Protein AF-A0A2T1CTK4-F1 (afdb_monomer)

Foldseek 3Di:
DDPDQKAFAAPVRAQPAPRHHPRQKIKGFDWDQAPPRDIDTDIKIWAQPDAQDDVQKHWDQADPVRRTTIIDGPVVVVVRVVRVVVVVVVPPPDPVVVVVCVVPPPCVVVPVPVQPLVLADALQLQLVLVVLVLVQFAADPVVVVVCVVLVDDPVNCVVQSKGKDDAFRFGPDFGDCSAFQADPRRGTGNDRAIFIWGFAAALVRGTQFTWGQGPDDPDCRIDTRHDPRHDSQHSVQSAHDKHKEAAPPAQDDLAEEEEQPRGPQQNLCRNVNRHTYIYDPRLQCLRRLPSNLVRLVSRCVRSVALEYEYFDFQQCLQDPVSVVSVVSNVVSSVVSPGHYWYWADPSNHCVCPGPSPHDDHTDTGHPVVSNVSSCVNDPDDPDPPDDDDDDD

Secondary structure (DSSP, 8-state):
-PPPS-EE-BTTB--TTT---SS-SEEEEEEEEPTTS-EEEEEEEEESS--S-BTTEEEEEE-TTSS-EEEEEHHHHHHHHHHHHHHHHHHTT-HHHHHHHHHH--TTSTT-----GGGSPPHHHHHHHHHHHHHH----HHHHHHHHTTT--HHHHHHTT-EEE-TT-B-SS---TTSTTB-TTSSBB--SS-EEEEEEE-TTS-EEEEEEEESS-SS--EEE---SS--S--TTTSSPPPEEE--SS----SSEEEESBTTHHHHHHHHHTT--EEE-BTT-GGG-HHHHHHHHHHHHHHHT--EEEEEPPTTGGG-HHHHHHHHHHHHHHHHTT-EEEEEES---SGGG--TTT--S--EEEEHHHHHHHHHTTSPPPS------SS--

Radius of gyration: 24.24 Å; Cα contacts (8 Å, |Δi|>4): 705; chains: 1; bounding box: 73×53×61 Å

Structure (mmCIF, N/CA/C/O backbone):
data_AF-A0A2T1CTK4-F1
#
_entry.id   AF-A0A2T1CTK4-F1
#
loop_
_atom_site.group_PDB
_atom_site.id
_atom_site.type_symbol
_atom_site.label_atom_id
_atom_site.label_alt_id
_atom_site.label_comp_id
_atom_site.label_asym_id
_atom_site.label_entity_id
_atom_site.label_seq_id
_atom_site.pdbx_PDB_ins_code
_atom_site.Cartn_x
_atom_site.Cartn_y
_atom_site.Cartn_z
_atom_site.occupancy
_atom_site.B_iso_or_equiv
_atom_site.auth_seq_id
_atom_site.auth_comp_id
_atom_site.auth_asym_id
_atom_site.auth_atom_id
_atom_site.pdbx_PDB_model_num
ATOM 1 N N . MET A 1 1 ? 52.477 -19.450 -8.817 1.00 35.94 1 MET A N 1
ATOM 2 C CA . MET A 1 1 ? 51.087 -19.815 -9.176 1.00 35.94 1 MET A CA 1
ATOM 3 C C . MET A 1 1 ? 50.240 -19.814 -7.910 1.00 35.94 1 MET A C 1
ATOM 5 O O . MET A 1 1 ? 50.391 -20.713 -7.093 1.00 35.94 1 MET A O 1
ATOM 9 N N . ALA A 1 2 ? 49.421 -18.785 -7.685 1.00 35.16 2 ALA A N 1
ATOM 10 C CA . ALA A 1 2 ? 48.558 -18.731 -6.505 1.00 35.16 2 ALA A CA 1
ATOM 11 C C . ALA A 1 2 ? 47.442 -19.783 -6.640 1.00 35.16 2 ALA A C 1
ATOM 13 O O . ALA A 1 2 ? 46.673 -19.748 -7.602 1.00 35.16 2 ALA A O 1
ATOM 14 N N . LYS A 1 3 ? 47.384 -20.747 -5.711 1.00 45.12 3 LYS A N 1
ATOM 15 C CA . LYS A 1 3 ? 46.318 -21.758 -5.653 1.00 45.12 3 LYS A CA 1
ATOM 16 C C . LYS A 1 3 ? 44.969 -21.043 -5.568 1.00 45.12 3 LYS A C 1
ATOM 18 O O . LYS A 1 3 ? 44.766 -20.201 -4.699 1.00 45.12 3 LYS A O 1
ATOM 23 N N . ASN A 1 4 ? 44.055 -21.372 -6.477 1.00 51.78 4 ASN A N 1
ATOM 24 C CA . ASN A 1 4 ? 42.687 -20.867 -6.442 1.00 51.78 4 ASN A CA 1
ATOM 25 C C . ASN A 1 4 ? 42.047 -21.291 -5.100 1.00 51.78 4 ASN A C 1
ATOM 27 O O . ASN A 1 4 ? 41.953 -22.493 -4.859 1.00 51.78 4 ASN A O 1
ATOM 31 N N . PRO A 1 5 ? 41.623 -20.363 -4.220 1.00 73.12 5 PRO A N 1
ATOM 32 C CA . PRO A 1 5 ? 41.153 -20.681 -2.863 1.00 73.12 5 PRO A CA 1
ATOM 33 C C . PRO A 1 5 ? 39.765 -21.345 -2.834 1.00 73.12 5 PRO A C 1
ATOM 35 O O . PRO A 1 5 ? 39.166 -21.493 -1.771 1.00 73.12 5 PRO A O 1
ATOM 38 N N . PHE A 1 6 ? 39.227 -21.702 -4.002 1.00 81.06 6 PHE A N 1
ATOM 39 C CA . PHE A 1 6 ? 37.918 -22.308 -4.169 1.00 81.06 6 PHE A CA 1
ATOM 40 C C . PHE A 1 6 ? 38.038 -23.769 -4.599 1.00 81.06 6 PHE A C 1
ATOM 42 O O . PHE A 1 6 ? 38.655 -24.083 -5.618 1.00 81.06 6 PHE A O 1
ATOM 49 N N . PHE A 1 7 ? 37.344 -24.645 -3.882 1.00 86.94 7 PHE A N 1
ATOM 50 C CA . PHE A 1 7 ? 37.155 -26.042 -4.243 1.00 86.94 7 PHE A CA 1
ATOM 51 C C . PHE A 1 7 ? 35.918 -26.154 -5.140 1.00 86.94 7 PHE A C 1
ATOM 53 O O . PHE A 1 7 ? 34.799 -25.869 -4.716 1.00 86.94 7 PHE A O 1
ATOM 60 N N . ALA A 1 8 ? 36.098 -26.516 -6.410 1.00 86.69 8 ALA A N 1
ATOM 61 C CA . ALA A 1 8 ? 34.980 -26.692 -7.335 1.00 86.69 8 ALA A CA 1
ATOM 62 C C . ALA A 1 8 ? 34.270 -28.034 -7.100 1.00 86.69 8 ALA A C 1
ATOM 64 O O . ALA A 1 8 ? 34.920 -29.052 -6.844 1.00 86.69 8 ALA A O 1
ATOM 65 N N . CYS A 1 9 ? 32.942 -28.047 -7.232 1.00 84.44 9 CYS A N 1
ATOM 66 C CA . CYS A 1 9 ? 32.176 -29.286 -7.137 1.00 84.44 9 CYS A CA 1
ATOM 67 C C . CYS A 1 9 ? 32.485 -30.219 -8.318 1.00 84.44 9 CYS A C 1
ATOM 69 O O . CYS A 1 9 ? 32.664 -29.773 -9.448 1.00 84.44 9 CYS A O 1
ATOM 71 N N . ASN A 1 10 ? 32.544 -31.524 -8.086 1.00 84.19 10 ASN A N 1
ATOM 72 C CA . ASN A 1 10 ? 32.835 -32.518 -9.119 1.00 84.19 10 ASN A CA 1
ATOM 73 C C . ASN A 1 10 ? 32.139 -33.848 -8.799 1.00 84.19 10 ASN A C 1
ATOM 75 O O . ASN A 1 10 ? 31.391 -33.929 -7.829 1.00 84.19 10 ASN A O 1
ATOM 79 N N . ARG A 1 11 ? 32.351 -34.894 -9.605 1.00 84.06 11 ARG A N 1
ATOM 80 C CA . ARG A 1 11 ? 31.716 -36.208 -9.381 1.00 84.06 11 ARG A CA 1
ATOM 81 C C . ARG A 1 11 ? 32.045 -36.833 -8.018 1.00 84.06 11 ARG A C 1
ATOM 83 O O . ARG A 1 11 ? 31.185 -37.495 -7.459 1.00 84.06 11 ARG A O 1
ATOM 90 N N . HIS A 1 12 ? 33.236 -36.579 -7.481 1.00 82.12 12 HIS A N 1
ATOM 91 C CA . HIS A 1 12 ? 33.684 -37.058 -6.168 1.00 82.12 12 HIS A CA 1
ATOM 92 C C . HIS A 1 12 ? 33.413 -36.048 -5.038 1.00 82.12 12 HIS A C 1
ATOM 94 O O . HIS A 1 12 ? 33.649 -36.351 -3.876 1.00 82.12 12 HIS A O 1
ATOM 100 N N . ASN A 1 13 ? 32.930 -34.844 -5.367 1.00 81.75 13 ASN A N 1
ATOM 101 C CA . ASN A 1 13 ? 32.582 -33.789 -4.415 1.00 81.75 13 ASN A CA 1
ATOM 102 C C . ASN A 1 13 ? 31.347 -33.013 -4.921 1.00 81.75 13 ASN A C 1
ATOM 104 O O . ASN A 1 13 ? 31.488 -31.894 -5.436 1.00 81.75 13 ASN A O 1
ATOM 108 N N . PRO A 1 14 ? 30.147 -33.624 -4.898 1.00 86.75 14 PRO A N 1
ATOM 109 C CA . PRO A 1 14 ? 28.928 -32.978 -5.370 1.00 86.75 14 PRO A CA 1
ATOM 110 C C . PRO A 1 14 ? 28.602 -31.743 -4.526 1.00 86.75 14 PRO A C 1
ATOM 112 O O . PRO A 1 14 ? 28.930 -31.664 -3.346 1.00 86.75 14 PRO A O 1
ATOM 115 N N . CYS A 1 15 ? 27.922 -30.761 -5.120 1.00 86.25 15 CYS A N 1
ATOM 116 C CA . CYS A 1 15 ? 27.440 -29.616 -4.354 1.00 86.25 15 CYS A CA 1
ATOM 117 C C . CYS A 1 15 ? 26.458 -30.090 -3.271 1.00 86.25 15 CYS A C 1
ATOM 119 O O . CYS A 1 15 ? 25.411 -30.629 -3.636 1.00 86.25 15 CYS A O 1
ATOM 121 N N . PRO A 1 16 ? 26.703 -29.818 -1.981 1.00 85.12 16 PRO A N 1
ATOM 122 C CA . PRO A 1 16 ? 25.810 -30.286 -0.925 1.00 85.12 16 PRO A CA 1
ATOM 123 C C . PRO A 1 16 ? 24.426 -29.629 -0.991 1.00 85.12 16 PRO A C 1
ATOM 125 O O . PRO A 1 16 ? 23.445 -30.186 -0.518 1.00 85.12 16 PRO A O 1
ATOM 128 N N . CYS A 1 17 ? 24.323 -28.458 -1.627 1.00 83.38 17 CYS A N 1
ATOM 129 C CA . CYS A 1 17 ? 23.073 -27.716 -1.711 1.00 83.38 17 CYS A CA 1
ATOM 130 C C . CYS A 1 17 ? 22.158 -28.150 -2.869 1.00 83.38 17 CYS A C 1
ATOM 132 O O . CYS A 1 17 ? 20.962 -27.896 -2.829 1.00 83.38 17 CYS A O 1
ATOM 134 N N . CYS A 1 18 ? 22.704 -28.709 -3.955 1.00 83.50 18 CYS A N 1
ATOM 135 C CA . CYS A 1 18 ? 21.908 -29.023 -5.155 1.00 83.50 18 CYS A CA 1
ATOM 136 C C . CYS A 1 18 ? 22.333 -30.297 -5.897 1.00 83.50 18 CYS A C 1
ATOM 138 O O . CYS A 1 18 ? 21.861 -30.543 -7.005 1.00 83.50 18 CYS A O 1
ATOM 140 N N . GLY A 1 19 ? 23.284 -31.062 -5.358 1.00 83.69 19 GLY A N 1
ATOM 141 C CA . GLY A 1 19 ? 23.797 -32.296 -5.959 1.00 83.69 19 GLY A CA 1
ATOM 142 C C . GLY A 1 19 ? 24.618 -32.112 -7.241 1.00 83.69 19 GLY A C 1
ATOM 143 O O . GLY A 1 19 ? 25.021 -33.091 -7.860 1.00 83.69 19 GLY A O 1
ATOM 144 N N . ASN A 1 20 ? 24.885 -30.878 -7.684 1.00 81.12 20 ASN A N 1
ATOM 145 C CA . ASN A 1 20 ? 25.566 -30.632 -8.957 1.00 81.12 20 ASN A CA 1
ATOM 146 C C . ASN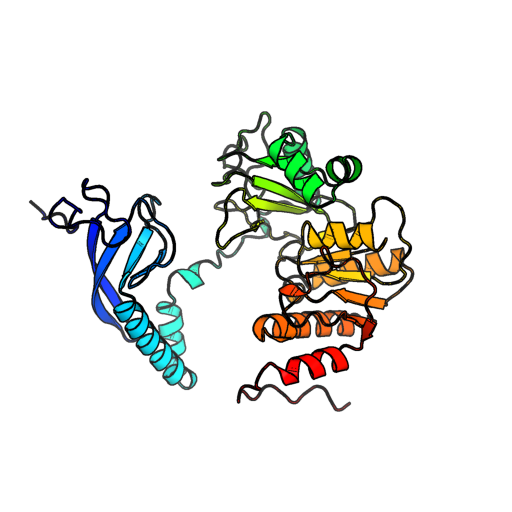 A 1 20 ? 27.037 -31.097 -8.929 1.00 81.12 20 ASN A C 1
ATOM 148 O O . ASN A 1 20 ? 27.808 -30.676 -8.067 1.00 81.12 20 ASN A O 1
ATOM 152 N N . THR A 1 21 ? 27.433 -31.896 -9.922 1.00 84.25 21 THR A N 1
ATOM 153 C CA . THR A 1 21 ? 28.775 -32.488 -10.093 1.00 84.25 21 THR A CA 1
ATOM 154 C C . THR A 1 21 ? 29.573 -31.891 -11.262 1.00 84.25 21 THR A C 1
ATOM 156 O O . THR A 1 21 ? 30.640 -32.394 -11.605 1.00 84.25 21 THR A O 1
ATOM 159 N N . LYS A 1 22 ? 29.069 -30.828 -11.905 1.00 77.88 22 LYS A N 1
ATOM 160 C CA . LYS A 1 22 ? 29.618 -30.247 -13.147 1.00 77.88 22 LYS A CA 1
ATOM 161 C C . LYS A 1 22 ? 30.413 -28.944 -12.929 1.00 77.88 22 LYS A C 1
ATOM 163 O O . LYS A 1 22 ? 30.331 -28.050 -13.766 1.00 77.88 22 LYS A O 1
ATOM 168 N N . TYR A 1 23 ? 31.144 -28.794 -11.818 1.00 70.88 23 TYR A N 1
ATOM 169 C CA . TYR A 1 23 ? 32.073 -27.669 -11.553 1.00 70.88 23 TYR A CA 1
ATOM 170 C C . TYR A 1 23 ? 31.464 -26.258 -11.492 1.00 70.88 23 TYR A C 1
ATOM 172 O O . TYR A 1 23 ? 32.181 -25.258 -11.506 1.00 70.88 23 TYR A O 1
ATOM 180 N N . ARG A 1 24 ? 30.135 -26.153 -11.391 1.00 77.00 24 ARG A N 1
ATOM 181 C CA . ARG A 1 24 ? 29.422 -24.865 -11.342 1.00 77.00 24 ARG A CA 1
ATOM 182 C C . ARG A 1 24 ? 29.325 -24.285 -9.933 1.00 77.00 24 ARG A C 1
ATOM 184 O O . ARG A 1 24 ? 29.389 -23.073 -9.755 1.00 77.00 24 ARG A O 1
ATOM 191 N N . CYS A 1 25 ? 29.185 -25.142 -8.930 1.00 87.94 25 CYS A N 1
ATOM 192 C CA . CYS A 1 25 ? 29.169 -24.745 -7.526 1.00 87.94 25 CYS A CA 1
ATOM 193 C C . CYS A 1 25 ? 30.575 -24.861 -6.935 1.00 87.94 25 CYS A C 1
ATOM 195 O O . CYS A 1 25 ? 31.428 -25.571 -7.474 1.00 87.94 25 CYS A O 1
ATOM 197 N N . LYS A 1 26 ? 30.831 -24.143 -5.846 1.00 91.75 26 LYS A N 1
ATOM 198 C CA . LYS A 1 26 ? 32.156 -24.093 -5.219 1.00 91.75 26 LYS A CA 1
ATOM 199 C C . LYS A 1 26 ? 32.029 -24.114 -3.702 1.00 91.75 26 LYS A C 1
ATOM 201 O O . LYS A 1 26 ? 30.964 -23.814 -3.174 1.00 91.75 26 LYS A O 1
ATOM 206 N N . SER A 1 27 ? 33.108 -24.413 -3.006 1.00 90.81 27 SER A N 1
ATOM 207 C CA . SER A 1 27 ? 33.265 -24.124 -1.585 1.00 90.81 27 SER A CA 1
ATOM 208 C C . SER A 1 27 ? 34.593 -23.415 -1.347 1.00 90.81 27 SER A C 1
ATOM 210 O O . SER A 1 27 ? 35.482 -23.434 -2.199 1.00 90.81 27 SER A O 1
ATOM 212 N N . LYS A 1 28 ? 34.707 -22.715 -0.226 1.00 90.44 28 LYS A N 1
ATOM 213 C CA . LYS A 1 28 ? 35.919 -22.008 0.182 1.00 90.44 28 LYS A CA 1
ATOM 214 C C . LYS A 1 28 ? 35.999 -22.019 1.702 1.00 90.44 28 LYS A C 1
ATOM 216 O O . LYS A 1 28 ? 34.984 -21.828 2.365 1.00 90.44 28 LYS A O 1
ATOM 221 N N . ILE A 1 29 ? 37.210 -22.186 2.224 1.00 88.00 29 ILE A N 1
ATOM 222 C CA . ILE A 1 29 ? 37.503 -21.923 3.633 1.00 88.00 29 ILE A CA 1
ATOM 223 C C . ILE A 1 29 ? 37.459 -20.406 3.843 1.00 88.00 29 ILE A C 1
ATOM 225 O O . ILE A 1 29 ? 38.186 -19.651 3.187 1.00 88.00 29 ILE A O 1
ATOM 229 N N . THR A 1 30 ? 36.563 -19.969 4.715 1.00 78.38 30 THR A N 1
ATOM 230 C CA . THR A 1 30 ? 36.239 -18.570 4.967 1.00 78.38 30 THR A CA 1
ATOM 231 C C . THR A 1 30 ? 36.471 -18.262 6.436 1.00 78.38 30 THR A C 1
ATOM 233 O O . THR A 1 30 ? 36.037 -19.004 7.313 1.00 78.38 30 THR A O 1
ATOM 236 N N . THR A 1 31 ? 37.136 -17.141 6.686 1.00 80.62 31 THR A N 1
ATOM 237 C CA . THR A 1 31 ? 37.225 -16.537 8.011 1.00 80.62 31 THR A CA 1
ATOM 238 C C . THR A 1 31 ? 35.964 -15.717 8.274 1.00 80.62 31 THR A C 1
ATOM 240 O O . THR A 1 31 ? 35.543 -14.922 7.429 1.00 80.62 31 THR A O 1
ATOM 243 N N . PHE A 1 32 ? 35.347 -15.942 9.425 1.00 72.94 32 PHE A N 1
ATOM 244 C CA . PHE A 1 32 ? 34.169 -15.263 9.934 1.00 72.94 32 PHE A CA 1
ATOM 245 C C . PHE A 1 32 ? 34.584 -14.424 11.138 1.00 72.94 32 PHE A C 1
ATOM 247 O O . PHE A 1 32 ? 35.073 -14.963 12.130 1.00 72.94 32 PHE A O 1
ATOM 254 N N . ASP A 1 33 ? 34.364 -13.118 11.048 1.00 73.50 33 ASP A N 1
ATOM 255 C CA . ASP A 1 33 ? 34.659 -12.196 12.140 1.00 73.50 33 ASP A CA 1
ATOM 256 C C . ASP A 1 33 ? 33.664 -12.414 13.290 1.00 73.50 33 ASP A C 1
ATOM 258 O O . ASP A 1 33 ? 32.441 -12.372 13.090 1.00 73.50 33 ASP A O 1
ATOM 262 N N . LEU A 1 34 ? 34.186 -12.633 14.495 1.00 68.31 34 LEU A N 1
ATOM 263 C CA . LEU A 1 34 ? 33.407 -12.763 15.719 1.00 68.31 34 LEU A CA 1
ATOM 264 C C . LEU A 1 34 ? 33.412 -11.449 16.519 1.00 68.31 34 LEU A C 1
ATOM 266 O O . LEU A 1 34 ? 34.285 -10.585 16.352 1.00 68.31 34 LEU A O 1
ATOM 270 N N . PRO A 1 35 ? 32.429 -11.256 17.415 1.00 57.47 35 PRO A N 1
ATOM 271 C CA . PRO A 1 35 ? 32.469 -10.158 18.368 1.00 57.47 35 PRO A CA 1
ATOM 272 C C . PRO A 1 35 ? 33.747 -10.201 19.220 1.00 57.47 35 PRO A C 1
ATOM 274 O O . PRO A 1 35 ? 34.169 -11.266 19.644 1.00 57.47 35 PRO A O 1
ATOM 277 N N . GLY A 1 36 ? 34.361 -9.043 19.485 1.00 63.91 36 GLY A N 1
ATOM 278 C CA . GLY A 1 36 ? 35.604 -8.963 20.271 1.00 63.91 36 GLY A CA 1
ATOM 279 C C . GLY A 1 36 ? 36.903 -9.020 19.458 1.00 63.91 36 GLY A C 1
ATOM 280 O O . GLY A 1 36 ? 37.966 -8.816 20.034 1.00 63.91 36 GLY A O 1
ATOM 281 N N . GLY A 1 37 ? 36.829 -9.190 18.132 1.00 64.81 37 GLY A N 1
ATOM 282 C CA . GLY A 1 37 ? 38.008 -9.233 17.253 1.00 64.81 37 GLY A CA 1
ATOM 283 C C . GLY A 1 37 ? 38.604 -10.630 17.083 1.00 64.81 37 GLY A C 1
ATOM 284 O O . GLY A 1 37 ? 39.669 -10.768 16.490 1.00 64.81 37 GLY A O 1
ATOM 285 N N . GLU A 1 38 ? 37.918 -11.651 17.592 1.00 72.88 38 GLU A N 1
ATOM 286 C CA . GLU A 1 38 ? 38.232 -13.048 17.318 1.00 72.88 38 GLU A CA 1
ATOM 287 C C . GLU A 1 38 ? 37.784 -13.441 15.903 1.00 72.88 38 GLU A C 1
ATOM 289 O O . GLU A 1 38 ? 36.889 -12.832 15.311 1.00 72.88 38 GLU A O 1
ATOM 294 N N . GLU A 1 39 ? 38.396 -14.489 15.362 1.00 75.44 39 GLU A N 1
ATOM 295 C CA . GLU A 1 39 ? 38.113 -15.009 14.029 1.00 75.44 39 GLU A CA 1
ATOM 296 C C . GLU A 1 39 ? 37.784 -16.500 14.110 1.00 75.44 39 GLU A C 1
ATOM 298 O O . GLU A 1 39 ? 38.475 -17.267 14.783 1.00 75.44 39 GLU A O 1
ATOM 303 N N . LYS A 1 40 ? 36.757 -16.936 13.377 1.00 76.44 40 LYS A N 1
ATOM 304 C CA . LYS A 1 40 ? 36.442 -18.357 13.200 1.00 76.44 40 LYS A CA 1
ATOM 305 C C . LYS A 1 40 ? 36.633 -18.760 11.750 1.00 76.44 40 LYS A C 1
ATOM 307 O O . LYS A 1 40 ? 36.103 -18.114 10.855 1.00 76.44 40 LYS A O 1
ATOM 312 N N . ILE A 1 41 ? 37.357 -19.842 11.499 1.00 82.69 41 ILE A N 1
ATOM 313 C CA . ILE A 1 41 ? 37.622 -20.332 10.144 1.00 82.69 41 ILE A CA 1
ATOM 314 C C . ILE A 1 41 ? 36.768 -21.572 9.891 1.00 82.69 41 ILE A C 1
ATOM 316 O O . ILE A 1 41 ? 36.891 -22.555 10.614 1.00 82.69 41 ILE A O 1
ATOM 320 N N . ASP A 1 42 ? 35.922 -21.538 8.860 1.00 86.06 42 ASP A N 1
ATOM 321 C CA . ASP A 1 42 ? 35.074 -22.678 8.485 1.00 86.06 42 ASP A CA 1
ATOM 322 C C . ASP A 1 42 ? 34.727 -22.669 6.981 1.00 86.06 42 ASP A C 1
ATOM 324 O O . ASP A 1 42 ? 35.033 -21.731 6.241 1.00 86.06 42 ASP A O 1
ATOM 328 N N . MET A 1 43 ? 34.093 -23.729 6.491 1.00 88.75 43 MET A N 1
ATOM 329 C CA . MET A 1 43 ? 33.707 -23.910 5.101 1.00 88.75 43 MET A CA 1
ATOM 330 C C . MET A 1 43 ? 32.440 -23.119 4.746 1.00 88.75 43 MET A C 1
ATOM 332 O O . MET A 1 43 ? 31.368 -23.299 5.322 1.00 88.75 43 MET A O 1
ATOM 336 N N . GLN A 1 44 ? 32.535 -22.305 3.695 1.00 90.00 44 GLN A N 1
ATOM 337 C CA . GLN A 1 44 ? 31.398 -21.662 3.041 1.00 90.00 44 GLN A CA 1
ATOM 338 C C . GLN A 1 44 ? 31.149 -22.286 1.667 1.00 90.00 44 GLN A C 1
ATOM 340 O O . GLN A 1 44 ? 32.070 -22.456 0.865 1.00 90.00 44 GLN A O 1
ATOM 345 N N . TYR A 1 45 ? 29.888 -22.580 1.361 1.00 89.75 45 TYR A N 1
ATOM 346 C CA . TYR A 1 45 ? 29.465 -23.185 0.100 1.00 89.75 45 TYR A CA 1
ATOM 347 C C . TYR A 1 45 ? 28.769 -22.164 -0.803 1.00 89.75 45 TYR A C 1
ATOM 349 O O . TYR A 1 45 ? 28.081 -21.259 -0.340 1.00 89.75 45 TYR A O 1
ATOM 357 N N . PHE A 1 46 ? 28.943 -22.326 -2.112 1.00 90.62 46 PHE A N 1
ATOM 358 C CA . PHE A 1 46 ? 28.481 -21.426 -3.163 1.00 90.62 46 PHE A CA 1
ATOM 359 C C . PHE A 1 46 ? 27.667 -22.221 -4.184 1.00 90.62 46 PHE A C 1
ATOM 361 O O . PHE A 1 46 ? 28.225 -22.886 -5.062 1.00 90.62 46 PHE A O 1
ATOM 368 N N . CYS A 1 47 ? 26.341 -22.165 -4.070 1.00 85.75 47 CYS A N 1
ATOM 369 C CA . CYS A 1 47 ? 25.414 -22.901 -4.922 1.00 85.75 47 CYS A CA 1
ATOM 370 C C . CYS A 1 47 ? 24.851 -22.001 -6.024 1.00 85.75 47 CYS A C 1
ATOM 372 O O . CYS A 1 47 ? 24.303 -20.941 -5.741 1.00 85.75 47 CYS A O 1
ATOM 374 N N . MET A 1 48 ? 24.941 -22.423 -7.286 1.00 84.44 48 MET A N 1
ATOM 375 C CA . MET A 1 48 ? 24.320 -21.677 -8.390 1.00 84.44 48 MET A CA 1
ATOM 376 C C . MET A 1 48 ? 22.819 -21.935 -8.506 1.00 84.44 48 MET A C 1
ATOM 378 O O . MET A 1 48 ? 22.076 -21.019 -8.841 1.00 84.44 48 MET A O 1
ATOM 382 N N . ASN A 1 49 ? 22.378 -23.157 -8.213 1.00 74.44 49 ASN A N 1
ATOM 383 C CA . ASN A 1 49 ? 21.062 -23.650 -8.626 1.00 74.44 49 ASN A CA 1
ATOM 384 C C . ASN A 1 49 ? 19.968 -23.502 -7.560 1.00 74.44 49 ASN A C 1
ATOM 386 O O . ASN A 1 49 ? 18.798 -23.670 -7.881 1.00 74.44 49 ASN A O 1
ATOM 390 N N . TYR A 1 50 ? 20.333 -23.222 -6.308 1.00 72.50 50 TYR A N 1
ATOM 391 C CA . TYR A 1 50 ? 19.386 -23.135 -5.197 1.00 72.50 50 TYR A CA 1
ATOM 392 C C . TYR A 1 50 ? 19.549 -21.811 -4.439 1.00 72.50 50 TYR A C 1
ATOM 394 O O . TYR A 1 50 ? 20.648 -21.243 -4.410 1.00 72.50 50 TYR A O 1
ATOM 402 N N . ARG A 1 51 ? 18.444 -21.302 -3.880 1.00 75.25 51 ARG A N 1
ATOM 403 C CA . ARG A 1 51 ? 18.365 -20.097 -3.037 1.00 75.25 51 ARG A CA 1
ATOM 404 C C . ARG A 1 51 ? 17.378 -20.357 -1.899 1.00 75.25 51 ARG A C 1
ATOM 406 O O . ARG A 1 51 ? 16.280 -20.840 -2.153 1.00 75.25 51 ARG A O 1
ATOM 413 N N . GLY A 1 52 ? 17.759 -20.006 -0.672 1.00 64.44 52 GLY A N 1
ATOM 414 C CA . GLY A 1 52 ? 16.981 -20.291 0.542 1.00 64.44 52 GLY A CA 1
ATOM 415 C C . GLY A 1 52 ? 17.595 -21.404 1.387 1.00 64.44 52 GLY A C 1
ATOM 416 O O . GLY A 1 52 ? 18.572 -22.016 0.962 1.00 64.44 52 GLY A O 1
ATOM 417 N N . ASP A 1 53 ? 17.054 -21.620 2.585 1.00 69.44 53 ASP A N 1
ATOM 418 C CA . ASP A 1 53 ? 17.558 -22.613 3.541 1.00 69.44 53 ASP A CA 1
ATOM 419 C C . ASP A 1 53 ? 17.343 -24.055 3.050 1.00 69.44 53 ASP A C 1
ATOM 421 O O . ASP A 1 53 ? 16.434 -24.336 2.261 1.00 69.44 53 ASP A O 1
ATOM 425 N N . LEU A 1 54 ? 18.200 -24.964 3.520 1.00 80.50 54 LEU A N 1
ATOM 426 C CA . LEU A 1 54 ? 18.182 -26.392 3.207 1.00 80.50 54 LEU A CA 1
ATOM 427 C C . LEU A 1 54 ? 18.372 -27.220 4.483 1.00 80.50 54 LEU A C 1
ATOM 429 O O . LEU A 1 54 ? 18.999 -26.742 5.430 1.00 80.50 54 LEU A O 1
ATOM 433 N N . PRO A 1 55 ? 17.913 -28.483 4.513 1.00 82.31 55 PRO A N 1
ATOM 434 C CA . PRO A 1 55 ? 18.274 -29.403 5.587 1.00 82.31 55 PRO A CA 1
ATOM 435 C C . PRO A 1 55 ? 19.801 -29.466 5.762 1.00 82.31 55 PRO A C 1
ATOM 437 O O . PRO A 1 55 ? 20.527 -29.749 4.810 1.00 82.31 55 PRO A O 1
ATOM 440 N N . GLY A 1 56 ? 20.288 -29.140 6.963 1.00 82.25 56 GLY A N 1
ATOM 441 C CA . GLY A 1 56 ? 21.717 -29.129 7.297 1.00 82.25 56 GLY A CA 1
ATOM 442 C C . GLY A 1 56 ? 22.500 -27.886 6.852 1.00 82.25 56 GLY A C 1
ATOM 443 O O . GLY A 1 56 ? 23.646 -27.725 7.274 1.00 82.25 56 GLY A O 1
ATOM 444 N N . TYR A 1 57 ? 21.908 -26.972 6.070 1.00 83.62 57 TYR A N 1
ATOM 445 C CA . TYR A 1 57 ? 22.598 -25.780 5.561 1.00 83.62 57 TYR A CA 1
ATOM 446 C C . TYR A 1 57 ? 21.757 -24.506 5.669 1.00 83.62 57 TYR A C 1
ATOM 448 O O . TYR A 1 57 ? 20.626 -24.424 5.188 1.00 83.62 57 TYR A O 1
ATOM 456 N N . LYS A 1 58 ? 22.363 -23.453 6.221 1.00 79.62 58 LYS A N 1
ATOM 457 C CA . LYS A 1 58 ? 21.768 -22.121 6.322 1.00 79.62 58 LYS A CA 1
ATOM 458 C C . LYS A 1 58 ? 22.186 -21.250 5.145 1.00 79.62 58 LYS A C 1
ATOM 460 O O . LYS A 1 58 ? 23.362 -21.201 4.788 1.00 79.62 58 LYS A O 1
ATOM 465 N N . TYR A 1 59 ? 21.231 -20.526 4.573 1.00 74.25 59 TYR A N 1
ATOM 466 C CA . TYR A 1 59 ? 21.483 -19.562 3.514 1.00 74.25 59 TYR A CA 1
ATOM 467 C C . TYR A 1 59 ? 21.920 -18.198 4.067 1.00 74.25 59 TYR A C 1
ATOM 469 O O . TYR A 1 59 ? 21.226 -17.583 4.874 1.00 74.25 59 TYR A O 1
ATOM 477 N N . CYS A 1 60 ? 23.052 -17.690 3.574 1.00 69.12 60 CYS A N 1
ATOM 478 C CA . CYS A 1 60 ? 23.715 -16.469 4.056 1.00 69.12 60 CYS A CA 1
ATOM 479 C C . CYS A 1 60 ? 23.665 -15.307 3.045 1.00 69.12 60 CYS A C 1
ATOM 481 O O . CYS A 1 60 ? 24.438 -14.348 3.141 1.00 69.12 60 CYS A O 1
ATOM 483 N N . GLY A 1 61 ? 22.802 -15.400 2.030 1.00 61.28 61 GLY A N 1
ATOM 484 C CA . GLY A 1 61 ? 22.689 -14.414 0.951 1.00 61.28 61 GLY A CA 1
ATOM 485 C C . GLY A 1 61 ? 23.555 -14.746 -0.264 1.00 61.28 61 GLY A C 1
ATOM 486 O O . GLY A 1 61 ? 24.022 -15.865 -0.418 1.00 61.28 61 GLY A O 1
ATOM 487 N N . GLU A 1 62 ? 23.794 -13.778 -1.146 1.00 76.94 62 GLU A N 1
ATOM 488 C CA . GLU A 1 62 ? 24.393 -14.026 -2.471 1.00 76.94 62 GLU A CA 1
ATOM 489 C C . GLU A 1 62 ? 25.804 -13.439 -2.601 1.00 76.94 62 GLU A C 1
ATOM 491 O O . GLU A 1 62 ? 26.241 -12.597 -1.802 1.00 76.94 62 GLU A O 1
ATOM 496 N N . THR A 1 63 ? 26.554 -13.903 -3.601 1.00 68.38 63 THR A N 1
ATOM 497 C CA . THR A 1 63 ? 27.765 -13.219 -4.072 1.00 68.38 63 THR A CA 1
ATOM 498 C C . THR A 1 63 ? 27.402 -11.896 -4.749 1.00 68.38 63 THR A C 1
ATOM 500 O O . THR A 1 63 ? 26.292 -11.729 -5.236 1.00 68.38 63 THR A O 1
ATOM 503 N N . HIS A 1 64 ? 28.337 -10.943 -4.823 1.00 57.72 64 HIS A N 1
ATOM 504 C CA . HIS A 1 64 ? 28.083 -9.615 -5.411 1.00 57.72 64 HIS A CA 1
ATOM 505 C C . HIS A 1 64 ? 27.566 -9.676 -6.862 1.00 57.72 64 HIS A C 1
ATOM 507 O O . HIS A 1 64 ? 26.697 -8.909 -7.258 1.00 57.72 64 HIS A O 1
ATOM 513 N N . ASN A 1 65 ? 28.071 -10.630 -7.647 1.00 60.69 65 ASN A N 1
ATOM 514 C CA . ASN A 1 65 ? 27.630 -10.886 -9.020 1.00 60.69 65 ASN A CA 1
ATOM 515 C C . ASN A 1 65 ? 26.371 -11.770 -9.119 1.00 60.69 65 ASN A C 1
ATOM 517 O O . ASN A 1 65 ? 25.964 -12.114 -10.223 1.00 60.69 65 ASN A O 1
ATOM 521 N N . LEU A 1 66 ? 25.787 -12.165 -7.982 1.00 58.50 66 LEU A N 1
ATOM 522 C CA . LEU A 1 66 ? 24.551 -12.946 -7.836 1.00 58.50 66 LEU A CA 1
ATOM 523 C C . LEU A 1 66 ? 24.576 -14.349 -8.465 1.00 58.50 66 LEU A C 1
ATOM 525 O O . LEU A 1 66 ? 23.573 -15.062 -8.436 1.00 58.50 66 LEU A O 1
ATOM 529 N N . LEU A 1 67 ? 25.729 -14.777 -8.988 1.00 76.69 67 LEU A N 1
ATOM 530 C CA . LEU A 1 67 ? 25.897 -16.092 -9.603 1.00 76.69 67 LEU A CA 1
ATOM 531 C C . LEU A 1 67 ? 25.711 -17.221 -8.583 1.00 76.69 67 LEU A C 1
ATOM 533 O O . LEU A 1 67 ? 25.143 -18.260 -8.923 1.00 76.69 67 LEU A O 1
ATOM 537 N N . TRP A 1 68 ? 26.123 -17.013 -7.329 1.00 82.56 68 TRP A N 1
ATOM 538 C CA . TRP A 1 68 ? 26.062 -18.033 -6.286 1.00 82.56 68 TRP A CA 1
ATOM 539 C C . TRP A 1 68 ? 25.304 -17.559 -5.045 1.00 82.56 68 TRP A C 1
ATOM 541 O O . TRP A 1 68 ? 25.560 -16.477 -4.514 1.00 82.56 68 TRP A O 1
ATOM 551 N N . GLY A 1 69 ? 24.427 -18.419 -4.536 1.00 77.31 69 GLY A N 1
ATOM 552 C CA . GLY A 1 69 ? 23.949 -18.370 -3.162 1.00 77.31 69 GLY A CA 1
ATOM 553 C C . GLY A 1 69 ? 25.026 -18.894 -2.214 1.00 77.31 69 GLY A C 1
ATOM 554 O O . GLY A 1 69 ? 25.675 -19.893 -2.520 1.00 77.31 69 GLY A O 1
ATOM 555 N N . LYS A 1 70 ? 25.232 -18.217 -1.088 1.00 85.94 70 LYS A N 1
ATOM 556 C CA . LYS A 1 70 ? 26.215 -18.550 -0.051 1.00 85.94 70 LYS A CA 1
ATOM 557 C C . LYS A 1 70 ? 25.540 -19.339 1.059 1.00 85.94 70 LYS A C 1
ATOM 559 O O . LYS A 1 70 ? 24.453 -18.971 1.498 1.00 85.94 70 LYS A O 1
ATOM 564 N N . TYR A 1 71 ? 26.217 -20.367 1.539 1.00 87.56 71 TYR A N 1
ATOM 565 C CA . TYR A 1 71 ? 25.702 -21.290 2.537 1.00 87.56 71 TYR A CA 1
ATOM 566 C C . TYR A 1 71 ? 26.769 -21.620 3.572 1.00 87.56 71 TYR A C 1
ATOM 568 O O . TYR A 1 71 ? 27.951 -21.707 3.237 1.00 87.56 71 TYR A O 1
ATOM 576 N N . ILE A 1 72 ? 26.334 -21.855 4.802 1.00 84.38 72 ILE A N 1
ATOM 577 C CA . ILE A 1 72 ? 27.125 -22.473 5.872 1.00 84.38 72 ILE A CA 1
ATOM 578 C C . ILE A 1 72 ? 26.345 -23.652 6.451 1.00 84.38 72 ILE A C 1
ATOM 580 O O . ILE A 1 72 ? 25.154 -23.796 6.166 1.00 84.38 72 ILE A O 1
ATOM 584 N N . THR A 1 73 ? 26.988 -24.504 7.243 1.00 86.56 73 THR A N 1
ATOM 585 C CA . THR A 1 73 ? 26.271 -25.574 7.946 1.00 86.56 73 THR A CA 1
ATOM 586 C C . THR A 1 73 ? 25.308 -24.982 8.975 1.00 86.56 73 THR A C 1
ATOM 588 O O . THR A 1 73 ? 25.505 -23.884 9.502 1.00 86.56 73 THR A O 1
ATOM 591 N N . GLN A 1 74 ? 24.222 -25.698 9.250 1.00 80.75 74 GLN A N 1
ATOM 592 C CA . GLN A 1 74 ? 23.255 -25.278 10.263 1.00 80.75 74 GLN A CA 1
ATOM 593 C C . GLN A 1 74 ? 23.875 -25.259 11.669 1.00 80.75 74 GLN A C 1
ATOM 595 O O . GLN A 1 74 ? 23.541 -24.380 12.458 1.00 80.75 74 GLN A O 1
ATOM 600 N N . GLU A 1 75 ? 24.818 -26.164 11.938 1.00 83.06 75 GLU A N 1
ATOM 601 C CA . GLU A 1 75 ? 25.627 -26.194 13.159 1.00 83.06 75 GLU A CA 1
ATOM 602 C C . GLU A 1 75 ? 26.454 -24.914 13.322 1.00 83.06 75 GLU A C 1
ATOM 604 O O . GLU A 1 75 ? 26.287 -24.211 14.317 1.00 83.06 75 GLU A O 1
ATOM 609 N N . LEU A 1 76 ? 27.230 -24.524 12.299 1.00 77.25 76 LEU A N 1
ATOM 610 C CA . LEU A 1 76 ? 27.993 -23.274 12.330 1.00 77.25 76 LEU A CA 1
ATOM 611 C C . LEU A 1 76 ? 27.070 -22.062 12.499 1.00 77.25 76 LEU A C 1
ATOM 613 O O . LEU A 1 76 ? 27.368 -21.137 13.246 1.00 77.25 76 LEU A O 1
ATOM 617 N N . SER A 1 77 ? 25.916 -22.055 11.828 1.00 76.69 77 SER A N 1
ATOM 618 C CA . SER A 1 77 ? 24.941 -20.975 11.992 1.00 76.69 77 SER A CA 1
ATOM 619 C C . SER A 1 77 ? 24.405 -20.880 13.422 1.00 76.69 77 SER A C 1
ATOM 621 O O . SER A 1 77 ? 24.157 -19.767 13.891 1.00 76.69 77 SER A O 1
ATOM 623 N N . ALA A 1 78 ? 24.172 -22.012 14.088 1.00 71.88 78 ALA A N 1
ATOM 624 C CA . ALA A 1 78 ? 23.693 -22.054 15.464 1.00 71.88 78 ALA A CA 1
ATOM 625 C C . ALA A 1 78 ? 24.781 -21.568 16.428 1.00 71.88 78 ALA A C 1
ATOM 627 O O . ALA A 1 78 ? 24.512 -20.692 17.246 1.00 71.88 78 ALA A O 1
ATOM 628 N N . GLU A 1 79 ? 26.013 -22.049 16.256 1.00 77.25 79 GLU A N 1
ATOM 629 C CA . GLU A 1 79 ? 27.175 -21.630 17.041 1.00 77.25 79 GLU A CA 1
ATOM 630 C C . GLU A 1 79 ? 27.413 -20.118 16.932 1.00 77.25 79 GLU A C 1
ATOM 632 O O . GLU A 1 79 ? 27.464 -19.418 17.943 1.00 77.25 79 GLU A O 1
ATOM 637 N N . LEU A 1 80 ? 27.449 -19.582 15.705 1.00 72.44 80 LEU A N 1
ATOM 638 C CA . LEU A 1 80 ? 27.588 -18.142 15.481 1.00 72.44 80 LEU A CA 1
ATOM 639 C C . LEU A 1 80 ? 26.446 -17.368 16.151 1.00 72.44 80 LEU A C 1
ATOM 641 O O . LEU A 1 80 ? 26.677 -16.330 16.764 1.00 72.44 80 LEU A O 1
ATOM 645 N N . SER A 1 81 ? 25.214 -17.872 16.072 1.00 68.81 81 SER A N 1
ATOM 646 C CA . SER A 1 81 ? 24.060 -17.208 16.688 1.00 68.81 81 SER A CA 1
ATOM 647 C C . SER A 1 81 ? 24.182 -17.132 18.213 1.00 68.81 81 SER A C 1
ATOM 649 O O . SER A 1 81 ? 23.896 -16.076 18.771 1.00 68.81 81 SER A O 1
ATOM 651 N N . VAL A 1 82 ? 24.647 -18.198 18.875 1.00 71.75 82 VAL A N 1
ATOM 652 C CA . VAL A 1 82 ? 24.893 -18.215 20.328 1.00 71.75 82 VAL A CA 1
ATOM 653 C C . VAL A 1 82 ? 25.960 -17.190 20.703 1.00 71.75 82 VAL A C 1
ATOM 655 O O . VAL A 1 82 ? 25.690 -16.332 21.541 1.00 71.75 82 VAL A O 1
ATOM 658 N N . ILE A 1 83 ? 27.106 -17.192 20.012 1.00 70.94 83 ILE A N 1
ATOM 659 C CA . ILE A 1 83 ? 28.211 -16.249 20.257 1.00 70.94 83 ILE A CA 1
ATOM 660 C C . ILE A 1 83 ? 27.723 -14.795 20.148 1.00 70.94 83 ILE A C 1
ATOM 662 O O . ILE A 1 83 ? 27.976 -13.962 21.022 1.00 70.94 83 ILE A O 1
ATOM 666 N N . TRP A 1 84 ? 26.972 -14.476 19.090 1.00 64.19 84 TRP A N 1
ATOM 667 C CA . TRP A 1 84 ? 26.419 -13.135 18.895 1.00 64.19 84 TRP A CA 1
ATOM 668 C C . TRP A 1 84 ? 25.361 -12.776 19.948 1.00 64.19 84 TRP A C 1
ATOM 670 O O . TRP A 1 84 ? 25.324 -11.632 20.406 1.00 64.19 84 TRP A O 1
ATOM 680 N N . SER A 1 85 ? 24.513 -13.721 20.359 1.00 64.81 85 SER A N 1
ATOM 681 C CA . SER A 1 85 ? 23.515 -13.505 21.411 1.00 64.81 85 SER A CA 1
ATOM 682 C C . SER A 1 85 ? 24.151 -13.266 22.780 1.00 64.81 85 SER A C 1
ATOM 684 O O . SER A 1 85 ? 23.767 -12.315 23.462 1.00 64.81 85 SER A O 1
ATOM 686 N N . GLU A 1 86 ? 25.141 -14.066 23.171 1.00 71.44 86 GLU A N 1
ATOM 687 C CA . GLU A 1 86 ? 25.878 -13.907 24.430 1.00 71.44 86 GLU A CA 1
ATOM 688 C C . GLU A 1 86 ? 26.611 -12.567 24.480 1.00 71.44 86 GLU A C 1
ATOM 690 O O . GLU A 1 86 ? 26.493 -11.825 25.460 1.00 71.44 86 GLU A O 1
ATOM 695 N N . PHE A 1 87 ? 27.270 -12.192 23.381 1.00 65.81 87 PHE A N 1
ATOM 696 C CA . PHE A 1 87 ? 27.914 -10.890 23.265 1.00 65.81 87 PHE A CA 1
ATOM 697 C C . PHE A 1 87 ? 26.917 -9.732 23.423 1.00 65.81 87 PHE A C 1
ATOM 699 O O . PHE A 1 87 ? 27.180 -8.777 24.157 1.00 65.81 87 PHE A O 1
ATOM 706 N N . LEU A 1 88 ? 25.746 -9.801 22.780 1.00 55.59 88 LEU A N 1
ATOM 707 C CA . LEU A 1 88 ? 24.703 -8.773 22.901 1.00 55.59 88 LEU A CA 1
ATOM 708 C C . LEU A 1 88 ? 24.126 -8.688 24.324 1.00 55.59 88 LEU A C 1
ATOM 710 O O . LEU A 1 88 ? 23.857 -7.585 24.815 1.00 55.59 88 LEU A O 1
ATOM 714 N N . HIS A 1 89 ? 23.982 -9.827 25.004 1.00 64.25 89 HIS A N 1
ATOM 715 C CA . HIS A 1 89 ? 23.547 -9.878 26.399 1.00 64.25 89 HIS A CA 1
ATOM 716 C C . HIS A 1 89 ? 24.560 -9.214 27.340 1.00 64.25 89 HIS A C 1
ATOM 718 O O . HIS A 1 89 ? 24.170 -8.378 28.156 1.00 64.25 89 HIS A O 1
ATOM 724 N N . GLN A 1 90 ? 25.854 -9.499 27.184 1.00 59.22 90 GLN A N 1
ATOM 725 C CA . GLN A 1 90 ? 26.918 -8.878 27.985 1.00 59.22 90 GLN A CA 1
ATOM 726 C C . GLN A 1 90 ? 27.095 -7.377 27.674 1.00 59.22 90 GLN A C 1
ATOM 728 O O . GLN A 1 90 ? 27.410 -6.575 28.555 1.00 59.22 90 GLN A O 1
ATOM 733 N N . SER A 1 91 ? 26.819 -6.961 26.435 1.00 52.94 91 SER A N 1
ATOM 734 C CA . SER A 1 91 ? 27.000 -5.581 25.956 1.00 52.94 91 SER A CA 1
ATOM 735 C C . SER A 1 91 ? 25.961 -4.573 26.463 1.00 52.94 91 SER A C 1
ATOM 737 O O . SER A 1 91 ? 26.164 -3.364 26.326 1.00 52.94 91 SER A O 1
ATOM 739 N N . SER A 1 92 ? 24.851 -5.028 27.051 1.00 50.38 92 SER A N 1
ATOM 740 C CA . SER A 1 92 ? 23.756 -4.144 27.485 1.00 50.38 92 SER A CA 1
ATOM 741 C C . SER A 1 92 ? 24.120 -3.242 28.680 1.00 50.38 92 SER A C 1
ATOM 743 O O . SER A 1 92 ? 23.430 -2.252 28.914 1.00 50.38 92 SER A O 1
ATOM 745 N N . ASN A 1 93 ? 25.241 -3.507 29.368 1.00 48.84 93 ASN A N 1
ATOM 746 C CA . ASN A 1 93 ? 25.674 -2.767 30.563 1.00 48.84 93 ASN A CA 1
ATOM 747 C C . ASN A 1 93 ? 26.948 -1.915 30.394 1.00 48.84 93 ASN A C 1
ATOM 749 O O . ASN A 1 93 ? 27.349 -1.264 31.354 1.00 48.84 93 ASN A O 1
ATOM 753 N N . ASN A 1 94 ? 27.602 -1.877 29.221 1.00 51.78 94 ASN A N 1
ATOM 754 C CA . ASN A 1 94 ? 28.940 -1.271 29.115 1.00 51.78 94 ASN A CA 1
ATOM 755 C C . ASN A 1 94 ? 29.075 -0.234 27.978 1.00 51.78 94 ASN A C 1
ATOM 757 O O . ASN A 1 94 ? 28.938 -0.538 26.791 1.00 51.78 94 ASN A O 1
ATOM 761 N N . HIS A 1 95 ? 29.351 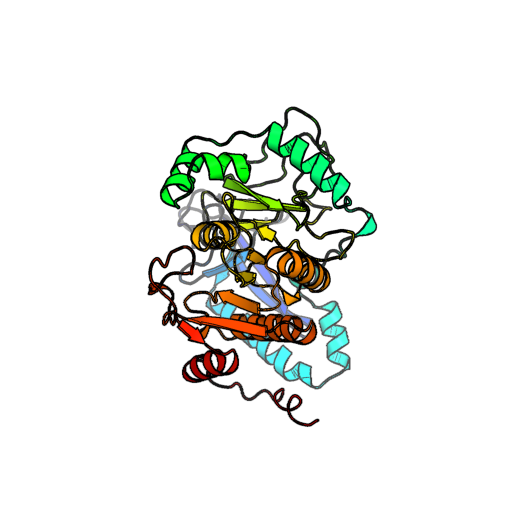1.027 28.338 1.00 48.19 95 HIS A N 1
ATOM 762 C CA . HIS A 1 95 ? 29.328 2.180 27.424 1.00 48.19 95 HIS A CA 1
ATOM 763 C C . HIS A 1 95 ? 30.482 2.171 26.397 1.00 48.19 95 HIS A C 1
ATOM 765 O O . HIS A 1 95 ? 30.323 2.684 25.288 1.00 48.19 95 HIS A O 1
ATOM 771 N N . GLN A 1 96 ? 31.618 1.533 26.710 1.00 46.41 96 GLN A N 1
ATOM 772 C CA . GLN A 1 96 ? 32.742 1.375 25.774 1.00 46.41 96 GLN A CA 1
ATOM 773 C C . GLN A 1 96 ? 32.447 0.365 24.648 1.00 46.41 96 GLN A C 1
ATOM 775 O O . GLN A 1 96 ? 32.852 0.599 23.506 1.00 46.41 96 GLN A O 1
ATOM 780 N N . LEU A 1 97 ? 31.652 -0.685 24.903 1.00 47.12 97 LEU A N 1
ATOM 781 C CA . LEU A 1 97 ? 31.257 -1.652 23.867 1.00 47.12 97 LEU A CA 1
ATOM 782 C C . LEU A 1 97 ? 30.284 -1.066 22.831 1.00 47.12 97 LEU A C 1
ATOM 784 O O . LEU A 1 97 ? 30.295 -1.503 21.682 1.00 47.12 97 LEU A O 1
ATOM 788 N N . LYS A 1 98 ? 29.516 -0.014 23.162 1.00 47.88 98 LYS A N 1
ATOM 789 C CA . LYS A 1 98 ? 28.675 0.703 22.178 1.00 47.88 98 LYS A CA 1
ATOM 790 C C . LYS A 1 98 ? 29.497 1.289 21.022 1.00 47.88 98 LYS A C 1
ATOM 792 O O . LYS A 1 98 ? 29.025 1.292 19.885 1.00 47.88 98 LYS A O 1
ATOM 797 N N . LYS A 1 99 ? 30.733 1.740 21.284 1.00 47.78 99 LYS A N 1
ATOM 798 C CA . LYS A 1 99 ? 31.652 2.254 20.248 1.00 47.78 99 LYS A CA 1
ATOM 799 C C . LYS A 1 99 ? 32.226 1.141 19.367 1.00 47.78 99 LYS A C 1
ATOM 801 O O . LYS A 1 99 ? 32.400 1.357 18.170 1.00 47.78 99 LYS A O 1
ATOM 806 N N . VAL A 1 100 ? 32.472 -0.044 19.928 1.00 48.59 100 VAL A N 1
ATOM 807 C CA . VAL A 1 100 ? 32.911 -1.223 19.161 1.00 48.59 100 VAL A CA 1
ATOM 808 C C . VAL A 1 100 ? 31.758 -1.753 18.307 1.00 48.59 100 VAL A C 1
ATOM 810 O O . VAL A 1 100 ? 31.928 -1.907 17.108 1.00 48.59 100 VAL A O 1
ATOM 813 N N . ILE A 1 101 ? 30.542 -1.871 18.850 1.00 46.16 101 ILE A N 1
ATOM 814 C CA . ILE A 1 101 ? 29.328 -2.245 18.096 1.00 46.16 101 ILE A CA 1
ATOM 815 C C . ILE A 1 101 ? 29.030 -1.250 16.962 1.00 46.16 101 ILE A C 1
ATOM 817 O O . ILE A 1 101 ? 28.635 -1.660 15.873 1.00 46.16 101 ILE A O 1
ATOM 821 N N . ALA A 1 102 ? 29.262 0.052 17.162 1.00 45.59 102 ALA A N 1
ATOM 822 C CA . ALA A 1 102 ? 29.137 1.044 16.092 1.00 45.59 102 ALA A CA 1
ATOM 823 C C . ALA A 1 102 ? 30.118 0.797 14.928 1.00 45.59 102 ALA A C 1
ATOM 825 O O . ALA A 1 102 ? 29.787 1.092 13.779 1.00 45.59 102 ALA A O 1
ATOM 826 N N . ARG A 1 103 ? 31.293 0.218 15.208 1.00 44.47 103 ARG A N 1
ATOM 827 C CA . ARG A 1 103 ? 32.307 -0.151 14.209 1.00 44.47 103 ARG A CA 1
ATOM 828 C C . ARG A 1 103 ? 32.083 -1.547 13.608 1.00 44.47 103 ARG A C 1
ATOM 830 O O . ARG A 1 103 ? 32.319 -1.712 12.414 1.00 44.47 103 ARG A O 1
ATOM 837 N N . SER A 1 104 ? 31.557 -2.493 14.389 1.00 42.56 104 SER A N 1
ATOM 838 C CA . SER A 1 104 ? 31.382 -3.916 14.042 1.00 42.56 104 SER A CA 1
ATOM 839 C C . SER A 1 104 ? 29.975 -4.293 13.567 1.00 42.56 104 SER A C 1
ATOM 841 O O . SER A 1 104 ? 29.680 -5.475 13.405 1.00 42.56 104 SER A O 1
ATOM 843 N N . LYS A 1 105 ? 29.080 -3.320 13.339 1.00 34.22 105 LYS A N 1
ATOM 844 C CA . LYS A 1 105 ? 27.772 -3.572 12.716 1.00 34.22 105 LYS A CA 1
ATOM 845 C C . LYS A 1 105 ? 27.976 -4.366 11.413 1.00 34.22 105 LYS A C 1
ATOM 847 O O . LYS A 1 105 ? 28.636 -3.845 10.505 1.00 34.22 105 LYS A O 1
ATOM 852 N N . PRO A 1 106 ? 27.397 -5.575 11.264 1.00 38.31 106 PRO A N 1
ATOM 853 C CA . PRO A 1 106 ? 27.411 -6.262 9.982 1.00 38.31 106 PRO A CA 1
ATOM 854 C C . PRO A 1 106 ? 26.799 -5.340 8.923 1.00 38.31 106 PRO A C 1
ATOM 856 O O . PRO A 1 106 ? 25.924 -4.520 9.221 1.00 38.31 106 PRO A O 1
ATOM 859 N N . ARG A 1 107 ? 27.252 -5.482 7.671 1.00 37.31 107 ARG A N 1
ATOM 860 C CA . ARG A 1 107 ? 26.807 -4.721 6.483 1.00 37.31 107 ARG A CA 1
ATOM 861 C C . ARG A 1 107 ? 25.281 -4.516 6.362 1.00 37.31 107 ARG A C 1
ATOM 863 O O . ARG A 1 107 ? 24.876 -3.614 5.643 1.00 37.31 107 ARG A O 1
ATOM 870 N N . LEU A 1 108 ? 24.453 -5.282 7.078 1.00 33.62 108 LEU A N 1
ATOM 871 C CA . LEU A 1 108 ? 23.000 -5.111 7.168 1.00 33.62 108 LEU A CA 1
ATOM 872 C C . LEU A 1 108 ? 22.538 -3.792 7.817 1.00 33.62 108 LEU A C 1
ATOM 874 O O . LEU A 1 108 ? 21.480 -3.298 7.451 1.00 33.62 108 LEU A O 1
ATOM 878 N N . VAL A 1 109 ? 23.310 -3.185 8.728 1.00 32.84 109 VAL A N 1
ATOM 879 C CA . VAL A 1 109 ? 22.956 -1.869 9.321 1.00 32.84 109 VAL A CA 1
ATOM 880 C C . VAL A 1 109 ? 23.676 -0.709 8.612 1.00 32.84 109 VAL A C 1
ATOM 882 O O . VAL A 1 109 ? 23.369 0.453 8.853 1.00 32.84 109 VAL A O 1
ATOM 885 N N . ARG A 1 110 ? 24.588 -1.005 7.673 1.00 31.84 110 ARG A N 1
ATOM 886 C CA . ARG A 1 110 ? 25.155 -0.012 6.737 1.00 31.84 110 ARG A CA 1
ATOM 887 C C . ARG A 1 110 ? 24.235 0.293 5.541 1.00 31.84 110 ARG A C 1
ATOM 889 O O . ARG A 1 110 ? 24.609 1.098 4.703 1.00 31.84 110 ARG A O 1
ATOM 896 N N . GLN A 1 111 ? 23.056 -0.332 5.462 1.00 34.19 111 GLN A N 1
ATOM 897 C CA . GLN A 1 111 ? 22.051 -0.103 4.413 1.00 34.19 111 GLN A CA 1
ATOM 898 C C . GLN A 1 111 ? 20.863 0.760 4.863 1.00 34.19 111 GLN A C 1
ATOM 900 O O . GLN A 1 111 ? 19.826 0.766 4.207 1.00 34.19 111 GLN A O 1
ATOM 905 N N . ILE A 1 112 ? 21.016 1.562 5.919 1.00 40.50 112 ILE A N 1
ATOM 906 C CA . ILE A 1 112 ? 20.418 2.896 5.840 1.00 40.50 112 ILE A CA 1
ATOM 907 C C . ILE A 1 112 ? 21.396 3.677 4.961 1.00 40.50 112 ILE A C 1
ATOM 909 O O . ILE A 1 112 ? 22.269 4.384 5.457 1.00 40.50 112 ILE A O 1
ATOM 913 N N . GLU A 1 113 ? 21.321 3.457 3.643 1.00 45.62 113 GLU A N 1
ATOM 914 C CA . GLU A 1 113 ? 21.664 4.530 2.711 1.00 45.62 113 GLU A CA 1
ATOM 915 C C . GLU A 1 113 ? 20.909 5.733 3.274 1.00 45.62 113 GLU A C 1
ATOM 917 O O . GLU A 1 113 ? 19.691 5.643 3.436 1.00 45.62 113 GLU A O 1
ATOM 922 N N . GLN A 1 114 ? 21.612 6.777 3.726 1.00 56.38 114 GLN A N 1
ATOM 923 C CA . GLN A 1 114 ? 20.950 8.035 4.045 1.00 56.38 114 GLN A CA 1
ATOM 924 C C . GLN A 1 114 ? 20.264 8.434 2.748 1.00 56.38 114 GLN A C 1
ATOM 926 O O . GLN A 1 114 ? 20.925 8.876 1.809 1.00 56.38 114 GLN A O 1
ATOM 931 N N . VAL A 1 115 ? 18.972 8.123 2.646 1.00 64.81 115 VAL A N 1
ATOM 932 C CA . VAL A 1 115 ? 18.184 8.449 1.473 1.00 64.81 115 VAL A CA 1
ATOM 933 C C . VAL A 1 115 ? 18.298 9.953 1.377 1.00 64.81 115 VAL A C 1
ATOM 935 O O . VAL A 1 115 ? 17.894 10.668 2.291 1.00 64.81 115 VAL A O 1
ATOM 938 N N . ASN A 1 116 ? 18.930 10.435 0.314 1.00 82.12 116 ASN A N 1
ATOM 939 C CA . ASN A 1 116 ? 19.017 11.862 0.106 1.00 82.12 116 ASN A CA 1
ATOM 940 C C . ASN A 1 116 ? 17.647 12.327 -0.390 1.00 82.12 116 ASN A C 1
ATOM 942 O O . ASN A 1 116 ? 17.401 12.375 -1.596 1.00 82.12 116 ASN A O 1
ATOM 946 N N . TYR A 1 117 ? 16.744 12.609 0.553 1.00 85.12 117 TYR A N 1
ATOM 947 C CA . TYR A 1 117 ? 15.357 12.975 0.272 1.00 85.12 117 TYR A CA 1
ATOM 948 C C . TYR A 1 117 ? 15.256 14.195 -0.649 1.00 85.12 117 TYR A C 1
ATOM 950 O O . TYR A 1 117 ? 14.332 14.278 -1.452 1.00 85.12 117 TYR A O 1
ATOM 958 N N . GLN A 1 118 ? 16.253 15.088 -0.624 1.00 85.81 118 GLN A N 1
ATOM 959 C CA . GLN A 1 118 ? 16.288 16.280 -1.474 1.00 85.81 118 GLN A CA 1
ATOM 960 C C . GLN A 1 118 ? 16.364 15.956 -2.968 1.00 85.81 118 GLN A C 1
ATOM 962 O O . GLN A 1 118 ? 15.787 16.687 -3.777 1.00 85.81 118 GLN A O 1
ATOM 967 N N . ASN A 1 119 ? 17.008 14.839 -3.319 1.00 88.44 119 ASN A N 1
ATOM 968 C CA . ASN A 1 119 ? 17.163 14.378 -4.699 1.00 88.44 119 ASN A CA 1
ATOM 969 C C . ASN A 1 119 ? 15.976 13.537 -5.188 1.00 88.44 119 ASN A C 1
ATOM 971 O O . ASN A 1 119 ? 15.946 13.143 -6.354 1.00 88.44 119 ASN A O 1
ATOM 975 N N . LEU A 1 120 ? 15.019 13.216 -4.314 1.00 93.62 120 LEU A N 1
ATOM 976 C CA . LEU A 1 120 ? 13.810 12.514 -4.721 1.00 93.62 120 LEU A CA 1
ATOM 977 C C . LEU A 1 120 ? 12.874 13.473 -5.464 1.00 93.62 120 LEU A C 1
ATOM 979 O O . LEU A 1 120 ? 12.840 14.672 -5.194 1.00 93.62 120 LEU A O 1
ATOM 983 N N . LEU A 1 121 ? 12.092 12.918 -6.384 1.00 96.31 121 LEU A N 1
ATOM 984 C CA . LEU A 1 121 ? 11.002 13.643 -7.032 1.00 96.31 121 LEU A CA 1
ATOM 985 C C . LEU A 1 121 ? 9.917 14.013 -6.013 1.00 96.31 121 LEU A C 1
ATOM 987 O O . LEU A 1 121 ? 9.618 13.194 -5.128 1.00 96.31 121 LEU A O 1
ATOM 991 N N . SER A 1 122 ? 9.319 15.195 -6.185 1.00 97.12 122 SER A N 1
ATOM 992 C CA . SER A 1 122 ? 8.112 15.600 -5.456 1.00 97.12 122 SER A CA 1
ATOM 993 C C . SER A 1 122 ? 6.923 14.696 -5.797 1.00 97.12 122 SER A C 1
ATOM 995 O O . SER A 1 122 ? 6.961 13.931 -6.766 1.00 97.12 122 SER A O 1
ATOM 997 N N . ILE A 1 123 ? 5.843 14.771 -5.023 1.00 98.00 123 ILE A N 1
ATOM 998 C CA . ILE A 1 123 ? 4.599 14.037 -5.284 1.00 98.00 123 ILE A CA 1
ATOM 999 C C . ILE A 1 123 ? 4.034 14.371 -6.672 1.00 98.00 123 ILE A C 1
ATOM 1001 O O . ILE A 1 123 ? 3.649 13.462 -7.406 1.00 98.00 123 ILE A O 1
ATOM 1005 N N . GLU A 1 124 ? 4.020 15.643 -7.071 1.00 98.12 124 GLU A N 1
ATOM 1006 C CA . GLU A 1 124 ? 3.541 16.073 -8.392 1.00 98.12 124 GLU A CA 1
ATOM 1007 C C . GLU A 1 124 ? 4.417 15.526 -9.525 1.00 98.12 124 GLU A C 1
ATOM 1009 O O . GLU A 1 124 ? 3.910 15.035 -10.536 1.00 98.12 124 GLU A O 1
ATOM 1014 N N . GLU A 1 125 ? 5.740 15.572 -9.355 1.00 98.31 125 GLU A N 1
ATOM 1015 C CA . GLU A 1 125 ? 6.682 15.026 -10.333 1.00 98.31 125 GLU A CA 1
ATOM 1016 C C . GLU A 1 125 ? 6.548 13.501 -10.443 1.00 98.31 125 GLU A C 1
ATOM 1018 O O . GLU A 1 125 ? 6.573 12.945 -11.543 1.00 98.31 125 GLU A O 1
ATOM 1023 N N . ARG A 1 126 ? 6.356 12.808 -9.313 1.00 98.12 126 ARG A N 1
ATOM 1024 C CA . ARG A 1 126 ? 6.083 11.365 -9.282 1.00 98.12 126 ARG A CA 1
ATOM 1025 C C . ARG A 1 126 ? 4.803 11.022 -10.012 1.00 98.12 126 ARG A C 1
ATOM 1027 O O . ARG A 1 126 ? 4.820 10.088 -10.808 1.00 98.12 126 ARG A O 1
ATOM 1034 N N . ASP A 1 127 ? 3.728 11.764 -9.776 1.00 98.69 127 ASP A N 1
ATOM 1035 C CA . ASP A 1 127 ? 2.446 11.533 -10.433 1.00 98.69 127 ASP A CA 1
ATOM 1036 C C . ASP A 1 127 ? 2.578 11.599 -11.957 1.00 98.69 127 ASP A C 1
ATOM 1038 O O . ASP A 1 127 ? 2.142 10.689 -12.672 1.00 98.69 127 ASP A O 1
ATOM 1042 N N . LEU A 1 128 ? 3.283 12.621 -12.450 1.00 98.56 128 LEU A N 1
ATOM 1043 C CA . LEU A 1 128 ? 3.572 12.792 -13.868 1.00 98.56 128 LEU A CA 1
ATOM 1044 C C . LEU A 1 128 ? 4.405 11.628 -14.428 1.00 98.56 128 LEU A C 1
ATOM 1046 O O . LEU A 1 128 ? 4.044 11.031 -15.445 1.00 98.56 128 LEU A O 1
ATOM 1050 N N . GLU A 1 129 ? 5.522 11.293 -13.783 1.00 98.56 129 GLU A N 1
ATOM 1051 C CA . GLU A 1 129 ? 6.459 10.278 -14.276 1.00 98.56 129 GLU A CA 1
ATOM 1052 C C . GLU A 1 129 ? 5.903 8.850 -14.162 1.00 98.56 129 GLU A C 1
ATOM 1054 O O . GLU A 1 129 ? 6.092 8.030 -15.065 1.00 98.56 129 GLU A O 1
ATOM 1059 N N . ILE A 1 130 ? 5.143 8.549 -13.108 1.00 98.69 130 ILE A N 1
ATOM 1060 C CA . ILE A 1 130 ? 4.441 7.270 -12.965 1.00 98.69 130 ILE A CA 1
ATOM 1061 C C . ILE A 1 130 ? 3.308 7.183 -13.988 1.00 98.69 130 ILE A C 1
ATOM 1063 O O . ILE A 1 130 ? 3.154 6.143 -14.625 1.00 98.69 130 ILE A O 1
ATOM 1067 N N . SER A 1 131 ? 2.562 8.261 -14.236 1.00 98.50 131 SER A N 1
ATOM 1068 C CA . SER A 1 131 ? 1.549 8.278 -15.299 1.00 98.50 131 SER A CA 1
ATOM 1069 C C . SER A 1 131 ? 2.166 7.983 -16.670 1.00 98.50 131 SER A C 1
ATOM 1071 O O . SER A 1 131 ? 1.674 7.109 -17.391 1.00 98.50 131 SER A O 1
ATOM 1073 N N . LYS A 1 132 ? 3.298 8.625 -17.000 1.00 98.31 132 LYS A N 1
ATOM 1074 C CA . LYS A 1 132 ? 4.077 8.336 -18.219 1.00 98.31 132 LYS A CA 1
ATOM 1075 C C . LYS A 1 132 ? 4.525 6.877 -18.284 1.00 98.31 132 LYS A C 1
ATOM 1077 O O . LYS A 1 132 ? 4.471 6.273 -19.355 1.00 98.31 132 LYS A O 1
ATOM 1082 N N . LEU A 1 133 ? 4.964 6.293 -17.168 1.00 98.44 133 LEU A N 1
ATOM 1083 C CA . LEU A 1 133 ? 5.326 4.877 -17.090 1.00 98.44 133 LEU A CA 1
ATOM 1084 C C . LEU A 1 133 ? 4.114 3.977 -17.380 1.00 98.44 133 LEU A C 1
ATOM 1086 O O . LEU A 1 133 ? 4.178 3.109 -18.249 1.00 98.44 133 LEU A O 1
ATOM 1090 N N . LEU A 1 134 ? 2.995 4.181 -16.681 1.00 98.44 134 LEU A N 1
ATOM 1091 C CA . LEU A 1 134 ? 1.810 3.319 -16.761 1.00 98.44 134 LEU A CA 1
ATOM 1092 C C . LEU A 1 134 ? 1.168 3.306 -18.155 1.00 98.44 134 LEU A C 1
ATOM 1094 O O . LEU A 1 134 ? 0.648 2.267 -18.573 1.00 98.44 134 LEU A O 1
ATOM 1098 N N . GLN A 1 135 ? 1.223 4.422 -18.886 1.00 97.94 135 GLN A N 1
ATOM 1099 C CA . GLN A 1 135 ? 0.710 4.530 -20.258 1.00 97.94 135 GLN A CA 1
ATOM 1100 C C . GLN A 1 135 ? 1.463 3.639 -21.256 1.00 97.94 135 GLN A C 1
ATOM 1102 O O . GLN A 1 135 ? 0.884 3.182 -22.239 1.00 97.94 135 GLN A O 1
ATOM 1107 N N . GLN A 1 136 ? 2.737 3.351 -20.992 1.00 97.56 136 GLN A N 1
ATOM 1108 C CA . GLN A 1 136 ? 3.580 2.531 -21.867 1.00 97.56 136 GLN A CA 1
ATOM 1109 C C . GLN A 1 136 ? 3.448 1.031 -21.588 1.00 97.56 136 GLN A C 1
ATOM 1111 O O . GLN A 1 136 ? 3.874 0.195 -22.385 1.00 97.56 136 GLN A O 1
ATOM 1116 N N . LEU A 1 137 ? 2.866 0.674 -20.444 1.00 97.69 137 LEU A N 1
ATOM 1117 C CA . LEU A 1 137 ? 2.737 -0.704 -20.004 1.00 97.69 137 LEU A CA 1
ATOM 1118 C C . LEU A 1 137 ? 1.345 -1.257 -20.316 1.00 97.69 137 LEU A C 1
ATOM 1120 O O . LEU A 1 137 ? 0.335 -0.550 -20.321 1.00 97.69 137 LEU A O 1
ATOM 1124 N N . LYS A 1 138 ? 1.283 -2.575 -20.516 1.00 96.31 138 LYS A N 1
ATOM 1125 C CA . LYS A 1 138 ? 0.033 -3.305 -20.754 1.00 96.31 138 LYS A CA 1
ATOM 1126 C C . LYS A 1 138 ? -0.237 -4.296 -19.629 1.00 96.31 138 LYS A C 1
ATOM 1128 O O . LYS A 1 138 ? 0.684 -4.819 -18.997 1.00 96.31 138 LYS A O 1
ATOM 1133 N N . LEU A 1 139 ? -1.512 -4.587 -19.397 1.00 96.56 139 LEU A N 1
ATOM 1134 C CA . LEU A 1 139 ? -1.927 -5.707 -18.562 1.00 96.56 139 LEU A CA 1
ATOM 1135 C C . LEU A 1 139 ? -2.018 -6.967 -19.435 1.00 96.56 139 LEU A C 1
ATOM 1137 O O . LEU A 1 139 ? -2.828 -7.041 -20.353 1.00 96.56 139 LEU A O 1
ATOM 1141 N N . LYS A 1 140 ? -1.150 -7.945 -19.180 1.00 91.56 140 LYS A N 1
ATOM 1142 C CA . LYS A 1 140 ? -1.085 -9.211 -19.917 1.00 91.56 140 LYS A CA 1
ATOM 1143 C C . LYS A 1 140 ? -2.169 -10.174 -19.442 1.00 91.56 140 LYS A C 1
ATOM 1145 O O . LYS A 1 140 ? -2.525 -10.177 -18.264 1.00 91.56 140 LYS A O 1
ATOM 1150 N N . ALA A 1 141 ? -2.595 -11.068 -20.337 1.00 84.38 141 ALA A N 1
ATOM 1151 C CA . ALA A 1 141 ? -3.657 -12.047 -20.094 1.00 84.38 141 ALA A CA 1
ATOM 1152 C C . ALA A 1 141 ? -3.467 -12.858 -18.798 1.00 84.38 141 ALA A C 1
ATOM 1154 O O . ALA A 1 141 ? -4.406 -12.986 -18.019 1.00 84.38 141 ALA A O 1
ATOM 1155 N N . LYS A 1 142 ? -2.241 -13.323 -18.503 1.00 84.88 142 LYS A N 1
ATOM 1156 C CA . LYS A 1 142 ? -1.953 -14.075 -17.266 1.00 84.88 142 LYS A CA 1
ATOM 1157 C C . LYS A 1 142 ? -2.300 -13.298 -15.989 1.00 84.88 142 LYS A C 1
ATOM 1159 O O . LYS A 1 142 ? -2.882 -13.855 -15.065 1.00 84.88 142 LYS A O 1
ATOM 1164 N N . HIS A 1 143 ? -1.973 -12.006 -15.939 1.00 89.62 143 HIS A N 1
ATOM 1165 C CA . HIS A 1 143 ? -2.230 -11.170 -14.768 1.00 89.62 143 HIS A CA 1
ATOM 1166 C C . HIS A 1 143 ? -3.680 -10.712 -14.731 1.00 89.62 143 HIS A C 1
ATOM 1168 O O . HIS A 1 143 ? -4.253 -10.631 -13.653 1.00 89.62 143 HIS A O 1
ATOM 1174 N N . LYS A 1 144 ? -4.289 -10.483 -15.900 1.00 90.38 144 LYS A N 1
ATOM 1175 C CA . LYS A 1 144 ? -5.727 -10.249 -16.023 1.00 90.38 144 LYS A CA 1
ATOM 1176 C C . LYS A 1 144 ? -6.531 -11.414 -15.429 1.00 90.38 144 LYS A C 1
ATOM 1178 O O . LYS A 1 144 ? -7.382 -11.192 -14.576 1.00 90.38 144 LYS A O 1
ATOM 1183 N N . GLN A 1 145 ? -6.184 -12.656 -15.775 1.00 81.38 145 GLN A N 1
ATOM 1184 C CA . GLN A 1 145 ? -6.810 -13.844 -15.189 1.00 81.38 145 GLN A CA 1
ATOM 1185 C C . GLN A 1 145 ? -6.560 -13.951 -13.680 1.00 81.38 145 GLN A C 1
ATOM 1187 O O . GLN A 1 145 ? -7.482 -14.230 -12.918 1.00 81.38 145 GLN A O 1
ATOM 1192 N N . ALA A 1 146 ? -5.331 -13.682 -13.232 1.00 84.19 146 ALA A N 1
ATOM 1193 C CA . ALA A 1 146 ? -4.985 -13.697 -11.813 1.00 84.19 146 ALA A CA 1
ATOM 1194 C C . ALA A 1 146 ? -5.725 -12.618 -10.995 1.00 84.19 146 ALA A C 1
ATOM 1196 O O . ALA A 1 146 ? -5.937 -12.803 -9.797 1.00 84.19 146 ALA A O 1
ATOM 1197 N N . LEU A 1 147 ? -6.094 -11.496 -11.620 1.00 90.75 147 LEU A N 1
ATOM 1198 C CA . LEU A 1 147 ? -6.923 -10.443 -11.033 1.00 90.75 147 LEU A CA 1
ATOM 1199 C C . LEU A 1 147 ? -8.391 -10.879 -10.952 1.00 90.75 147 LEU A C 1
ATOM 1201 O O . LEU A 1 147 ? -8.995 -10.729 -9.894 1.00 90.75 147 LEU A O 1
ATOM 1205 N N . TYR A 1 148 ? -8.939 -11.504 -11.999 1.00 89.31 148 TYR A N 1
ATOM 1206 C CA . TYR A 1 148 ? -10.292 -12.074 -11.946 1.00 89.31 148 TYR A CA 1
ATOM 1207 C C . TYR A 1 148 ? -10.435 -13.149 -10.868 1.00 89.31 148 TYR A C 1
ATOM 1209 O O . TYR A 1 148 ? -11.398 -13.125 -10.112 1.00 89.31 148 TYR A O 1
ATOM 1217 N N . GLN A 1 149 ? -9.453 -14.046 -10.741 1.00 85.50 149 GLN A N 1
ATOM 1218 C CA . GLN A 1 149 ? -9.428 -15.072 -9.687 1.00 85.50 149 GLN A CA 1
ATOM 1219 C C . GLN A 1 149 ? -9.392 -14.485 -8.270 1.00 85.50 149 GLN A C 1
ATOM 1221 O O . GLN A 1 149 ? -9.726 -15.177 -7.318 1.00 85.50 149 GLN A O 1
ATOM 1226 N N . ARG A 1 150 ? -8.976 -13.222 -8.131 1.00 84.19 150 ARG A N 1
ATOM 1227 C CA . ARG A 1 150 ? -9.002 -12.471 -6.871 1.00 84.19 150 ARG A CA 1
ATOM 1228 C C . ARG A 1 150 ? -10.283 -11.658 -6.687 1.00 84.19 150 ARG A C 1
ATOM 1230 O O . ARG A 1 150 ? -10.435 -11.026 -5.660 1.00 84.19 150 ARG A O 1
ATOM 1237 N N . GLY A 1 151 ? -11.190 -11.638 -7.663 1.00 90.00 151 GLY A N 1
ATOM 1238 C CA . GLY A 1 151 ? -12.432 -10.863 -7.604 1.00 90.00 151 GLY A CA 1
ATOM 1239 C C . GLY A 1 151 ? -12.349 -9.457 -8.212 1.00 90.00 151 GLY A C 1
ATOM 1240 O O . GLY A 1 151 ? -13.278 -8.669 -8.056 1.00 90.00 151 GLY A O 1
ATOM 1241 N N . PHE A 1 152 ? -11.279 -9.106 -8.934 1.00 92.88 152 PHE A N 1
ATOM 1242 C CA . PHE A 1 152 ? -11.200 -7.818 -9.635 1.00 92.88 152 PHE A CA 1
ATOM 1243 C C . PHE A 1 152 ? -11.865 -7.867 -11.015 1.00 92.88 152 PHE A C 1
ATOM 1245 O O . PHE A 1 152 ? -11.329 -8.459 -11.954 1.00 92.88 152 PHE A O 1
ATOM 1252 N N . SER A 1 153 ? -12.986 -7.158 -11.165 1.00 94.38 153 SER A N 1
ATOM 1253 C CA . SER A 1 153 ? -13.627 -6.911 -12.469 1.00 94.38 153 SER A CA 1
ATOM 1254 C C . SER A 1 153 ? -12.789 -6.011 -13.391 1.00 94.38 153 SER A C 1
ATOM 1256 O O . SER A 1 153 ? -11.896 -5.298 -12.932 1.00 94.38 153 SER A O 1
ATOM 1258 N N . ASP A 1 154 ? -13.113 -5.969 -14.688 1.00 95.81 154 ASP A N 1
ATOM 1259 C CA . ASP A 1 154 ? -12.448 -5.083 -15.658 1.00 95.81 154 ASP A CA 1
ATOM 1260 C C . ASP A 1 154 ? -12.454 -3.610 -15.233 1.00 95.81 154 ASP A C 1
ATOM 1262 O O . ASP A 1 154 ? -11.445 -2.919 -15.386 1.00 95.81 154 ASP A O 1
ATOM 1266 N N . ARG A 1 155 ? -13.555 -3.138 -14.629 1.00 95.56 155 ARG A N 1
ATOM 1267 C CA . ARG A 1 155 ? -13.664 -1.761 -14.128 1.00 95.56 155 ARG A CA 1
ATOM 1268 C C . ARG A 1 155 ? -12.605 -1.475 -13.064 1.00 95.56 155 ARG A C 1
ATOM 1270 O O . ARG A 1 155 ? -11.944 -0.443 -13.135 1.00 95.56 155 ARG A O 1
ATOM 1277 N N . HIS A 1 156 ? -12.379 -2.411 -12.137 1.00 95.19 156 HIS A N 1
ATOM 1278 C CA . HIS A 1 156 ? -11.292 -2.295 -11.162 1.00 95.19 156 HIS A CA 1
ATOM 1279 C C . HIS A 1 156 ? -9.927 -2.268 -11.851 1.00 95.19 156 HIS A C 1
ATOM 1281 O O . HIS A 1 156 ? -9.075 -1.449 -11.511 1.00 95.19 156 HIS A O 1
ATOM 1287 N N . GLN A 1 157 ? -9.716 -3.138 -12.839 1.00 94.94 157 GLN A N 1
ATOM 1288 C CA . GLN A 1 157 ? -8.425 -3.249 -13.518 1.00 94.94 157 GLN A CA 1
ATOM 1289 C C . GLN A 1 157 ? -8.036 -1.964 -14.256 1.00 94.94 157 GLN A C 1
ATOM 1291 O O . GLN A 1 157 ? -6.870 -1.564 -14.221 1.00 94.94 157 GLN A O 1
ATOM 1296 N N . VAL A 1 158 ? -9.016 -1.296 -14.870 1.00 95.12 158 VAL A N 1
ATOM 1297 C CA . VAL A 1 158 ? -8.840 0.013 -15.508 1.00 95.12 158 VAL A CA 1
ATOM 1298 C C . VAL A 1 158 ? -8.655 1.114 -14.462 1.00 95.12 158 VAL A C 1
ATOM 1300 O O . VAL A 1 158 ? -7.709 1.892 -14.562 1.00 95.12 158 VAL A O 1
ATOM 1303 N N . TYR A 1 159 ? -9.508 1.172 -13.438 1.00 95.94 159 TYR A N 1
ATOM 1304 C CA . TYR A 1 159 ? -9.483 2.247 -12.441 1.00 95.94 159 TYR A CA 1
ATOM 1305 C C . TYR A 1 159 ? -8.186 2.289 -11.617 1.00 95.94 159 TYR A C 1
ATOM 1307 O O . TYR A 1 159 ? -7.635 3.364 -11.367 1.00 95.94 159 TYR A O 1
ATOM 1315 N N . TYR A 1 160 ? -7.676 1.123 -11.210 1.00 95.94 160 TYR A N 1
ATOM 1316 C CA . TYR A 1 160 ? -6.431 1.005 -10.441 1.00 95.94 160 TYR A CA 1
ATOM 1317 C C . TYR A 1 160 ? -5.179 0.879 -11.320 1.00 95.94 160 TYR A C 1
ATOM 1319 O O . TYR A 1 160 ? -4.077 0.784 -10.789 1.00 95.94 160 TYR A O 1
ATOM 1327 N N . GLN A 1 161 ? -5.327 0.897 -12.651 1.00 97.44 161 GLN A N 1
ATOM 1328 C CA . GLN A 1 161 ? -4.219 0.896 -13.612 1.00 97.44 161 GLN A CA 1
ATOM 1329 C C . GLN A 1 161 ? -3.186 -0.221 -13.373 1.00 97.44 161 GLN A C 1
ATOM 1331 O O . GLN A 1 161 ? -1.981 0.011 -13.470 1.00 97.44 161 GLN A O 1
ATOM 1336 N N . PHE A 1 162 ? -3.628 -1.453 -13.095 1.00 98.06 162 PHE A N 1
ATOM 1337 C CA . PHE A 1 162 ? -2.699 -2.580 -12.950 1.00 98.06 162 PHE A CA 1
ATOM 1338 C C . PHE A 1 162 ? -1.917 -2.825 -14.245 1.00 98.06 162 PHE A C 1
ATOM 1340 O O . PHE A 1 162 ? -2.489 -2.840 -15.338 1.00 98.06 162 PHE A O 1
ATOM 1347 N N . LYS A 1 163 ? -0.607 -3.081 -14.134 1.00 98.12 163 LYS A N 1
ATOM 1348 C CA . LYS A 1 163 ? 0.269 -3.333 -15.293 1.00 98.12 163 LYS A CA 1
ATOM 1349 C C . LYS A 1 163 ? 1.124 -4.571 -15.099 1.00 98.12 163 LYS A C 1
ATOM 1351 O O . LYS A 1 163 ? 1.435 -4.972 -13.988 1.00 98.12 163 LYS A O 1
ATOM 1356 N N . SER A 1 164 ? 1.520 -5.198 -16.198 1.00 94.25 164 SER A N 1
ATOM 1357 C CA . SER A 1 164 ? 2.438 -6.339 -16.164 1.00 94.25 164 SER A CA 1
ATOM 1358 C C . SER A 1 164 ? 3.863 -5.878 -16.399 1.00 94.25 164 SER A C 1
ATOM 1360 O O . SER A 1 164 ? 4.104 -5.131 -17.342 1.00 94.25 164 SER A O 1
ATOM 1362 N N . LEU A 1 165 ? 4.788 -6.368 -15.583 1.00 90.12 165 LEU A N 1
ATOM 1363 C CA . LEU A 1 165 ? 6.217 -6.140 -15.742 1.00 90.12 165 LEU A CA 1
ATOM 1364 C C . LEU A 1 165 ? 6.908 -7.433 -16.153 1.00 90.12 165 LEU A C 1
ATOM 1366 O O . LEU A 1 165 ? 6.683 -8.478 -15.538 1.00 90.12 165 LEU A O 1
ATOM 1370 N N . ASP A 1 166 ? 7.785 -7.338 -17.145 1.00 83.69 166 ASP A N 1
ATOM 1371 C CA . ASP A 1 166 ? 8.813 -8.344 -17.401 1.00 83.69 166 ASP A CA 1
ATOM 1372 C C . ASP A 1 166 ? 10.135 -7.959 -16.738 1.00 83.69 166 ASP A C 1
ATOM 1374 O O . ASP A 1 166 ? 10.319 -6.822 -16.302 1.00 83.69 166 ASP A O 1
ATOM 1378 N N . TYR A 1 167 ? 11.079 -8.900 -16.689 1.00 82.19 167 TYR A N 1
ATOM 1379 C CA . TYR A 1 167 ? 12.465 -8.636 -16.304 1.00 82.19 167 TYR A CA 1
ATOM 1380 C C . TYR A 1 167 ? 13.032 -7.414 -17.041 1.00 82.19 167 TYR A C 1
ATOM 1382 O O . TYR A 1 167 ? 13.050 -7.391 -18.272 1.00 82.19 167 TYR A O 1
ATOM 1390 N N . LYS A 1 168 ? 13.529 -6.429 -16.279 1.00 85.12 168 LYS A N 1
ATOM 1391 C CA . LYS A 1 168 ? 14.084 -5.167 -16.790 1.00 85.12 168 LYS A CA 1
ATOM 1392 C C . LYS A 1 168 ? 13.226 -4.549 -17.896 1.00 85.12 168 LYS A C 1
ATOM 1394 O O . LYS A 1 168 ? 13.708 -4.299 -19.005 1.00 85.12 168 LYS A O 1
ATOM 1399 N N . GLN A 1 169 ? 11.943 -4.361 -17.589 1.00 91.69 169 GLN A N 1
ATOM 1400 C CA . GLN A 1 169 ? 10.924 -3.901 -18.529 1.00 91.69 169 GLN A CA 1
ATOM 1401 C C . GLN A 1 169 ? 11.421 -2.693 -19.329 1.00 91.69 169 GLN A C 1
ATOM 1403 O O . GLN A 1 169 ? 11.722 -1.647 -18.756 1.00 91.69 169 GLN A O 1
ATOM 1408 N N . LYS A 1 170 ? 11.502 -2.837 -20.654 1.00 95.00 170 LYS A N 1
ATOM 1409 C CA . LYS A 1 170 ? 11.861 -1.736 -21.551 1.00 95.00 170 LYS A CA 1
ATOM 1410 C C . LYS A 1 170 ? 10.708 -0.749 -21.682 1.00 95.00 170 LYS A C 1
ATOM 1412 O O . LYS A 1 170 ? 9.542 -1.155 -21.672 1.00 95.00 170 LYS A O 1
ATOM 1417 N N . LEU A 1 171 ? 11.066 0.523 -21.801 1.00 96.88 171 LEU A N 1
ATOM 1418 C CA . LEU A 1 171 ? 10.159 1.645 -21.996 1.00 96.88 171 LEU A CA 1
ATOM 1419 C C . LEU A 1 171 ? 10.355 2.200 -23.408 1.00 96.88 171 LEU A C 1
ATOM 1421 O O . LEU A 1 171 ? 11.453 2.146 -23.960 1.00 96.88 171 LEU A O 1
ATOM 1425 N N . THR A 1 172 ? 9.278 2.700 -23.999 1.00 96.19 172 THR A N 1
ATOM 1426 C CA . THR A 1 172 ? 9.294 3.315 -25.333 1.00 96.19 172 THR A CA 1
ATOM 1427 C C . THR A 1 172 ? 9.725 4.777 -25.254 1.00 96.19 172 THR A C 1
ATOM 1429 O O . THR A 1 172 ? 10.452 5.256 -26.115 1.00 96.19 172 THR A O 1
ATOM 1432 N N . ASN A 1 173 ? 9.312 5.462 -24.191 1.00 95.94 173 ASN A N 1
ATOM 1433 C CA . ASN A 1 173 ? 9.609 6.851 -23.898 1.00 95.94 173 ASN A CA 1
ATOM 1434 C C . ASN A 1 173 ? 10.371 6.945 -22.580 1.00 95.94 173 ASN A C 1
ATOM 1436 O O . ASN A 1 173 ? 10.134 6.174 -21.645 1.00 95.94 173 ASN A O 1
ATOM 1440 N N . LYS A 1 174 ? 11.257 7.937 -22.505 1.00 97.44 174 LYS A N 1
ATOM 1441 C CA . LYS A 1 174 ? 12.067 8.187 -21.319 1.00 97.44 174 LYS A CA 1
ATOM 1442 C C . LYS A 1 174 ? 11.184 8.580 -20.130 1.00 97.44 174 LYS A C 1
ATOM 1444 O O . LYS A 1 174 ? 10.338 9.463 -20.250 1.00 97.44 174 LYS A O 1
ATOM 1449 N N . VAL A 1 175 ? 11.426 7.935 -18.997 1.00 97.81 175 VAL A N 1
ATOM 1450 C CA . VAL A 1 175 ? 10.911 8.302 -17.673 1.00 97.81 175 VAL A CA 1
ATOM 1451 C C . VAL A 1 175 ? 12.087 8.811 -16.844 1.00 97.81 175 VAL A C 1
ATOM 1453 O O . VAL A 1 175 ? 13.227 8.390 -17.059 1.00 97.81 175 VAL A O 1
ATOM 1456 N N . SER A 1 176 ? 11.839 9.742 -15.928 1.00 97.19 176 SER A N 1
ATOM 1457 C CA . SER A 1 176 ? 12.888 10.323 -15.091 1.00 97.19 176 SER A CA 1
ATOM 1458 C C . SER A 1 176 ? 13.709 9.237 -14.374 1.00 97.19 176 SER A C 1
ATOM 1460 O O . SER A 1 176 ? 13.135 8.409 -13.661 1.00 97.19 176 SER A O 1
ATOM 1462 N N . PRO A 1 177 ? 15.051 9.235 -14.501 1.00 95.06 177 PRO A N 1
ATOM 1463 C CA . PRO A 1 177 ? 15.906 8.285 -13.789 1.00 95.06 177 PRO A CA 1
ATOM 1464 C C . PRO A 1 177 ? 15.908 8.511 -12.267 1.00 95.06 177 PRO A C 1
ATOM 1466 O O . PRO A 1 177 ? 16.312 7.616 -11.527 1.00 95.06 177 PRO A O 1
ATOM 1469 N N . CYS A 1 178 ? 15.419 9.669 -11.800 1.00 95.19 178 CYS A N 1
ATOM 1470 C CA . CYS A 1 178 ? 15.241 9.974 -10.378 1.00 95.19 178 CYS A CA 1
ATOM 1471 C C . CYS A 1 178 ? 13.995 9.310 -9.767 1.00 95.19 178 CYS A C 1
ATOM 1473 O O . CYS A 1 178 ? 13.809 9.330 -8.549 1.00 95.19 178 CYS A O 1
ATOM 1475 N N . LEU A 1 179 ? 13.122 8.714 -10.587 1.00 96.88 179 LEU A N 1
ATOM 1476 C CA . LEU A 1 179 ? 12.000 7.927 -10.093 1.00 96.88 179 LEU A CA 1
ATOM 1477 C C . LEU A 1 179 ? 12.493 6.546 -9.630 1.00 96.88 179 LEU A C 1
ATOM 1479 O O . LEU A 1 179 ? 13.224 5.841 -10.333 1.00 96.88 179 LEU A O 1
ATOM 1483 N N . ALA A 1 180 ? 12.066 6.131 -8.437 1.00 95.50 180 ALA A N 1
ATOM 1484 C CA . ALA A 1 180 ? 12.439 4.841 -7.869 1.00 95.50 180 ALA A CA 1
ATOM 1485 C C . ALA A 1 180 ? 12.085 3.688 -8.823 1.00 95.50 180 ALA A C 1
ATOM 1487 O O . ALA A 1 180 ? 10.959 3.576 -9.293 1.00 95.50 180 ALA A O 1
ATOM 1488 N N . GLY A 1 181 ? 13.046 2.801 -9.089 1.00 94.56 181 GLY A N 1
ATOM 1489 C CA . GLY A 1 181 ? 12.840 1.645 -9.968 1.00 94.56 181 GLY A CA 1
ATOM 1490 C C . GLY A 1 181 ? 13.129 1.883 -11.455 1.00 94.56 181 GLY A C 1
ATOM 1491 O O . GLY A 1 181 ? 13.073 0.914 -12.215 1.00 94.56 181 GLY A O 1
ATOM 1492 N N . ILE A 1 182 ? 13.487 3.104 -11.865 1.00 97.12 182 ILE A N 1
ATOM 1493 C CA . ILE A 1 182 ? 13.914 3.432 -13.235 1.00 97.12 182 ILE A CA 1
ATOM 1494 C C . ILE A 1 182 ? 15.439 3.267 -13.383 1.00 97.12 182 ILE A C 1
ATOM 1496 O O . ILE A 1 182 ? 16.195 3.448 -12.425 1.00 97.12 182 ILE A O 1
ATOM 1500 N N . SER A 1 183 ? 15.908 2.850 -14.565 1.00 93.44 183 SER A N 1
ATOM 1501 C CA . SER A 1 183 ? 17.339 2.775 -14.893 1.00 93.44 183 SER A CA 1
ATOM 1502 C C . SER A 1 183 ? 17.955 4.164 -15.121 1.00 93.44 183 SER A C 1
ATOM 1504 O O . SER A 1 183 ? 17.235 5.090 -15.483 1.00 93.44 183 SER A O 1
ATOM 1506 N N . PRO A 1 184 ? 19.288 4.332 -14.989 1.00 93.19 184 PRO A N 1
ATOM 1507 C CA . PRO A 1 184 ? 19.941 5.638 -15.164 1.00 93.19 184 PRO A CA 1
ATOM 1508 C C . PRO A 1 184 ? 19.705 6.316 -16.527 1.00 93.19 184 PRO A C 1
ATOM 1510 O O . PRO A 1 184 ? 19.747 7.537 -16.629 1.00 93.19 184 PRO A O 1
ATOM 1513 N N . ASP A 1 185 ? 19.433 5.538 -17.579 1.00 92.56 185 ASP A N 1
ATOM 1514 C CA . ASP A 1 185 ? 19.101 6.052 -18.915 1.00 92.56 185 ASP A CA 1
ATOM 1515 C C . ASP A 1 185 ? 17.628 6.486 -19.066 1.00 92.56 185 ASP A C 1
ATOM 1517 O O . ASP A 1 185 ? 17.281 7.151 -20.043 1.00 92.56 185 ASP A O 1
ATOM 1521 N N . GLY A 1 186 ? 16.760 6.139 -18.110 1.00 95.06 186 GLY A N 1
ATOM 1522 C CA . GLY A 1 186 ? 15.324 6.403 -18.154 1.00 95.06 186 GLY A CA 1
ATOM 1523 C C . GLY A 1 186 ? 14.525 5.528 -19.128 1.00 95.06 186 GLY A C 1
ATOM 1524 O O . GLY A 1 186 ? 13.340 5.780 -19.325 1.00 95.06 186 GLY A O 1
ATOM 1525 N N . LEU A 1 187 ? 15.139 4.522 -19.761 1.00 96.50 187 LEU A N 1
ATOM 1526 C CA . LEU A 1 187 ? 14.534 3.723 -20.845 1.00 96.50 187 LEU A CA 1
ATOM 1527 C C . LEU A 1 187 ? 14.176 2.290 -20.426 1.00 96.50 187 LEU A C 1
ATOM 1529 O O . LEU A 1 187 ? 13.747 1.469 -21.245 1.00 96.50 187 LEU A O 1
ATOM 1533 N N . SER A 1 188 ? 14.355 1.950 -19.151 1.00 95.06 188 SER A N 1
ATOM 1534 C CA . SER A 1 188 ? 13.911 0.675 -18.598 1.00 95.06 188 SER A CA 1
ATOM 1535 C C . SER A 1 188 ? 13.634 0.739 -17.100 1.00 95.06 188 SER A C 1
ATOM 1537 O O . SER A 1 188 ? 14.051 1.659 -16.401 1.00 95.06 188 SER A O 1
ATOM 1539 N N . LEU A 1 189 ? 12.938 -0.270 -16.591 1.00 94.25 189 LEU A N 1
ATOM 1540 C CA . LEU A 1 189 ? 12.879 -0.552 -15.164 1.00 94.25 189 LEU A CA 1
ATOM 1541 C C . LEU A 1 189 ? 14.094 -1.387 -14.735 1.00 94.25 189 LEU A C 1
ATOM 1543 O O . LEU A 1 189 ? 14.602 -2.213 -15.495 1.00 94.25 189 LEU A O 1
ATOM 1547 N N . VAL A 1 190 ? 14.535 -1.237 -13.485 1.00 90.00 190 VAL A N 1
ATOM 1548 C CA . VAL A 1 190 ? 15.624 -2.055 -12.903 1.00 90.00 190 VAL A CA 1
ATOM 1549 C C . VAL A 1 190 ? 15.127 -3.352 -12.253 1.00 90.00 190 VAL A C 1
ATOM 1551 O O . VAL A 1 190 ? 15.905 -4.080 -11.629 1.00 90.00 190 VAL A O 1
ATOM 1554 N N . ASN A 1 191 ? 13.830 -3.652 -12.370 1.00 83.06 191 ASN A N 1
ATOM 1555 C CA . ASN A 1 191 ? 13.207 -4.806 -11.735 1.00 83.06 191 ASN A CA 1
ATOM 1556 C C . ASN A 1 191 ? 13.854 -6.118 -12.214 1.00 83.06 191 ASN A C 1
ATOM 1558 O O . ASN A 1 191 ? 13.954 -6.408 -13.405 1.00 83.06 191 ASN A O 1
ATOM 1562 N N . LYS A 1 192 ? 14.283 -6.945 -11.259 1.00 77.25 192 LYS A N 1
ATOM 1563 C CA . LYS A 1 192 ? 14.925 -8.242 -11.536 1.00 77.25 192 LYS A CA 1
ATOM 1564 C C . LYS A 1 192 ? 13.933 -9.390 -11.705 1.00 77.25 192 LYS A C 1
ATOM 1566 O O . LYS A 1 192 ? 14.344 -10.505 -12.004 1.00 77.25 192 LYS A O 1
ATOM 1571 N N . TYR A 1 193 ? 12.652 -9.123 -11.493 1.00 77.81 193 TYR A N 1
ATOM 1572 C CA . TYR A 1 193 ? 11.600 -10.125 -11.488 1.00 77.81 193 TYR A CA 1
ATOM 1573 C C . TYR A 1 193 ? 10.395 -9.609 -12.257 1.00 77.81 193 TYR A C 1
ATOM 1575 O O . TYR A 1 193 ? 10.051 -8.427 -12.159 1.00 77.81 193 TYR A O 1
ATOM 1583 N N . SER A 1 194 ? 9.757 -10.513 -12.991 1.00 82.38 194 SER A N 1
ATOM 1584 C CA . SER A 1 194 ? 8.453 -10.273 -13.593 1.00 82.38 194 SER A CA 1
ATOM 1585 C C . SER A 1 194 ? 7.353 -10.307 -12.532 1.00 82.38 194 SER A C 1
ATOM 1587 O O . SER A 1 194 ? 7.479 -10.962 -11.489 1.00 82.38 194 SER A O 1
ATOM 1589 N N . GLY A 1 195 ? 6.265 -9.597 -12.801 1.00 88.31 195 GLY A N 1
ATOM 1590 C CA . GLY A 1 195 ? 5.124 -9.581 -11.903 1.00 88.31 195 GLY A CA 1
ATOM 1591 C C . GLY A 1 195 ? 4.076 -8.545 -12.265 1.00 88.31 195 GLY A C 1
ATOM 1592 O O . GLY A 1 195 ? 4.098 -7.936 -13.337 1.00 88.31 195 GLY A O 1
ATOM 1593 N N . LEU A 1 196 ? 3.148 -8.353 -11.340 1.00 94.62 196 LEU A N 1
ATOM 1594 C CA . LEU A 1 196 ? 2.028 -7.436 -11.460 1.00 94.62 196 LEU A CA 1
ATOM 1595 C C . LEU A 1 196 ? 2.317 -6.154 -10.674 1.00 94.62 196 LEU A C 1
ATOM 1597 O O . LEU A 1 196 ? 2.462 -6.183 -9.453 1.00 94.62 196 LEU A O 1
ATOM 1601 N N . LEU A 1 197 ? 2.417 -5.039 -11.392 1.00 97.75 197 LEU A N 1
ATOM 1602 C CA . LEU A 1 197 ? 2.563 -3.696 -10.848 1.00 97.75 197 LEU A CA 1
ATOM 1603 C C . LEU A 1 197 ? 1.219 -3.218 -10.290 1.00 97.75 197 LEU A C 1
ATOM 1605 O O . LEU A 1 197 ? 0.198 -3.265 -10.980 1.00 97.75 197 LEU A O 1
ATOM 1609 N N . ILE A 1 198 ? 1.264 -2.725 -9.055 1.00 98.00 198 ILE A N 1
ATOM 1610 C CA . ILE A 1 198 ? 0.154 -2.159 -8.291 1.00 98.00 198 ILE A CA 1
ATOM 1611 C C . ILE A 1 198 ? 0.516 -0.704 -7.961 1.00 98.00 198 ILE A C 1
ATOM 1613 O O . ILE A 1 198 ? 1.346 -0.486 -7.069 1.00 98.00 198 ILE A O 1
ATOM 1617 N N . PRO A 1 199 ? -0.038 0.284 -8.687 1.00 98.12 199 PRO A N 1
ATOM 1618 C CA . PRO A 1 199 ? 0.192 1.694 -8.395 1.00 98.12 199 PRO A CA 1
ATOM 1619 C C . PRO A 1 199 ? -0.445 2.082 -7.060 1.00 98.12 199 PRO A C 1
ATOM 1621 O O . PRO A 1 199 ? -1.549 1.636 -6.749 1.00 98.12 199 PRO A O 1
ATOM 1624 N N . ILE A 1 200 ? 0.234 2.932 -6.293 1.00 98.19 200 ILE A N 1
ATOM 1625 C CA . ILE A 1 200 ? -0.240 3.441 -5.002 1.00 98.19 200 ILE A CA 1
ATOM 1626 C C . ILE A 1 200 ? -0.502 4.938 -5.141 1.00 98.19 200 ILE A C 1
ATOM 1628 O O . ILE A 1 200 ? 0.343 5.662 -5.674 1.00 98.19 200 ILE A O 1
ATOM 1632 N N . ARG A 1 201 ? -1.677 5.383 -4.685 1.00 98.25 201 ARG A N 1
ATOM 1633 C CA . ARG A 1 201 ? -2.139 6.769 -4.799 1.00 98.25 201 ARG A CA 1
ATOM 1634 C C . ARG A 1 201 ? -2.384 7.403 -3.434 1.00 98.25 201 ARG A C 1
ATOM 1636 O O . ARG A 1 201 ? -2.739 6.698 -2.488 1.00 98.25 201 ARG A O 1
ATOM 1643 N N . ASN A 1 202 ? -2.220 8.720 -3.376 1.00 98.31 202 ASN A N 1
ATOM 1644 C CA . ASN A 1 202 ? -2.562 9.532 -2.214 1.00 98.31 202 ASN A CA 1
ATOM 1645 C C . ASN A 1 202 ? -4.057 9.896 -2.175 1.00 98.31 202 ASN A C 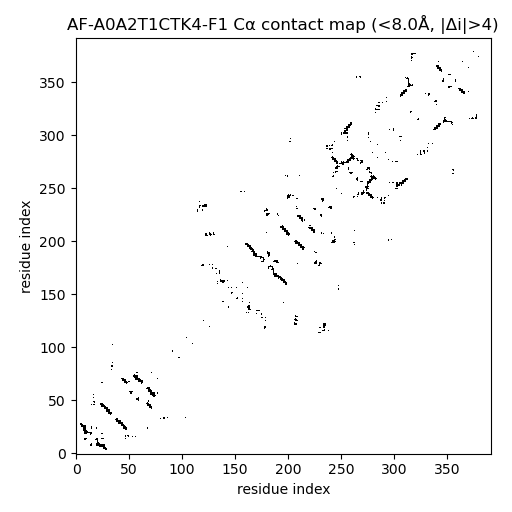1
ATOM 1647 O O . ASN A 1 202 ? -4.855 9.498 -3.028 1.00 98.31 202 ASN A O 1
ATOM 1651 N N . GLU A 1 203 ? -4.438 10.689 -1.182 1.00 97.88 203 GLU A N 1
ATOM 1652 C CA . GLU A 1 203 ? -5.791 11.186 -0.946 1.00 97.88 203 GLU A CA 1
ATOM 1653 C C . GLU A 1 203 ? -6.322 12.109 -2.053 1.00 97.88 203 GLU A C 1
ATOM 1655 O O . GLU A 1 203 ? -7.535 12.221 -2.247 1.00 97.88 203 GLU A O 1
ATOM 1660 N N . ARG A 1 204 ? -5.416 12.710 -2.832 1.00 97.94 204 ARG A N 1
ATOM 1661 C CA . ARG A 1 204 ? -5.701 13.493 -4.046 1.00 97.94 204 ARG A CA 1
ATOM 1662 C C . ARG A 1 204 ? -5.698 12.647 -5.324 1.00 97.94 204 ARG A C 1
ATOM 1664 O O . ARG A 1 204 ? -5.829 13.198 -6.411 1.00 97.94 204 ARG A O 1
ATOM 1671 N N . GLN A 1 205 ? -5.578 11.324 -5.201 1.00 97.12 205 GLN A N 1
ATOM 1672 C CA . GLN A 1 205 ? -5.482 10.362 -6.304 1.00 97.12 205 GLN A CA 1
ATOM 1673 C C . GLN A 1 205 ? -4.236 10.522 -7.200 1.00 97.12 205 GLN A C 1
ATOM 1675 O O . GLN A 1 205 ? -4.213 9.992 -8.310 1.00 97.12 205 GLN A O 1
ATOM 1680 N N . GLN A 1 206 ? -3.184 11.173 -6.700 1.00 98.50 206 GLN A N 1
ATOM 1681 C CA . GLN A 1 206 ? -1.874 11.281 -7.351 1.00 98.50 206 GLN A CA 1
ATOM 1682 C C . GLN A 1 206 ? -1.037 10.024 -7.087 1.00 98.50 206 GLN A C 1
ATOM 1684 O O . GLN A 1 206 ? -1.056 9.492 -5.974 1.00 98.50 206 GLN A O 1
ATOM 1689 N N . TYR A 1 207 ? -0.279 9.548 -8.075 1.00 98.62 207 TYR A N 1
ATOM 1690 C CA . TYR A 1 207 ? 0.601 8.391 -7.912 1.00 98.62 207 TYR A CA 1
ATOM 1691 C C . TYR A 1 207 ? 1.849 8.717 -7.085 1.00 98.62 207 TYR A C 1
ATOM 1693 O O . TYR A 1 207 ? 2.620 9.618 -7.397 1.00 98.62 207 TYR A O 1
ATOM 1701 N N . LEU A 1 208 ? 2.098 7.900 -6.062 1.00 97.88 208 LEU A N 1
ATOM 1702 C CA . LEU A 1 208 ? 3.230 8.036 -5.140 1.00 97.88 208 LEU A CA 1
ATOM 1703 C C . LEU A 1 208 ? 4.388 7.088 -5.471 1.00 97.88 208 LEU A C 1
ATOM 1705 O O . LEU A 1 208 ? 5.560 7.373 -5.218 1.00 97.88 208 LEU A O 1
ATOM 1709 N N . GLY A 1 209 ? 4.044 5.915 -5.993 1.00 97.44 209 GLY A N 1
ATOM 1710 C CA . GLY A 1 209 ? 4.951 4.807 -6.256 1.00 97.44 209 GLY A CA 1
ATOM 1711 C C . GLY A 1 209 ? 4.166 3.553 -6.623 1.00 97.44 209 GLY A C 1
ATOM 1712 O O . GLY A 1 209 ? 2.960 3.605 -6.869 1.00 97.44 209 GLY A O 1
ATOM 1713 N N . TRP A 1 210 ? 4.834 2.403 -6.650 1.00 98.00 210 TRP A N 1
ATOM 1714 C CA . TRP A 1 210 ? 4.165 1.125 -6.879 1.00 98.00 210 TRP A CA 1
ATOM 1715 C C . TRP A 1 210 ? 4.831 -0.021 -6.128 1.00 98.00 210 TRP A C 1
ATOM 1717 O O . TRP A 1 210 ? 6.042 -0.023 -5.877 1.00 98.00 210 TRP A O 1
ATOM 1727 N N . GLN A 1 211 ? 4.026 -1.040 -5.838 1.00 96.25 211 GLN A N 1
ATOM 1728 C CA . GLN A 1 211 ? 4.521 -2.364 -5.487 1.00 96.25 211 GLN A CA 1
ATOM 1729 C C . GLN A 1 211 ? 4.435 -3.300 -6.690 1.00 96.25 211 GLN A C 1
ATOM 1731 O O . GLN A 1 211 ? 3.557 -3.178 -7.537 1.00 96.25 211 GLN A O 1
ATOM 1736 N N . THR A 1 212 ? 5.340 -4.269 -6.757 1.00 94.44 212 THR A N 1
ATOM 1737 C CA . THR A 1 212 ? 5.271 -5.375 -7.714 1.00 94.44 212 THR A CA 1
ATOM 1738 C C . THR A 1 212 ? 4.958 -6.659 -6.963 1.00 94.44 212 THR A C 1
ATOM 1740 O O . THR A 1 212 ? 5.772 -7.111 -6.154 1.00 94.44 212 THR A O 1
ATOM 1743 N N . ARG A 1 213 ? 3.803 -7.272 -7.239 1.00 90.94 213 ARG A N 1
ATOM 1744 C CA . ARG A 1 213 ? 3.518 -8.655 -6.844 1.00 90.94 213 ARG A CA 1
ATOM 1745 C C . ARG A 1 213 ? 4.287 -9.584 -7.773 1.00 90.94 213 ARG A C 1
ATOM 1747 O O . ARG A 1 213 ? 3.988 -9.643 -8.961 1.00 90.94 213 ARG A O 1
ATOM 1754 N N . LEU A 1 214 ? 5.254 -10.316 -7.236 1.00 84.56 214 LEU A N 1
ATOM 1755 C CA . LEU A 1 214 ? 6.087 -11.214 -8.039 1.00 84.56 214 LEU A CA 1
ATOM 1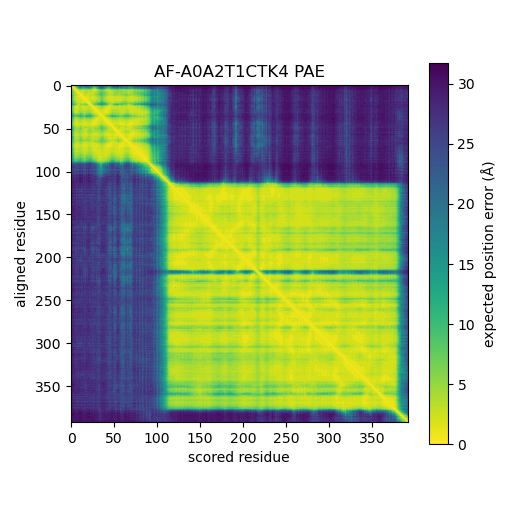756 C C . LEU A 1 214 ? 5.298 -12.433 -8.531 1.00 84.56 214 LEU A C 1
ATOM 1758 O O . LEU A 1 214 ? 4.556 -13.031 -7.746 1.00 84.56 214 LEU A O 1
ATOM 1762 N N . ASP A 1 215 ? 5.529 -12.824 -9.789 1.00 71.12 215 ASP A N 1
ATOM 1763 C CA . ASP A 1 215 ? 4.977 -14.054 -10.385 1.00 71.12 215 ASP A CA 1
ATOM 1764 C C . ASP A 1 215 ? 5.367 -15.295 -9.577 1.00 71.12 215 ASP A C 1
ATOM 1766 O O . ASP A 1 215 ? 4.543 -16.156 -9.278 1.00 71.12 215 ASP A O 1
ATOM 1770 N N . PHE A 1 216 ? 6.642 -15.348 -9.186 1.00 65.44 216 PHE A N 1
ATOM 1771 C CA . PHE A 1 216 ? 7.231 -16.432 -8.418 1.00 65.44 216 PHE A CA 1
ATOM 1772 C C . PHE A 1 216 ? 7.861 -15.851 -7.155 1.00 65.44 216 PHE A C 1
ATOM 1774 O O . PHE A 1 216 ? 8.829 -15.095 -7.223 1.00 65.44 216 PHE A O 1
ATOM 1781 N N . ALA A 1 217 ? 7.307 -16.193 -5.994 1.00 53.78 217 ALA A N 1
ATOM 1782 C CA . ALA A 1 217 ? 7.871 -15.814 -4.706 1.00 53.78 217 ALA A CA 1
ATOM 1783 C C . ALA A 1 217 ? 7.560 -16.873 -3.652 1.00 53.78 217 ALA A C 1
ATOM 1785 O O . ALA A 1 217 ? 6.393 -17.158 -3.389 1.00 53.78 217 ALA A O 1
ATOM 1786 N N . THR A 1 218 ? 8.604 -17.401 -3.016 1.00 41.66 218 THR A N 1
ATOM 1787 C CA . THR A 1 218 ? 8.483 -18.259 -1.831 1.00 41.66 218 THR A CA 1
ATOM 1788 C C . THR A 1 218 ? 8.291 -17.422 -0.564 1.00 41.66 218 THR A C 1
ATOM 1790 O O . THR A 1 218 ? 7.387 -17.712 0.209 1.00 41.66 218 THR A O 1
ATOM 1793 N N . ASN A 1 219 ? 9.049 -16.323 -0.402 1.00 46.22 219 ASN A N 1
ATOM 1794 C CA . ASN A 1 219 ? 9.045 -15.519 0.836 1.00 46.22 219 ASN A CA 1
ATOM 1795 C C . ASN A 1 219 ? 8.756 -14.014 0.639 1.00 46.22 219 ASN A C 1
ATOM 1797 O O . ASN A 1 219 ? 8.100 -13.405 1.477 1.00 46.22 219 ASN A O 1
ATOM 1801 N N . LEU A 1 220 ? 9.201 -13.396 -0.463 1.00 63.91 220 LEU A N 1
ATOM 1802 C CA . LEU A 1 220 ? 9.011 -11.959 -0.735 1.00 63.91 220 LEU A CA 1
ATOM 1803 C C . LEU A 1 220 ? 7.945 -11.750 -1.811 1.00 63.91 220 LEU A C 1
ATOM 1805 O O . LEU A 1 220 ? 8.244 -11.690 -3.000 1.00 63.91 220 LEU A O 1
ATOM 1809 N N . ARG A 1 221 ? 6.677 -11.683 -1.393 1.00 76.19 221 ARG A N 1
ATOM 1810 C CA . ARG A 1 221 ? 5.532 -11.627 -2.319 1.00 76.19 221 ARG A CA 1
ATOM 1811 C C . ARG A 1 221 ? 5.398 -10.287 -3.047 1.00 76.19 221 ARG A C 1
ATOM 1813 O O . ARG A 1 221 ? 4.998 -10.286 -4.214 1.00 76.19 221 ARG A O 1
ATOM 1820 N N . TYR A 1 222 ? 5.726 -9.189 -2.371 1.00 85.56 222 TYR A N 1
ATOM 1821 C CA . TYR A 1 222 ? 5.618 -7.821 -2.879 1.00 85.56 222 TYR A CA 1
ATOM 1822 C C . TYR A 1 222 ? 6.942 -7.087 -2.702 1.00 85.56 222 TYR A C 1
ATOM 1824 O O . TYR A 1 222 ? 7.580 -7.215 -1.658 1.00 85.56 222 TYR A O 1
ATOM 1832 N N . LEU A 1 223 ? 7.332 -6.304 -3.706 1.00 89.94 223 LEU A N 1
ATOM 1833 C CA . LEU A 1 223 ? 8.501 -5.430 -3.648 1.00 89.94 223 LEU A CA 1
ATOM 1834 C C . LEU A 1 223 ? 8.106 -4.005 -4.018 1.00 89.94 223 LEU A C 1
ATOM 1836 O O . LEU A 1 223 ? 7.495 -3.791 -5.064 1.00 89.94 223 LEU A O 1
ATOM 1840 N N . TRP A 1 224 ? 8.495 -3.039 -3.192 1.00 92.81 224 TRP A N 1
ATOM 1841 C CA . TRP A 1 224 ? 8.466 -1.635 -3.586 1.00 92.81 224 TRP A CA 1
ATOM 1842 C C . TRP A 1 224 ? 9.450 -1.373 -4.726 1.00 92.81 224 TRP A C 1
ATOM 1844 O O . TRP A 1 224 ? 10.526 -1.977 -4.787 1.00 92.81 224 TRP A O 1
ATOM 1854 N N . ALA A 1 225 ? 9.087 -0.451 -5.613 1.00 93.75 225 ALA A N 1
ATOM 1855 C CA . ALA A 1 225 ? 10.016 0.089 -6.592 1.00 93.75 225 ALA A CA 1
ATOM 1856 C C . ALA A 1 225 ? 11.239 0.704 -5.891 1.00 93.75 225 ALA A C 1
ATOM 1858 O O . ALA A 1 225 ? 11.107 1.503 -4.963 1.00 93.75 225 ALA A O 1
ATOM 1859 N N . LYS A 1 226 ? 12.439 0.317 -6.325 1.00 89.31 226 LYS A N 1
ATOM 1860 C CA . LYS A 1 226 ? 13.714 0.857 -5.840 1.00 89.31 226 LYS A CA 1
ATOM 1861 C C . LYS A 1 226 ? 14.750 0.789 -6.960 1.00 89.31 226 LYS A C 1
ATOM 1863 O O . LYS A 1 226 ? 14.806 -0.209 -7.680 1.00 89.31 226 LYS A O 1
ATOM 1868 N N . SER A 1 227 ? 15.576 1.824 -7.083 1.00 87.75 227 SER A N 1
ATOM 1869 C CA . SER A 1 227 ? 16.819 1.810 -7.864 1.00 87.75 227 SER A CA 1
ATOM 1870 C C . SER A 1 227 ? 18.033 1.974 -6.940 1.00 87.75 227 SER A C 1
ATOM 1872 O O . SER A 1 227 ? 17.890 1.957 -5.718 1.00 87.75 227 SER A O 1
ATOM 1874 N N . ALA A 1 228 ? 19.243 2.021 -7.506 1.00 78.75 228 ALA A N 1
ATOM 1875 C CA . ALA A 1 228 ? 20.469 2.101 -6.709 1.00 78.75 228 ALA A CA 1
ATOM 1876 C C . ALA A 1 228 ? 20.504 3.358 -5.825 1.00 78.75 228 ALA A C 1
ATOM 1878 O O . ALA A 1 228 ? 20.895 3.272 -4.670 1.00 78.75 228 ALA A O 1
ATOM 1879 N N . GLU A 1 229 ? 20.048 4.490 -6.360 1.00 81.75 229 GLU A N 1
ATOM 1880 C CA . GLU A 1 229 ? 20.131 5.795 -5.693 1.00 81.75 229 GLU A CA 1
ATOM 1881 C C . GLU A 1 229 ? 18.769 6.297 -5.197 1.00 81.75 229 GLU A C 1
ATOM 1883 O O . GLU A 1 229 ? 18.711 7.099 -4.267 1.00 81.75 229 GLU A O 1
ATOM 1888 N N . PHE A 1 230 ? 17.663 5.803 -5.768 1.00 88.62 230 PHE A N 1
ATOM 1889 C CA . PHE A 1 230 ? 16.328 6.329 -5.493 1.00 88.62 230 PHE A CA 1
ATOM 1890 C C . PHE A 1 230 ? 15.434 5.286 -4.823 1.00 88.62 230 PHE A C 1
ATOM 1892 O O . PHE A 1 230 ? 15.227 4.168 -5.315 1.00 88.62 230 PHE A O 1
ATOM 1899 N N . SER A 1 231 ? 14.884 5.679 -3.675 1.00 89.94 231 SER A N 1
ATOM 1900 C CA . SER A 1 231 ? 13.950 4.882 -2.884 1.00 89.94 231 SER A CA 1
ATOM 1901 C C . SER A 1 231 ? 12.514 5.382 -3.049 1.00 89.94 231 SER A C 1
ATOM 1903 O O . SER A 1 231 ? 12.273 6.489 -3.527 1.00 89.94 231 SER A O 1
ATOM 1905 N N . VAL A 1 232 ? 11.547 4.570 -2.625 1.00 92.44 232 VAL A N 1
ATOM 1906 C CA . VAL A 1 232 ? 10.126 4.917 -2.738 1.00 92.44 232 VAL A CA 1
ATOM 1907 C C . VAL A 1 232 ? 9.670 6.003 -1.757 1.00 92.44 232 VAL A C 1
ATOM 1909 O O . VAL A 1 232 ? 8.578 6.526 -1.957 1.00 92.44 232 VAL A O 1
ATOM 1912 N N . HIS A 1 233 ? 10.477 6.360 -0.748 1.00 94.19 233 HIS A N 1
ATOM 1913 C CA . HIS A 1 233 ? 10.123 7.381 0.245 1.00 94.19 233 HIS A CA 1
ATOM 1914 C C . HIS A 1 233 ? 9.681 8.684 -0.420 1.00 94.19 233 HIS A C 1
ATOM 1916 O O . HIS A 1 233 ? 10.181 9.032 -1.488 1.00 94.19 233 HIS A O 1
ATOM 1922 N N . LEU A 1 234 ? 8.746 9.389 0.198 1.00 94.25 234 LEU A N 1
ATOM 1923 C CA . LEU A 1 234 ? 8.263 10.678 -0.282 1.00 94.25 234 LEU A CA 1
ATOM 1924 C C . LEU A 1 234 ? 9.198 11.786 0.191 1.00 94.25 234 LEU A C 1
ATOM 1926 O O . LEU A 1 234 ? 9.655 11.756 1.331 1.00 94.25 234 LEU A O 1
ATOM 1930 N N . LYS A 1 235 ? 9.489 12.753 -0.681 1.00 93.75 235 LYS A N 1
ATOM 1931 C CA . LYS A 1 235 ? 10.390 13.870 -0.369 1.00 93.75 235 LYS A CA 1
ATOM 1932 C C . LYS A 1 235 ? 9.824 14.756 0.738 1.00 93.75 235 LYS A C 1
ATOM 1934 O O . LYS A 1 235 ? 10.560 15.223 1.594 1.00 93.75 235 LYS A O 1
ATOM 1939 N N . GLU A 1 236 ? 8.517 14.964 0.697 1.00 93.50 236 GLU A N 1
ATOM 1940 C CA . GLU A 1 236 ? 7.753 15.884 1.532 1.00 93.50 236 GLU A CA 1
ATOM 1941 C C . GLU A 1 236 ? 7.632 15.389 2.969 1.00 93.50 236 GLU A C 1
ATOM 1943 O O . GLU A 1 236 ? 7.602 16.191 3.896 1.00 93.50 236 GLU A O 1
ATOM 1948 N N . TYR A 1 237 ? 7.562 14.068 3.142 1.00 91.38 237 TYR A N 1
ATOM 1949 C CA . TYR A 1 237 ? 7.324 13.443 4.441 1.00 91.38 237 TYR A CA 1
ATOM 1950 C C . TYR A 1 237 ? 8.536 12.684 4.975 1.00 91.38 237 TYR A C 1
ATOM 1952 O O . TYR A 1 237 ? 8.585 12.401 6.165 1.00 91.38 237 TYR A O 1
ATOM 1960 N N . GLU A 1 238 ? 9.489 12.320 4.111 1.00 92.69 238 GLU A N 1
ATOM 1961 C CA . GLU A 1 238 ? 10.573 11.369 4.408 1.00 92.69 238 GLU A CA 1
ATOM 1962 C C . GLU A 1 238 ? 10.062 9.970 4.815 1.00 92.69 238 GLU A C 1
ATOM 1964 O O . GLU A 1 238 ? 10.746 9.178 5.460 1.00 92.69 238 GLU A O 1
ATOM 1969 N N . GLU A 1 239 ? 8.842 9.633 4.393 1.00 93.12 239 GLU A N 1
ATOM 1970 C CA . GLU A 1 239 ? 8.105 8.433 4.792 1.00 93.12 239 GLU A CA 1
ATOM 1971 C C . GLU A 1 239 ? 7.861 7.499 3.600 1.00 93.12 239 GLU A C 1
ATOM 1973 O O . GLU A 1 239 ? 7.800 7.926 2.444 1.00 93.12 239 GLU A O 1
ATOM 1978 N N . ILE A 1 240 ? 7.673 6.203 3.860 1.00 92.56 240 ILE A N 1
ATOM 1979 C CA . ILE A 1 240 ? 7.212 5.255 2.832 1.00 92.56 240 ILE A CA 1
ATOM 1980 C C . ILE A 1 240 ? 5.748 5.577 2.478 1.00 92.56 240 ILE A C 1
ATOM 1982 O O . ILE A 1 240 ? 4.975 5.911 3.381 1.00 92.56 240 ILE A O 1
ATOM 1986 N N . PRO A 1 241 ? 5.326 5.453 1.206 1.00 96.19 241 PRO A N 1
ATOM 1987 C CA . PRO A 1 241 ? 3.948 5.737 0.828 1.00 96.19 241 PRO A CA 1
ATOM 1988 C C . PRO A 1 241 ? 2.921 4.864 1.558 1.00 96.19 241 PRO A C 1
ATOM 1990 O O . PRO A 1 241 ? 3.031 3.631 1.575 1.00 96.19 241 PRO A O 1
ATOM 1993 N N . LEU A 1 242 ? 1.887 5.511 2.094 1.00 98.00 242 LEU A N 1
ATOM 1994 C CA . LEU A 1 242 ? 0.607 4.875 2.399 1.00 98.00 242 LEU A CA 1
ATOM 1995 C C . LEU A 1 242 ? -0.284 4.899 1.151 1.00 98.00 242 LEU A C 1
ATOM 1997 O O . LEU A 1 242 ? -0.088 5.701 0.243 1.00 98.00 242 LEU A O 1
ATOM 2001 N N . GLY A 1 243 ? -1.259 3.998 1.084 1.00 98.06 243 GLY A N 1
ATOM 2002 C CA . GLY A 1 243 ? -2.255 3.995 0.014 1.00 98.06 243 GLY A CA 1
ATOM 2003 C C . GLY A 1 243 ? -3.590 4.525 0.511 1.00 98.06 243 GLY A C 1
ATOM 2004 O O . GLY A 1 243 ? -4.054 4.082 1.559 1.00 98.06 243 GLY A O 1
ATOM 2005 N N . PHE A 1 244 ? -4.208 5.428 -0.249 1.00 98.50 244 PHE A N 1
ATOM 2006 C CA . PHE A 1 244 ? -5.540 5.962 0.022 1.00 98.50 244 PHE A CA 1
ATOM 2007 C C . PHE A 1 244 ? -6.543 5.466 -1.024 1.00 98.50 244 PHE A C 1
ATOM 2009 O O . PHE A 1 244 ? -6.439 5.775 -2.215 1.00 98.50 244 PHE A O 1
ATOM 2016 N N . TYR A 1 245 ? -7.528 4.691 -0.581 1.00 98.19 245 TYR A N 1
ATOM 2017 C CA . TYR A 1 245 ? -8.438 3.967 -1.457 1.00 98.19 245 TYR A CA 1
ATOM 2018 C C . TYR A 1 245 ? -9.874 4.417 -1.265 1.00 98.19 245 TYR A C 1
ATOM 2020 O O . TYR A 1 245 ? -10.440 4.323 -0.179 1.00 98.19 245 TYR A O 1
ATOM 2028 N N . LEU A 1 246 ? -10.461 4.859 -2.372 1.00 97.06 246 LEU A N 1
ATOM 2029 C CA . LEU A 1 246 ? -11.888 5.097 -2.498 1.00 97.06 246 LEU A CA 1
ATOM 2030 C C . LEU A 1 246 ? -12.554 3.867 -3.135 1.00 97.06 246 LEU A C 1
ATOM 2032 O O . LEU A 1 246 ? -11.931 3.245 -4.015 1.00 97.06 246 LEU A O 1
ATOM 2036 N N . PRO A 1 247 ? -13.790 3.520 -2.730 1.00 95.94 247 PRO A N 1
ATOM 2037 C CA . PRO A 1 247 ? -14.614 2.601 -3.505 1.00 95.94 247 PRO A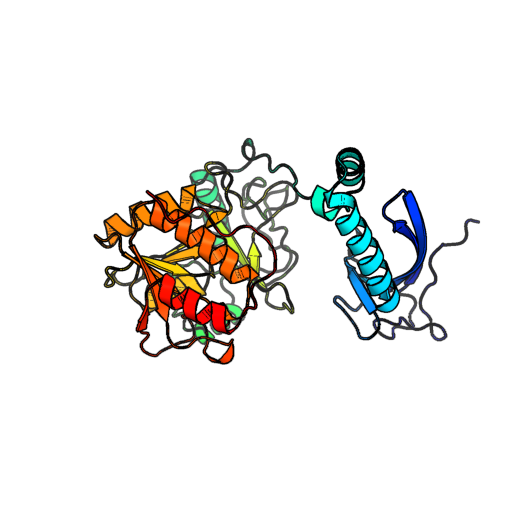 CA 1
ATOM 2038 C C . PRO A 1 247 ? -14.871 3.197 -4.892 1.00 95.94 247 PRO A C 1
ATOM 2040 O O . PRO A 1 247 ? -14.987 4.413 -5.032 1.00 95.94 247 PRO A O 1
ATOM 2043 N N . ILE A 1 248 ? -14.942 2.351 -5.923 1.00 93.81 248 ILE A N 1
ATOM 2044 C CA . ILE A 1 248 ? -15.235 2.821 -7.288 1.00 93.81 248 ILE A CA 1
ATOM 2045 C C . ILE A 1 248 ? -16.683 3.304 -7.413 1.00 93.81 248 ILE A C 1
ATOM 2047 O O . ILE A 1 248 ? -16.951 4.188 -8.222 1.00 93.81 248 ILE A O 1
ATOM 2051 N N . ASP A 1 249 ? -17.601 2.699 -6.659 1.00 90.62 249 ASP A N 1
ATOM 2052 C CA . ASP A 1 249 ? -18.998 3.123 -6.629 1.00 90.62 249 ASP A CA 1
ATOM 2053 C C . ASP A 1 249 ? -19.155 4.345 -5.718 1.00 90.62 249 ASP A C 1
ATOM 2055 O O . ASP A 1 249 ? -18.756 5.451 -6.072 1.00 90.62 249 ASP A O 1
ATOM 2059 N N . GLU A 1 250 ? -19.715 4.161 -4.528 1.00 94.12 250 GLU A N 1
ATOM 2060 C CA . GLU A 1 250 ? -19.995 5.250 -3.601 1.00 94.12 250 GLU A CA 1
ATOM 2061 C C . GLU A 1 250 ? -19.504 4.909 -2.196 1.00 94.12 250 GLU A C 1
ATOM 2063 O O . GLU A 1 250 ? -19.389 3.742 -1.819 1.00 94.12 250 GLU A O 1
ATOM 2068 N N . ILE A 1 251 ? -19.204 5.940 -1.409 1.00 96.94 251 ILE A N 1
ATOM 2069 C CA . ILE A 1 251 ? -18.859 5.782 0.004 1.00 96.94 251 ILE A CA 1
ATOM 2070 C C . ILE A 1 251 ? -20.173 5.646 0.778 1.00 96.94 251 ILE A C 1
ATOM 2072 O O . ILE A 1 251 ? -20.946 6.596 0.855 1.00 96.94 251 ILE A O 1
ATOM 2076 N N . LYS A 1 252 ? -20.424 4.463 1.346 1.00 96.06 252 LYS A N 1
ATOM 2077 C CA . LYS A 1 252 ? -21.617 4.168 2.167 1.00 96.06 252 LYS A CA 1
ATOM 2078 C C . LYS A 1 252 ? -21.305 4.070 3.647 1.00 96.06 252 LYS A C 1
ATOM 2080 O O . LYS A 1 252 ? -22.156 4.356 4.483 1.00 96.06 252 LYS A O 1
ATOM 2085 N N . SER A 1 253 ? -20.105 3.602 3.970 1.00 94.88 253 SER A N 1
ATOM 2086 C CA . SER A 1 253 ? -19.691 3.427 5.354 1.00 94.88 253 SER A CA 1
ATOM 2087 C C . SER A 1 253 ? -19.292 4.766 5.964 1.00 94.88 253 SER A C 1
ATOM 2089 O O . SER A 1 253 ? -18.527 5.526 5.371 1.00 94.88 253 SER A O 1
ATOM 2091 N N . SER A 1 254 ? -19.765 5.024 7.183 1.00 94.75 254 SER A N 1
ATOM 2092 C CA . SER A 1 254 ? -19.299 6.146 8.000 1.00 94.75 254 SER A CA 1
ATOM 2093 C C . SER A 1 254 ? -17.948 5.871 8.661 1.00 94.75 254 SER A C 1
ATOM 2095 O O . SER A 1 254 ? -17.334 6.786 9.189 1.00 94.75 254 SER A O 1
ATOM 2097 N N . TYR A 1 255 ? -17.445 4.636 8.632 1.00 97.31 255 TYR A N 1
ATOM 2098 C CA . TYR A 1 255 ? -16.135 4.317 9.191 1.00 97.31 255 TYR A CA 1
ATOM 2099 C C . TYR A 1 255 ? -15.013 4.589 8.188 1.00 97.31 255 TYR A C 1
ATOM 2101 O O . TYR A 1 255 ? -15.159 4.345 6.994 1.00 97.31 255 TYR A O 1
ATOM 2109 N N . ILE A 1 256 ? -13.831 4.928 8.684 1.00 98.44 256 ILE A N 1
ATOM 2110 C CA . ILE A 1 256 ? -12.573 4.934 7.931 1.00 98.44 256 ILE A CA 1
ATOM 2111 C C . ILE A 1 256 ? -11.872 3.591 8.160 1.00 98.44 256 ILE A C 1
ATOM 2113 O O . ILE A 1 256 ? -11.661 3.187 9.301 1.00 98.44 256 ILE A O 1
ATOM 2117 N N . GLY A 1 257 ? -11.529 2.869 7.097 1.00 98.12 257 GLY A N 1
ATOM 2118 C CA . GLY A 1 257 ? -10.912 1.548 7.195 1.00 98.12 257 GLY A CA 1
ATOM 2119 C C . GLY A 1 257 ? -9.390 1.620 7.224 1.00 98.12 257 GLY A C 1
ATOM 2120 O O . GLY A 1 257 ? -8.794 2.366 6.454 1.00 98.12 257 GLY A O 1
ATOM 2121 N N . ILE A 1 258 ? -8.744 0.812 8.062 1.00 97.62 258 ILE A N 1
ATOM 2122 C CA . ILE A 1 258 ? -7.279 0.688 8.124 1.00 97.62 258 ILE A CA 1
ATOM 2123 C C . ILE A 1 258 ? -6.896 -0.786 7.929 1.00 97.62 258 ILE A C 1
ATOM 2125 O O . ILE A 1 258 ? -7.452 -1.653 8.604 1.00 97.62 258 ILE A O 1
ATOM 2129 N N . VAL A 1 259 ? -5.954 -1.085 7.022 1.00 96.12 259 VAL A N 1
ATOM 2130 C CA . VAL A 1 259 ? -5.545 -2.472 6.693 1.00 96.12 259 VAL A CA 1
ATOM 2131 C C . VAL A 1 259 ? -4.022 -2.666 6.581 1.00 96.12 259 VAL A C 1
ATOM 2133 O O . VAL A 1 259 ? -3.290 -1.782 6.136 1.00 96.12 259 VAL A O 1
ATOM 2136 N N . GLU A 1 260 ? -3.522 -3.867 6.896 1.00 88.56 260 GLU A N 1
ATOM 2137 C CA . GLU A 1 260 ? -2.080 -4.198 6.859 1.00 88.56 260 GLU A CA 1
ATOM 2138 C C . GLU A 1 260 ? -1.469 -4.243 5.444 1.00 88.56 260 GLU A C 1
ATOM 2140 O O . GLU A 1 260 ? -0.247 -4.218 5.289 1.00 88.56 260 GLU A O 1
ATOM 2145 N N . GLY A 1 261 ? -2.294 -4.362 4.402 1.00 88.88 261 GLY A N 1
ATOM 2146 C CA . GLY A 1 261 ? -1.833 -4.505 3.023 1.00 88.88 261 GLY A CA 1
ATOM 2147 C C . GLY A 1 261 ? -2.083 -3.255 2.189 1.00 88.88 261 GLY A C 1
ATOM 2148 O O . GLY A 1 261 ? -3.227 -2.965 1.866 1.00 88.88 261 GLY A O 1
ATOM 2149 N N . VAL A 1 262 ? -1.016 -2.584 1.746 1.00 93.81 262 VAL A N 1
ATOM 2150 C CA . VAL A 1 262 ? -1.113 -1.355 0.937 1.00 93.81 262 VAL A CA 1
ATOM 2151 C C . VAL A 1 262 ? -1.720 -1.568 -0.448 1.00 93.81 262 VAL A C 1
ATOM 2153 O O . VAL A 1 262 ? -2.211 -0.609 -1.007 1.00 93.81 262 VAL A O 1
ATOM 2156 N N . GLY A 1 263 ? -1.675 -2.777 -1.019 1.00 93.56 263 GLY A N 1
ATOM 2157 C CA . GLY A 1 263 ? -2.153 -3.079 -2.377 1.00 93.56 263 GLY A CA 1
ATOM 2158 C C . GLY A 1 263 ? -3.542 -3.729 -2.410 1.00 93.56 263 GLY A C 1
ATOM 2159 O O . GLY A 1 263 ? -4.532 -3.122 -2.015 1.00 93.56 263 GLY A O 1
ATOM 2160 N N . PHE A 1 264 ? -3.620 -4.981 -2.884 1.00 93.94 264 PHE A N 1
ATOM 2161 C CA . PHE A 1 264 ? -4.895 -5.679 -3.126 1.00 93.94 264 PHE A CA 1
ATOM 2162 C C . PHE A 1 264 ? -5.851 -5.678 -1.935 1.00 93.94 264 PHE A C 1
ATOM 2164 O O . PHE A 1 264 ? -7.026 -5.399 -2.132 1.00 93.94 264 PHE A O 1
ATOM 2171 N N . LYS A 1 265 ? -5.353 -5.938 -0.721 1.00 93.62 265 LYS A N 1
ATOM 2172 C CA . LYS A 1 265 ? -6.181 -5.994 0.489 1.00 93.62 265 LYS A CA 1
ATOM 2173 C C . LYS A 1 265 ? -6.922 -4.678 0.730 1.00 93.62 265 LYS A C 1
ATOM 2175 O O . LYS A 1 265 ? -8.138 -4.691 0.902 1.00 93.62 265 LYS A O 1
ATOM 2180 N N . ALA A 1 266 ? -6.226 -3.541 0.668 1.00 96.56 266 ALA A N 1
ATOM 2181 C CA . ALA A 1 266 ? -6.855 -2.228 0.812 1.00 96.56 266 ALA A CA 1
ATOM 2182 C C . ALA A 1 266 ? -7.867 -1.939 -0.296 1.00 96.56 266 ALA A C 1
ATOM 2184 O O . ALA A 1 266 ? -8.973 -1.487 -0.009 1.00 96.56 266 ALA A O 1
ATOM 2185 N N . ILE A 1 267 ? -7.523 -2.269 -1.544 1.00 96.31 267 ILE A N 1
ATOM 2186 C CA . ILE A 1 267 ? -8.428 -2.084 -2.680 1.00 96.31 267 ILE A CA 1
ATOM 2187 C C . ILE A 1 267 ? -9.702 -2.926 -2.511 1.00 96.31 267 ILE A C 1
ATOM 2189 O O . ILE A 1 267 ? -10.807 -2.413 -2.695 1.00 96.31 267 ILE A O 1
ATOM 2193 N N . HIS A 1 268 ? -9.565 -4.208 -2.169 1.00 95.25 268 HIS A N 1
ATOM 2194 C CA . HIS A 1 268 ? -10.702 -5.096 -1.943 1.00 95.25 268 HIS A CA 1
ATOM 2195 C C . HIS A 1 268 ? -11.573 -4.595 -0.806 1.00 95.25 268 HIS A C 1
ATOM 2197 O O . HIS A 1 268 ? -12.778 -4.476 -0.989 1.00 95.25 268 HIS A O 1
ATOM 2203 N N . THR A 1 269 ? -10.962 -4.244 0.325 1.00 95.94 269 THR A N 1
ATOM 2204 C CA . THR A 1 269 ? -11.685 -3.743 1.498 1.00 95.94 269 THR A CA 1
ATOM 2205 C C . THR A 1 269 ? -12.490 -2.492 1.146 1.00 95.94 269 THR A C 1
ATOM 2207 O O . THR A 1 269 ? -13.675 -2.431 1.461 1.00 95.94 269 THR A O 1
ATOM 2210 N N . ALA A 1 270 ? -11.889 -1.541 0.419 1.00 97.06 270 ALA A N 1
ATOM 2211 C CA . ALA A 1 270 ? -12.558 -0.302 0.030 1.00 97.06 270 ALA A CA 1
ATOM 2212 C C . ALA A 1 270 ? -13.818 -0.561 -0.801 1.00 97.06 270 ALA A C 1
ATOM 2214 O O . ALA A 1 270 ? -14.888 -0.055 -0.475 1.00 97.06 270 ALA A O 1
ATOM 2215 N N . ASN A 1 271 ? -13.706 -1.384 -1.848 1.00 95.69 271 ASN A N 1
ATOM 2216 C CA . ASN A 1 271 ? -14.828 -1.667 -2.748 1.00 95.69 271 ASN A CA 1
ATOM 2217 C C . ASN A 1 271 ? -15.876 -2.575 -2.104 1.00 95.69 271 ASN A C 1
ATOM 2219 O O . ASN A 1 271 ? -17.068 -2.318 -2.217 1.00 95.69 271 ASN A O 1
ATOM 2223 N N . LYS A 1 272 ? -15.442 -3.622 -1.400 1.00 93.50 272 LYS A N 1
ATOM 2224 C CA . LYS A 1 272 ? -16.337 -4.591 -0.764 1.00 93.50 272 LYS A CA 1
ATOM 2225 C C . LYS A 1 272 ? -17.212 -3.944 0.305 1.00 93.50 272 LYS A C 1
ATOM 2227 O O . LYS A 1 272 ? -18.394 -4.254 0.394 1.00 93.50 272 LYS A O 1
ATOM 2232 N N . LEU A 1 273 ? -16.633 -3.048 1.101 1.00 94.81 273 LEU A N 1
ATOM 2233 C CA . LEU A 1 273 ? -17.320 -2.404 2.220 1.00 94.81 273 LEU A CA 1
ATOM 2234 C C . LEU A 1 273 ? -17.829 -1.000 1.878 1.00 94.81 273 LEU A C 1
ATOM 2236 O O . LEU A 1 273 ? -18.382 -0.333 2.750 1.00 94.81 273 LEU A O 1
ATOM 2240 N N . ASN A 1 274 ? -17.659 -0.550 0.626 1.00 96.12 274 ASN A N 1
ATOM 2241 C CA . ASN A 1 274 ? -18.010 0.800 0.176 1.00 96.12 274 ASN A CA 1
ATOM 2242 C C . ASN A 1 274 ? -17.479 1.870 1.145 1.00 96.12 274 ASN A C 1
ATOM 2244 O O . ASN A 1 274 ? -18.215 2.714 1.663 1.00 96.12 274 ASN A O 1
ATOM 2248 N N . GLN A 1 275 ? -16.185 1.766 1.445 1.00 96.19 275 GLN A N 1
ATOM 2249 C CA . GLN A 1 275 ? -15.524 2.447 2.552 1.00 96.19 275 GLN A CA 1
ATOM 2250 C C . GLN A 1 275 ? -14.239 3.129 2.078 1.00 96.19 275 GLN A C 1
ATOM 2252 O O . GLN A 1 275 ? -13.502 2.574 1.265 1.00 96.19 275 GLN A O 1
ATOM 2257 N N . VAL A 1 276 ? -13.927 4.305 2.629 1.00 98.25 276 VAL A N 1
ATOM 2258 C CA . VAL A 1 276 ? -12.589 4.895 2.479 1.00 98.25 276 VAL A CA 1
ATOM 2259 C C . VAL A 1 276 ? -11.589 4.064 3.278 1.00 98.25 276 VAL A C 1
ATOM 2261 O O . VAL A 1 276 ? -11.755 3.904 4.486 1.00 98.25 276 VAL A O 1
ATOM 2264 N N . VAL A 1 277 ? -10.552 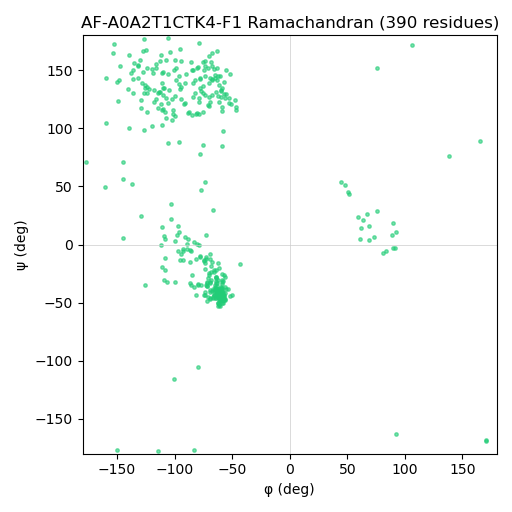3.539 2.626 1.00 98.50 277 VAL A N 1
ATOM 2265 C CA . VAL A 1 277 ? -9.559 2.663 3.265 1.00 98.50 277 VAL A CA 1
ATOM 2266 C C . VAL A 1 277 ? -8.151 3.212 3.102 1.00 98.50 277 VAL A C 1
ATOM 2268 O O . VAL A 1 277 ? -7.743 3.595 2.007 1.00 98.50 277 VAL A O 1
ATOM 2271 N N . ILE A 1 278 ? -7.380 3.179 4.185 1.00 98.62 278 ILE A N 1
ATOM 2272 C CA . ILE A 1 278 ? -5.953 3.477 4.191 1.00 98.62 278 ILE A CA 1
ATOM 2273 C C . ILE A 1 278 ? -5.175 2.174 4.382 1.00 98.62 278 ILE A C 1
ATOM 2275 O O . ILE A 1 278 ? -5.402 1.414 5.326 1.00 98.62 278 ILE A O 1
ATOM 2279 N N . GLY A 1 279 ? -4.242 1.908 3.473 1.00 97.62 279 GLY A N 1
ATOM 2280 C CA . GLY A 1 279 ? -3.367 0.742 3.530 1.00 97.62 279 GLY A CA 1
ATOM 2281 C C . GLY A 1 279 ? -1.922 1.130 3.828 1.00 97.62 279 GLY A C 1
ATOM 2282 O O . GLY A 1 279 ? -1.399 2.075 3.241 1.00 97.62 279 GLY A O 1
ATOM 2283 N N . ALA A 1 280 ? -1.250 0.361 4.681 1.00 93.50 280 ALA A N 1
ATOM 2284 C CA . ALA A 1 280 ? 0.202 0.431 4.874 1.00 93.50 280 ALA A CA 1
ATOM 2285 C C . ALA A 1 280 ? 0.856 -0.851 4.370 1.00 93.50 280 ALA A C 1
ATOM 2287 O O . ALA A 1 280 ? 0.203 -1.875 4.260 1.00 93.50 280 ALA A O 1
ATOM 2288 N N . SER A 1 281 ? 2.144 -0.841 4.034 1.00 86.69 281 SER A N 1
ATOM 2289 C CA . SER A 1 281 ? 2.845 -2.082 3.686 1.00 86.69 281 SER A CA 1
ATOM 2290 C C . SER A 1 281 ? 3.252 -2.805 4.969 1.00 86.69 281 SER A C 1
ATOM 2292 O O . SER A 1 281 ? 4.099 -2.295 5.697 1.00 86.69 281 SER A O 1
ATOM 2294 N N . GLY A 1 282 ? 2.677 -3.978 5.251 1.00 80.19 282 GLY A N 1
ATOM 2295 C CA . GLY A 1 282 ? 2.976 -4.730 6.478 1.00 80.19 282 GLY A CA 1
ATOM 2296 C C . GLY A 1 282 ? 2.484 -4.023 7.746 1.00 80.19 282 GLY A C 1
ATOM 2297 O O . GLY A 1 282 ? 3.100 -4.155 8.800 1.00 80.19 282 GLY A O 1
ATOM 2298 N N . GLY A 1 283 ? 1.441 -3.190 7.628 1.00 81.94 283 GLY A N 1
ATOM 2299 C CA . GLY A 1 283 ? 0.831 -2.498 8.773 1.00 81.94 283 GLY A CA 1
ATOM 2300 C C . GLY A 1 283 ? 1.707 -1.424 9.406 1.00 81.94 283 GLY A C 1
ATOM 2301 O O . GLY A 1 283 ? 1.442 -0.995 10.526 1.00 81.94 283 GLY A O 1
ATOM 2302 N N . MET A 1 284 ? 2.752 -0.977 8.709 1.00 83.44 284 MET A N 1
ATOM 2303 C CA . MET A 1 284 ? 3.725 -0.002 9.206 1.00 83.44 284 MET A CA 1
ATOM 2304 C C . MET A 1 284 ? 3.200 1.447 9.181 1.00 83.44 284 MET A C 1
ATOM 2306 O O . MET A 1 284 ? 3.895 2.354 8.740 1.00 83.44 284 MET A O 1
ATOM 2310 N N . PHE A 1 285 ? 1.982 1.685 9.671 1.00 90.00 285 PHE A N 1
ATOM 2311 C CA . PHE A 1 285 ? 1.375 3.022 9.747 1.00 90.00 285 PHE A CA 1
ATOM 2312 C C . PHE A 1 285 ? 2.204 3.999 10.582 1.00 90.00 285 PHE A C 1
ATOM 2314 O O . PHE A 1 285 ? 2.387 5.148 10.201 1.00 90.00 285 PHE A O 1
ATOM 2321 N N . ALA A 1 286 ? 2.785 3.520 11.685 1.00 88.44 286 ALA A N 1
ATOM 2322 C CA . ALA A 1 286 ? 3.638 4.330 12.551 1.00 88.44 286 ALA A CA 1
ATOM 2323 C C . ALA A 1 286 ? 4.987 4.725 11.925 1.00 88.44 286 ALA A C 1
ATOM 2325 O O . ALA A 1 286 ? 5.721 5.514 12.511 1.00 88.44 286 ALA A O 1
ATOM 2326 N N . SER A 1 287 ? 5.332 4.178 10.756 1.00 86.19 287 SER A N 1
ATOM 2327 C CA . SER A 1 287 ? 6.475 4.634 9.957 1.00 86.19 287 SER A CA 1
ATOM 2328 C C . SER A 1 287 ? 6.110 5.751 8.978 1.00 86.19 287 SER A C 1
ATOM 2330 O O . SER A 1 287 ? 7.007 6.259 8.313 1.00 86.19 287 SER A O 1
ATOM 2332 N N . SER A 1 288 ? 4.828 6.119 8.912 1.00 93.56 288 SER A N 1
ATOM 2333 C CA . SER A 1 288 ? 4.303 7.177 8.052 1.00 93.56 288 SER A CA 1
ATOM 2334 C C . SER A 1 288 ? 3.285 8.080 8.787 1.00 93.56 288 SER A C 1
ATOM 2336 O O . SER A 1 288 ? 2.145 8.213 8.326 1.00 93.56 288 SER A O 1
ATOM 2338 N N . PRO A 1 289 ? 3.625 8.634 9.974 1.00 95.50 289 PRO A N 1
ATOM 2339 C CA . PRO A 1 289 ? 2.684 9.376 10.821 1.00 95.50 289 PRO A CA 1
ATOM 2340 C C . PRO A 1 289 ? 2.091 10.623 10.148 1.00 95.50 289 PRO A C 1
ATOM 2342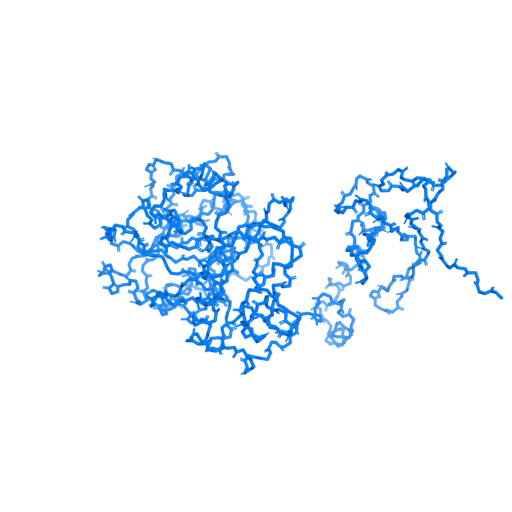 O O . PRO A 1 289 ? 0.899 10.888 10.308 1.00 95.50 289 PRO A O 1
ATOM 2345 N N . GLN A 1 290 ? 2.877 11.369 9.367 1.00 97.69 290 GLN A N 1
ATOM 2346 C CA . GLN A 1 290 ? 2.404 12.597 8.723 1.00 97.69 290 GLN A CA 1
ATOM 2347 C C . GLN A 1 290 ? 1.387 12.282 7.627 1.00 97.69 290 GLN A C 1
ATOM 2349 O O . GLN A 1 290 ? 0.304 12.869 7.610 1.00 97.69 290 GLN A O 1
ATOM 2354 N N . GLN A 1 291 ? 1.683 11.303 6.762 1.00 97.75 291 GLN A N 1
ATOM 2355 C CA . GLN A 1 291 ? 0.709 10.827 5.776 1.00 97.75 291 GLN A CA 1
ATOM 2356 C C . GLN A 1 291 ? -0.550 10.282 6.445 1.00 97.75 291 GLN A C 1
ATOM 2358 O O . GLN A 1 291 ? -1.654 10.589 6.004 1.00 97.75 291 GLN A O 1
ATOM 2363 N N . LEU A 1 292 ? -0.401 9.493 7.515 1.00 98.19 292 LEU A N 1
ATOM 2364 C CA . LEU A 1 292 ? -1.542 8.926 8.228 1.00 98.19 292 LEU A CA 1
ATOM 2365 C C . LEU A 1 292 ? -2.481 10.024 8.732 1.00 98.19 292 LEU A C 1
ATOM 2367 O O . LEU A 1 292 ? -3.688 9.909 8.536 1.00 98.19 292 LEU A O 1
ATOM 2371 N N . LYS A 1 293 ? -1.943 11.098 9.325 1.00 98.38 293 LYS A N 1
ATOM 2372 C CA . LYS A 1 293 ? -2.752 12.232 9.785 1.00 98.38 293 LYS A CA 1
ATOM 2373 C C . LYS A 1 293 ? -3.500 12.901 8.631 1.00 98.38 293 LYS A C 1
ATOM 2375 O O . LYS A 1 293 ? -4.720 13.025 8.702 1.00 98.38 293 LYS A O 1
ATOM 2380 N N . VAL A 1 294 ? -2.796 13.251 7.551 1.00 98.38 294 VAL A N 1
ATOM 2381 C CA . VAL A 1 294 ? -3.404 13.871 6.357 1.00 98.38 294 VAL A CA 1
ATOM 2382 C C . VAL A 1 294 ? -4.520 12.990 5.788 1.00 98.38 294 VAL A C 1
ATOM 2384 O O . VAL A 1 294 ? -5.588 13.481 5.422 1.00 98.38 294 VAL A O 1
ATOM 2387 N N . TYR A 1 295 ? -4.299 11.678 5.738 1.00 98.62 295 TYR A N 1
ATOM 2388 C CA . TYR A 1 295 ? -5.249 10.740 5.148 1.00 98.62 295 TYR A CA 1
ATOM 2389 C C . TYR A 1 295 ? -6.462 10.533 6.045 1.00 98.62 295 TYR A C 1
ATOM 2391 O O . TYR A 1 295 ? -7.580 10.507 5.540 1.00 98.62 295 TYR A O 1
ATOM 2399 N N . LEU A 1 296 ? -6.275 10.429 7.360 1.00 98.69 296 LEU A N 1
ATOM 2400 C CA . LEU A 1 296 ? -7.387 10.374 8.304 1.00 98.69 296 LEU A CA 1
ATOM 2401 C C . LEU A 1 296 ? -8.239 11.641 8.217 1.00 98.69 296 LEU A C 1
ATOM 2403 O O . LEU A 1 296 ? -9.455 11.533 8.094 1.00 98.69 296 LEU A O 1
ATOM 2407 N N . ASP A 1 297 ? -7.614 12.820 8.178 1.00 98.56 297 ASP A N 1
ATOM 2408 C CA . ASP A 1 297 ? -8.328 14.098 8.081 1.00 98.56 297 ASP A CA 1
ATOM 2409 C C . ASP A 1 297 ? -9.113 14.198 6.772 1.00 98.56 297 ASP A C 1
ATOM 2411 O O . ASP A 1 297 ? -10.292 14.563 6.769 1.00 98.56 297 ASP A O 1
ATOM 2415 N N . ARG A 1 298 ? -8.517 13.776 5.650 1.00 98.50 298 ARG A N 1
ATOM 2416 C CA . ARG A 1 298 ? -9.236 13.725 4.376 1.00 98.50 298 ARG A CA 1
ATOM 2417 C C . ARG A 1 298 ? -10.370 12.701 4.386 1.00 98.50 298 ARG A C 1
ATOM 2419 O O . ARG A 1 298 ? -11.447 12.999 3.877 1.00 98.50 298 ARG A O 1
ATOM 2426 N N . ALA A 1 299 ? -10.145 11.511 4.934 1.00 98.38 299 ALA A N 1
ATOM 2427 C CA . ALA A 1 299 ? -11.165 10.472 5.019 1.00 98.38 299 ALA A CA 1
ATOM 2428 C C . ALA A 1 299 ? -12.333 10.909 5.912 1.00 98.38 299 ALA A C 1
ATOM 2430 O O . ALA A 1 299 ? -13.478 10.718 5.522 1.00 98.38 299 ALA A O 1
ATOM 2431 N N . SER A 1 300 ? -12.048 11.582 7.028 1.00 98.31 300 SER A N 1
ATOM 2432 C CA . SER A 1 300 ? -13.042 12.136 7.951 1.00 98.31 300 SER A CA 1
ATOM 2433 C C . SER A 1 300 ? -13.977 13.128 7.275 1.00 98.31 300 SER A C 1
ATOM 2435 O O . SER A 1 300 ? -15.193 13.054 7.442 1.00 98.31 300 SER A O 1
ATOM 2437 N N . LEU A 1 301 ? -13.430 14.009 6.431 1.00 97.81 301 LEU A N 1
ATOM 2438 C CA . LEU A 1 301 ? -14.232 14.929 5.622 1.00 97.81 301 LEU A CA 1
ATOM 2439 C C . LEU A 1 301 ? -15.130 14.197 4.615 1.00 97.81 301 LEU A C 1
ATOM 2441 O O . LEU A 1 301 ? -16.235 14.654 4.341 1.00 97.81 301 LEU A O 1
ATOM 2445 N N . LEU A 1 302 ? -14.664 13.079 4.049 1.00 97.31 302 LEU A N 1
ATOM 2446 C CA . LEU A 1 302 ? -15.422 12.299 3.065 1.00 97.31 302 LEU A CA 1
ATOM 2447 C C . LEU A 1 302 ? -16.517 11.436 3.703 1.00 97.31 302 LEU A C 1
ATOM 2449 O O . LEU A 1 302 ? -17.563 11.245 3.091 1.00 97.31 302 LEU A O 1
ATOM 2453 N N . THR A 1 303 ? -16.284 10.907 4.904 1.00 96.31 303 THR A N 1
ATOM 2454 C CA . THR A 1 303 ? -17.239 10.052 5.631 1.00 96.31 303 THR A CA 1
ATOM 2455 C C . THR A 1 303 ? -18.104 10.826 6.624 1.00 96.31 303 THR A C 1
ATOM 2457 O O . THR A 1 303 ? -19.029 10.251 7.198 1.00 96.31 303 THR A O 1
ATOM 2460 N N . ASN A 1 304 ? -17.803 12.110 6.844 1.00 96.38 304 ASN A N 1
ATOM 2461 C CA . ASN A 1 304 ? -18.358 12.932 7.919 1.00 96.38 304 ASN A CA 1
ATOM 2462 C C . ASN A 1 304 ? -18.243 12.237 9.293 1.00 96.38 304 ASN A C 1
ATOM 2464 O O . ASN A 1 304 ? -19.211 12.149 10.052 1.00 96.38 304 ASN A O 1
ATOM 2468 N N . SER A 1 305 ? -17.073 11.656 9.582 1.00 96.06 305 SER A N 1
ATOM 2469 C CA . SER A 1 305 ? -16.869 10.835 10.776 1.00 96.06 305 SER A CA 1
ATOM 2470 C C . SER A 1 305 ? -15.403 10.693 11.176 1.00 96.06 305 SER A C 1
ATOM 2472 O O . SER A 1 305 ? -14.535 10.479 10.339 1.00 96.06 305 SER A O 1
ATOM 2474 N N . ASN A 1 306 ? -15.134 10.677 12.481 1.00 97.19 306 ASN A N 1
ATOM 2475 C CA . ASN A 1 306 ? -13.819 10.373 13.053 1.00 97.19 306 ASN A CA 1
ATOM 2476 C C . ASN A 1 306 ? -13.676 8.903 13.497 1.00 97.19 306 ASN A C 1
ATOM 2478 O O . ASN A 1 306 ? -12.789 8.575 14.288 1.00 97.19 306 ASN A O 1
ATOM 2482 N N . ARG A 1 307 ? -14.567 8.020 13.040 1.00 98.31 307 ARG A N 1
ATOM 2483 C CA . ARG A 1 307 ? -14.619 6.623 13.479 1.00 98.31 307 ARG A CA 1
ATOM 2484 C C . ARG A 1 307 ? -13.766 5.764 12.568 1.00 98.31 307 ARG A C 1
ATOM 2486 O O . ARG A 1 307 ? -14.006 5.686 11.367 1.00 98.31 307 ARG A O 1
ATOM 2493 N N . VAL A 1 308 ? -12.789 5.086 13.143 1.00 98.50 308 VAL A N 1
ATOM 2494 C CA . VAL A 1 308 ? -11.813 4.261 12.440 1.00 98.50 308 VAL A CA 1
ATOM 2495 C C . VAL A 1 308 ? -12.037 2.800 12.802 1.00 98.50 308 VAL A C 1
ATOM 2497 O O . VAL A 1 308 ? -12.151 2.441 13.974 1.00 98.50 308 VAL A O 1
ATOM 2500 N N . LEU A 1 309 ? -12.084 1.945 11.784 1.00 98.06 309 LEU A N 1
ATOM 2501 C CA . LEU A 1 309 ? -12.195 0.503 11.935 1.00 98.06 309 LEU A CA 1
ATOM 2502 C C . LEU A 1 309 ? -10.930 -0.170 11.410 1.00 98.06 309 LEU A C 1
ATOM 2504 O O . LEU A 1 309 ? -10.584 -0.072 10.230 1.00 98.06 309 LEU A O 1
ATOM 2508 N N . PHE A 1 310 ? -10.231 -0.851 12.309 1.00 97.44 310 PHE A N 1
ATOM 2509 C CA . PHE A 1 310 ? -9.021 -1.579 11.984 1.00 97.44 310 PHE A CA 1
ATOM 2510 C C . PHE A 1 310 ? -9.333 -3.030 11.634 1.00 97.44 310 PHE A C 1
ATOM 2512 O O . PHE A 1 310 ? -9.877 -3.777 12.449 1.00 97.44 310 PHE A O 1
ATOM 2519 N N . TYR A 1 311 ? -8.958 -3.439 10.425 1.00 96.69 311 TYR A N 1
ATOM 2520 C CA . TYR A 1 311 ? -9.095 -4.814 9.960 1.00 96.69 311 TYR A CA 1
ATOM 2521 C C . TYR A 1 311 ? -7.770 -5.543 10.176 1.00 96.69 311 TYR A C 1
ATOM 2523 O O . TYR A 1 311 ? -6.889 -5.550 9.313 1.00 96.69 311 TYR A O 1
ATOM 2531 N N . ALA A 1 312 ? -7.624 -6.116 11.371 1.00 92.69 312 ALA A N 1
ATOM 2532 C CA . ALA A 1 312 ? -6.449 -6.889 11.751 1.00 92.69 312 ALA A CA 1
ATOM 2533 C C . ALA A 1 312 ? -6.296 -8.145 10.879 1.00 92.69 312 ALA A C 1
ATOM 2535 O O . ALA A 1 312 ? -7.281 -8.826 10.581 1.00 92.69 312 ALA A O 1
ATOM 2536 N N . ASP A 1 313 ? -5.052 -8.482 10.534 1.00 90.81 313 ASP A N 1
ATOM 2537 C CA . ASP A 1 313 ? -4.741 -9.705 9.798 1.00 90.81 313 ASP A CA 1
ATOM 2538 C C . ASP A 1 313 ? -5.125 -10.951 10.601 1.00 90.81 313 ASP A C 1
ATOM 2540 O O . ASP A 1 313 ? -4.938 -11.039 11.820 1.00 90.81 313 ASP A O 1
ATOM 2544 N N . ALA A 1 314 ? -5.580 -11.977 9.892 1.00 90.38 314 ALA A N 1
ATOM 2545 C CA . ALA A 1 314 ? -5.820 -13.279 10.478 1.00 90.38 314 ALA A CA 1
ATOM 2546 C C . ALA A 1 314 ? -4.509 -13.822 11.064 1.00 90.38 314 ALA A C 1
ATOM 2548 O O . ALA A 1 314 ? -3.447 -13.738 10.438 1.00 90.38 314 ALA A O 1
ATOM 2549 N N . GLY A 1 315 ? -4.529 -14.341 12.290 1.00 90.25 315 GLY A N 1
ATOM 2550 C CA . GLY A 1 315 ? -3.299 -14.755 12.971 1.00 90.25 315 GLY A CA 1
ATOM 2551 C C . GLY A 1 315 ? -2.530 -13.643 13.686 1.00 90.25 315 GLY A C 1
ATOM 2552 O O . GLY A 1 315 ? -1.561 -13.955 14.382 1.00 90.25 315 GLY A O 1
ATOM 2553 N N . ALA A 1 316 ? -2.932 -12.370 13.575 1.00 88.25 316 ALA A N 1
ATOM 2554 C CA . ALA A 1 316 ? -2.218 -11.264 14.219 1.00 88.25 316 ALA A CA 1
ATOM 2555 C C . ALA A 1 316 ? -2.135 -11.422 15.745 1.00 88.25 316 ALA A C 1
ATOM 2557 O O . ALA A 1 316 ? -1.089 -11.161 16.338 1.00 88.25 316 ALA A O 1
ATOM 2558 N N . VAL A 1 317 ? -3.194 -11.942 16.378 1.00 89.06 317 VAL A N 1
ATOM 2559 C CA . VAL A 1 317 ? -3.247 -12.189 17.831 1.00 89.06 317 VAL A CA 1
ATOM 2560 C C . VAL A 1 317 ? -2.215 -13.208 18.326 1.00 89.06 317 VAL A C 1
ATOM 2562 O O . VAL A 1 317 ? -1.941 -13.250 19.520 1.00 89.06 317 VAL A O 1
ATOM 2565 N N . LEU A 1 318 ? -1.615 -14.000 17.431 1.00 84.00 318 LEU A N 1
ATOM 2566 C CA . LEU A 1 318 ? -0.541 -14.947 17.748 1.00 84.00 318 LEU A CA 1
ATOM 2567 C C . LEU A 1 318 ? 0.858 -14.338 17.560 1.00 84.00 318 LEU A C 1
ATOM 2569 O O . LEU A 1 318 ? 1.850 -14.914 18.008 1.00 84.00 318 LEU A O 1
ATOM 2573 N N . ASN A 1 319 ? 0.968 -13.185 16.892 1.00 81.62 319 ASN A N 1
ATOM 2574 C CA . ASN A 1 319 ? 2.243 -12.592 16.509 1.00 81.62 319 ASN A CA 1
ATOM 2575 C C . ASN A 1 319 ? 2.536 -11.311 17.302 1.00 81.62 319 ASN A C 1
ATOM 2577 O O . ASN A 1 319 ? 2.070 -10.219 16.981 1.00 81.62 319 ASN A O 1
ATOM 2581 N N . ARG A 1 320 ? 3.416 -11.429 18.303 1.00 80.38 320 ARG A N 1
ATOM 2582 C CA . ARG A 1 320 ? 3.825 -10.307 19.162 1.00 80.38 320 ARG A CA 1
ATOM 2583 C C . ARG A 1 320 ? 4.371 -9.104 18.391 1.00 80.38 320 ARG A C 1
ATOM 2585 O O . ARG A 1 320 ? 4.127 -7.973 18.797 1.00 80.38 320 ARG A O 1
ATOM 2592 N N . LEU A 1 321 ? 5.140 -9.327 17.325 1.00 76.50 321 LEU A N 1
ATOM 2593 C CA . LEU A 1 321 ? 5.740 -8.226 16.568 1.00 76.50 321 LEU A CA 1
ATOM 2594 C C . LEU A 1 321 ? 4.672 -7.430 15.817 1.00 76.50 321 LEU A C 1
ATOM 2596 O O . LEU A 1 321 ? 4.736 -6.205 15.809 1.00 76.50 321 LEU A O 1
ATOM 2600 N N . VAL A 1 322 ? 3.670 -8.118 15.264 1.00 81.88 322 VAL A N 1
ATOM 2601 C CA . VAL A 1 322 ? 2.507 -7.490 14.621 1.00 81.88 322 VAL A CA 1
ATOM 2602 C C . VAL A 1 322 ? 1.706 -6.688 15.646 1.00 81.88 322 VAL A C 1
ATOM 2604 O O . VAL A 1 322 ? 1.437 -5.512 15.426 1.00 81.88 322 VAL A O 1
ATOM 2607 N N . LEU A 1 323 ? 1.436 -7.262 16.823 1.00 85.25 323 LEU A N 1
ATOM 2608 C CA . LEU A 1 323 ? 0.719 -6.565 17.898 1.00 85.25 323 LEU A CA 1
ATOM 2609 C C . LEU A 1 323 ? 1.432 -5.289 18.368 1.00 85.25 323 LEU A C 1
ATOM 2611 O O . LEU A 1 323 ? 0.768 -4.290 18.622 1.00 85.25 323 LEU A O 1
ATOM 2615 N N . ILE A 1 324 ? 2.769 -5.285 18.445 1.00 82.50 324 ILE A N 1
ATOM 2616 C CA . ILE A 1 324 ? 3.539 -4.070 18.767 1.00 82.50 324 ILE A CA 1
ATOM 2617 C C . ILE A 1 324 ? 3.323 -2.988 17.702 1.00 82.50 324 ILE A C 1
ATOM 2619 O O . ILE A 1 324 ? 3.200 -1.813 18.045 1.00 82.50 324 ILE A O 1
ATOM 2623 N N . GLN A 1 325 ? 3.273 -3.353 16.419 1.00 82.50 325 GLN A N 1
ATOM 2624 C CA . GLN A 1 325 ? 2.992 -2.378 15.361 1.00 82.50 325 GLN A CA 1
ATOM 2625 C C . GLN A 1 325 ? 1.561 -1.853 15.445 1.00 82.50 325 GLN A C 1
ATOM 2627 O O . GLN A 1 325 ? 1.347 -0.651 15.309 1.00 82.50 325 GLN A O 1
ATOM 2632 N N . TYR A 1 326 ? 0.601 -2.725 15.753 1.00 90.06 326 TYR A N 1
ATOM 2633 C CA . TYR A 1 326 ? -0.797 -2.338 15.926 1.00 90.06 326 TYR A CA 1
ATOM 2634 C C . TYR A 1 326 ? -0.969 -1.377 17.104 1.00 90.06 326 TYR A C 1
ATOM 2636 O O . TYR A 1 326 ? -1.681 -0.390 16.975 1.00 90.06 326 TYR A O 1
ATOM 2644 N N . GLN A 1 327 ? -0.257 -1.595 18.214 1.00 90.25 327 GLN A N 1
ATOM 2645 C CA . GLN A 1 327 ? -0.245 -0.667 19.351 1.00 90.25 327 GLN A CA 1
ATOM 2646 C C . GLN A 1 327 ? 0.287 0.715 18.965 1.00 90.25 327 GLN A C 1
ATOM 2648 O O . GLN A 1 327 ? -0.306 1.720 19.339 1.00 90.25 327 GLN A O 1
ATOM 2653 N N . LYS A 1 328 ? 1.380 0.779 18.195 1.00 89.81 328 LYS A N 1
ATOM 2654 C CA . LYS A 1 328 ? 1.942 2.058 17.734 1.00 89.81 328 LYS A CA 1
ATOM 2655 C C . LYS A 1 328 ? 1.002 2.791 16.781 1.00 89.81 328 LYS A C 1
ATOM 2657 O O . LYS A 1 328 ? 0.842 3.999 16.902 1.00 89.81 328 LYS A O 1
ATOM 2662 N N . ALA A 1 329 ? 0.393 2.066 15.843 1.00 92.12 329 ALA A N 1
ATOM 2663 C CA . ALA A 1 329 ? -0.596 2.631 14.932 1.00 92.12 329 ALA A CA 1
ATOM 2664 C C . ALA A 1 329 ? -1.819 3.146 15.703 1.00 92.12 329 ALA A C 1
ATOM 2666 O O . ALA A 1 329 ? -2.265 4.263 15.466 1.00 92.12 329 ALA A O 1
ATOM 2667 N N . ALA A 1 330 ? -2.314 2.362 16.661 1.00 95.19 330 ALA A N 1
ATOM 2668 C CA . ALA A 1 330 ? -3.453 2.731 17.484 1.00 95.19 330 ALA A CA 1
ATOM 2669 C C . ALA A 1 330 ? -3.195 3.981 18.327 1.00 95.19 330 ALA A C 1
ATOM 2671 O O . ALA A 1 330 ? -4.033 4.876 18.331 1.00 95.19 330 ALA A O 1
ATOM 2672 N N . ALA A 1 331 ? -2.030 4.066 18.977 1.00 94.25 331 ALA A N 1
ATOM 2673 C CA . ALA A 1 331 ? -1.638 5.245 19.743 1.00 94.25 331 ALA A CA 1
ATOM 2674 C C . ALA A 1 331 ? -1.668 6.510 18.873 1.00 94.25 331 ALA A C 1
ATOM 2676 O O . ALA A 1 331 ? -2.319 7.475 19.242 1.00 94.25 331 ALA A O 1
ATOM 2677 N N . LEU A 1 332 ? -1.077 6.470 17.671 1.00 96.06 332 LEU A N 1
ATOM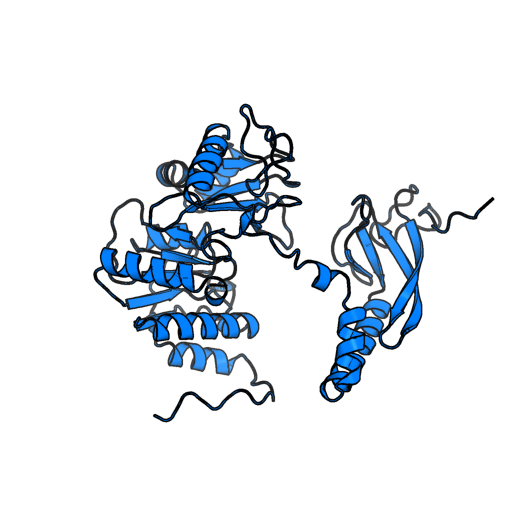 2678 C CA . LEU A 1 332 ? -1.107 7.610 16.747 1.00 96.06 332 LEU A CA 1
ATOM 2679 C C . LEU A 1 332 ? -2.529 8.009 16.337 1.00 96.06 332 LEU A C 1
ATOM 2681 O O . LEU A 1 332 ? -2.857 9.189 16.328 1.00 96.06 332 LEU A O 1
ATOM 2685 N N . ILE A 1 333 ? -3.377 7.038 15.988 1.00 97.50 333 ILE A N 1
ATOM 2686 C CA . ILE A 1 333 ? -4.759 7.304 15.560 1.00 97.50 333 ILE A CA 1
ATOM 2687 C C . ILE A 1 333 ? -5.554 7.970 16.695 1.00 97.50 333 ILE A C 1
ATOM 2689 O O . ILE A 1 333 ? -6.255 8.954 16.458 1.00 97.50 333 ILE A O 1
ATOM 2693 N N . ILE A 1 334 ? -5.407 7.464 17.921 1.00 97.38 334 ILE A N 1
ATOM 2694 C CA . ILE A 1 334 ? -6.065 8.012 19.113 1.00 97.38 334 ILE A CA 1
ATOM 2695 C C . ILE A 1 334 ? -5.524 9.411 19.432 1.00 97.38 334 ILE A C 1
ATOM 2697 O O . ILE A 1 334 ? -6.318 10.329 19.629 1.00 97.38 334 ILE A O 1
ATOM 2701 N N . ASP A 1 335 ? -4.201 9.606 19.396 1.00 97.50 335 ASP A N 1
ATOM 2702 C CA . ASP A 1 335 ? -3.551 10.909 19.612 1.00 97.50 335 ASP A CA 1
ATOM 2703 C C . ASP A 1 335 ? -4.020 11.961 18.591 1.00 97.50 335 ASP A C 1
ATOM 2705 O O . ASP A 1 335 ? -4.100 13.151 18.893 1.00 97.50 335 ASP A O 1
ATOM 2709 N N . TYR A 1 336 ? -4.381 11.533 17.379 1.00 98.00 336 TYR A N 1
ATOM 2710 C CA . TYR A 1 336 ? -4.954 12.395 16.345 1.00 98.00 336 TYR A CA 1
ATOM 2711 C C . TYR A 1 336 ? -6.446 12.710 16.524 1.00 98.00 336 TYR A C 1
ATOM 2713 O O . TYR A 1 336 ? -6.986 13.453 15.697 1.00 98.00 336 TYR A O 1
ATOM 2721 N N . GLY A 1 337 ? -7.094 12.188 17.572 1.00 97.75 337 GLY A N 1
ATOM 2722 C CA . GLY A 1 337 ? -8.487 12.470 17.938 1.00 97.75 337 GLY A CA 1
ATOM 2723 C C . GLY A 1 337 ? -9.530 11.538 17.310 1.00 97.75 337 GLY A C 1
ATOM 2724 O O . GLY A 1 337 ? -10.710 11.896 17.243 1.00 97.75 337 GLY A O 1
ATOM 2725 N N . TYR A 1 338 ? -9.119 10.366 16.824 1.00 98.38 338 TYR A N 1
ATOM 2726 C CA . TYR A 1 338 ? -10.008 9.408 16.162 1.00 98.38 338 TYR A CA 1
ATOM 2727 C C . TYR A 1 338 ? -10.457 8.284 17.104 1.00 98.38 338 TYR A C 1
ATOM 2729 O O . TYR A 1 338 ? -9.674 7.762 17.898 1.00 98.38 338 TYR A O 1
ATOM 2737 N N . GLU A 1 339 ? -11.720 7.865 16.977 1.00 98.00 339 GLU A N 1
ATOM 2738 C CA . GLU A 1 339 ? -12.249 6.691 17.681 1.00 98.00 339 GLU A CA 1
ATOM 2739 C C . GLU A 1 339 ? -11.785 5.430 16.946 1.00 98.00 339 GLU A C 1
ATOM 2741 O O . GLU A 1 339 ? -12.233 5.177 15.830 1.00 98.00 339 GLU A O 1
ATOM 2746 N N . LEU A 1 340 ? -10.919 4.619 17.556 1.00 98.12 340 LEU A N 1
ATOM 2747 C CA . LEU A 1 340 ? -10.423 3.386 16.944 1.00 98.12 340 LEU A CA 1
ATOM 2748 C C . LEU A 1 340 ? -11.108 2.140 17.514 1.00 98.12 340 LEU A C 1
ATOM 2750 O O . LEU A 1 340 ? -11.048 1.872 18.713 1.00 98.12 340 LEU A O 1
ATOM 2754 N N . LYS A 1 341 ? -11.689 1.332 16.625 1.00 98.12 341 LYS A N 1
ATOM 2755 C CA . LYS A 1 341 ? -12.258 0.008 16.917 1.00 98.12 341 LYS A CA 1
ATOM 2756 C C . LYS A 1 341 ? -11.648 -1.061 16.017 1.00 98.12 341 LYS A C 1
ATOM 2758 O O . LYS A 1 341 ? -10.985 -0.742 15.030 1.00 98.12 341 LYS A O 1
ATOM 2763 N N . VAL A 1 342 ? -11.870 -2.331 16.343 1.00 97.81 342 VAL A N 1
ATOM 2764 C CA . VAL A 1 342 ? -11.345 -3.468 15.574 1.00 97.81 342 VAL A CA 1
ATOM 2765 C C . VAL A 1 342 ? -12.492 -4.297 15.007 1.00 97.81 342 VAL A C 1
ATOM 2767 O O . VAL A 1 342 ? -13.431 -4.635 15.724 1.00 97.81 342 VAL A O 1
ATOM 2770 N N . ALA A 1 343 ? -12.403 -4.636 13.720 1.00 97.25 343 ALA A N 1
ATOM 2771 C CA . ALA A 1 343 ? -13.291 -5.609 13.095 1.00 97.25 343 ALA A CA 1
ATOM 2772 C C . ALA A 1 343 ? -12.831 -7.024 13.466 1.00 97.25 343 ALA A C 1
ATOM 2774 O O . ALA A 1 343 ? -11.686 -7.411 13.204 1.00 97.25 343 ALA A O 1
ATOM 2775 N N . TRP A 1 344 ? -13.718 -7.800 14.077 1.00 96.88 344 TRP A N 1
ATOM 2776 C CA . TRP A 1 344 ? -13.406 -9.105 14.637 1.00 96.88 344 TRP A CA 1
ATOM 2777 C C . TRP A 1 344 ? -14.382 -10.172 14.159 1.00 96.88 344 TRP A C 1
ATOM 2779 O O . TRP A 1 344 ? -15.587 -10.071 14.344 1.00 96.88 344 TRP A O 1
ATOM 2789 N N . TRP A 1 345 ? -13.850 -11.236 13.571 1.00 95.50 345 TRP A N 1
ATOM 2790 C CA . TRP A 1 345 ? -14.616 -12.401 13.124 1.00 95.50 345 TRP A CA 1
ATOM 2791 C C . TRP A 1 345 ? -14.013 -13.714 13.633 1.00 95.50 345 TRP A C 1
ATOM 2793 O O . TRP A 1 345 ? -14.169 -14.779 13.030 1.00 95.50 345 TRP A O 1
ATOM 2803 N N . GLY A 1 346 ? -13.278 -13.643 14.747 1.00 93.31 346 GLY A N 1
ATOM 2804 C CA . GLY A 1 346 ? -12.594 -14.797 15.325 1.00 93.31 346 GLY A CA 1
ATOM 2805 C C . GLY A 1 346 ? -11.328 -15.201 14.565 1.00 93.31 346 GLY A C 1
ATOM 2806 O O . GLY A 1 346 ? -10.963 -16.379 14.576 1.00 93.31 346 GLY A O 1
ATOM 2807 N N . GLN A 1 347 ? -10.650 -14.252 13.909 1.00 93.69 347 GLN A N 1
ATOM 2808 C CA . GLN A 1 347 ? -9.494 -14.469 13.030 1.00 93.69 347 GLN A CA 1
ATOM 2809 C C . GLN A 1 347 ? -8.183 -14.806 13.768 1.00 93.69 347 GLN A C 1
ATOM 2811 O O . GLN A 1 347 ? -7.136 -14.185 13.587 1.00 93.69 347 GLN A O 1
ATOM 2816 N N . ILE A 1 348 ? -8.230 -15.828 14.627 1.00 87.44 348 ILE A N 1
ATOM 2817 C CA . ILE A 1 348 ? -7.119 -16.227 15.501 1.00 87.44 348 ILE A CA 1
ATOM 2818 C C . ILE A 1 348 ? -5.957 -16.834 14.715 1.00 87.44 348 ILE A C 1
ATOM 2820 O O . ILE A 1 348 ? -4.813 -16.670 15.120 1.00 87.44 348 ILE A O 1
ATOM 2824 N N . THR A 1 349 ? -6.213 -17.534 13.611 1.00 87.94 349 THR A N 1
ATOM 2825 C CA . THR A 1 349 ? -5.176 -18.173 12.788 1.00 87.94 349 THR A CA 1
ATOM 2826 C C . THR A 1 349 ? -5.305 -17.735 11.332 1.00 87.94 349 THR A C 1
ATOM 2828 O O . THR A 1 349 ? -6.226 -17.012 10.976 1.00 87.94 349 THR A O 1
ATOM 2831 N N . LYS A 1 350 ? -4.394 -18.177 10.459 1.00 82.25 350 LYS A N 1
ATOM 2832 C CA . LYS A 1 350 ? -4.479 -17.870 9.024 1.00 82.25 350 LYS A CA 1
ATOM 2833 C C . LYS A 1 350 ? -5.589 -18.635 8.288 1.00 82.25 350 LYS A C 1
ATOM 2835 O O . LYS A 1 350 ? -5.873 -18.288 7.151 1.00 82.25 350 LYS A O 1
ATOM 2840 N N . SER A 1 351 ? -6.227 -19.641 8.898 1.00 85.81 351 SER A N 1
ATOM 2841 C CA . SER A 1 351 ? -7.310 -20.397 8.244 1.00 85.81 351 SER A CA 1
ATOM 2842 C C . SER A 1 351 ? -8.625 -19.624 8.136 1.00 85.81 351 SER A C 1
ATOM 2844 O O . SER A 1 351 ? -9.453 -19.959 7.297 1.00 85.81 351 SER A O 1
ATOM 2846 N N . GLN A 1 352 ? -8.824 -18.597 8.966 1.00 88.25 352 GLN A N 1
ATOM 2847 C CA . GLN A 1 352 ? -10.027 -17.765 8.939 1.00 88.25 352 GLN A CA 1
ATOM 2848 C C . GLN A 1 352 ? -10.073 -16.786 7.757 1.00 88.25 352 GLN A C 1
ATOM 2850 O O . GLN A 1 352 ? -11.145 -16.252 7.477 1.00 88.25 352 GLN A O 1
ATOM 2855 N N . GLY A 1 353 ? -8.943 -16.573 7.078 1.00 87.94 353 GLY A N 1
ATOM 2856 C CA . GLY A 1 353 ? -8.816 -15.599 5.999 1.00 87.94 353 GLY A CA 1
ATOM 2857 C C . GLY A 1 353 ? -8.736 -14.157 6.499 1.00 87.94 353 GLY A C 1
ATOM 2858 O O . GLY A 1 353 ? -9.241 -13.810 7.573 1.00 87.94 353 GLY A O 1
ATOM 2859 N N . ASP A 1 354 ? -8.062 -13.322 5.713 1.00 90.81 354 ASP A N 1
ATOM 2860 C CA . ASP A 1 354 ? -8.013 -11.876 5.935 1.00 90.81 354 ASP A CA 1
ATOM 2861 C C . ASP A 1 354 ? -9.316 -11.200 5.433 1.00 90.81 354 ASP A C 1
ATOM 2863 O O . ASP A 1 354 ? -10.173 -11.847 4.832 1.00 90.81 354 ASP A O 1
ATOM 2867 N N . ILE A 1 355 ? -9.502 -9.895 5.670 1.00 92.19 355 ILE A N 1
ATOM 2868 C CA . ILE A 1 355 ? -10.751 -9.181 5.312 1.00 92.19 355 ILE A CA 1
ATOM 2869 C C . ILE A 1 355 ? -11.098 -9.252 3.811 1.00 92.19 355 ILE A C 1
ATOM 2871 O O . ILE A 1 355 ? -12.271 -9.281 3.428 1.00 92.19 355 ILE A O 1
ATOM 2875 N N . ASP A 1 356 ? -10.085 -9.322 2.947 1.00 87.50 356 ASP A N 1
ATOM 2876 C CA . ASP A 1 356 ? -10.251 -9.485 1.503 1.00 87.50 356 ASP A CA 1
ATOM 2877 C C . ASP A 1 356 ? -10.692 -10.900 1.095 1.00 87.50 356 ASP A C 1
ATOM 2879 O O . ASP A 1 356 ? -11.202 -11.075 -0.007 1.00 87.50 356 ASP A O 1
ATOM 2883 N N . GLU A 1 357 ? -10.570 -11.879 1.991 1.00 86.88 357 GLU A N 1
ATOM 2884 C CA . GLU A 1 357 ? -10.950 -13.284 1.791 1.00 86.88 357 GLU A CA 1
ATOM 2885 C C . GLU A 1 357 ? -12.210 -13.677 2.597 1.00 86.88 357 GLU A C 1
ATOM 2887 O O . GLU A 1 357 ? -12.770 -14.752 2.390 1.00 86.88 357 GLU A O 1
ATOM 2892 N N . TYR A 1 358 ? -12.663 -12.828 3.529 1.00 88.12 358 TYR A N 1
ATOM 2893 C CA . TYR A 1 358 ? -13.729 -13.142 4.486 1.00 88.12 358 TYR A CA 1
ATOM 2894 C C . TYR A 1 358 ? -15.085 -12.526 4.113 1.00 88.12 358 TYR A C 1
ATOM 2896 O O . TYR A 1 358 ? -15.278 -11.324 4.272 1.00 88.12 358 TYR A O 1
ATOM 2904 N N . ASP A 1 359 ? -16.055 -13.321 3.652 1.00 85.56 359 ASP A N 1
ATOM 2905 C CA . ASP A 1 359 ? -17.344 -12.838 3.099 1.00 85.56 359 ASP A CA 1
ATOM 2906 C C . ASP A 1 359 ? -18.535 -12.806 4.075 1.00 85.56 359 ASP A C 1
ATOM 2908 O O . ASP A 1 359 ? -19.677 -12.630 3.653 1.00 85.56 359 ASP A O 1
ATOM 2912 N N . ARG A 1 360 ? -18.303 -12.985 5.377 1.00 88.69 360 ARG A N 1
ATOM 2913 C CA . ARG A 1 360 ? -19.366 -12.968 6.397 1.00 88.69 360 ARG A CA 1
ATOM 2914 C C . ARG A 1 360 ? -19.338 -11.671 7.209 1.00 88.69 360 ARG A C 1
ATOM 2916 O O . ARG A 1 360 ? -18.486 -10.809 7.006 1.00 88.69 360 ARG A O 1
ATOM 2923 N N . GLU A 1 361 ? -20.290 -11.538 8.124 1.00 90.75 361 GLU A N 1
ATOM 2924 C CA . GLU A 1 361 ? -20.344 -10.423 9.068 1.00 90.75 361 GLU A CA 1
ATOM 2925 C C . GLU A 1 361 ? -19.238 -10.521 10.123 1.00 90.75 361 GLU A C 1
ATOM 2927 O O . GLU A 1 361 ? -18.780 -11.609 10.477 1.00 90.75 361 GLU A O 1
ATOM 2932 N N . PHE A 1 362 ? -18.817 -9.367 10.631 1.00 95.31 362 PHE A N 1
ATOM 2933 C CA . PHE A 1 362 ? -17.859 -9.251 11.721 1.00 95.31 362 PHE A CA 1
ATOM 2934 C C . PHE A 1 362 ? -18.456 -8.425 12.858 1.00 95.31 362 PHE A C 1
ATOM 2936 O O . PHE A 1 362 ? -19.275 -7.530 12.651 1.00 95.31 362 PHE A O 1
ATOM 2943 N N . GLU A 1 363 ? -17.995 -8.705 14.066 1.00 96.62 363 GLU A N 1
ATOM 2944 C CA . GLU A 1 363 ? -18.267 -7.905 15.249 1.00 96.62 363 GLU A CA 1
ATOM 2945 C C . GLU A 1 363 ? -17.333 -6.692 15.280 1.00 96.62 363 GLU A C 1
ATOM 2947 O O . GLU A 1 363 ? -16.213 -6.721 14.761 1.00 96.62 363 GLU A O 1
ATOM 2952 N N . ILE A 1 364 ? -17.785 -5.610 15.909 1.00 97.44 364 ILE A N 1
ATOM 2953 C CA . ILE A 1 364 ? -16.954 -4.436 16.166 1.00 97.44 364 ILE A CA 1
ATOM 2954 C C . ILE A 1 364 ? -16.634 -4.422 17.654 1.00 97.44 364 ILE A C 1
ATOM 2956 O O . ILE A 1 364 ? -17.505 -4.133 18.472 1.00 97.44 364 ILE A O 1
ATOM 2960 N N . ILE A 1 365 ? -15.379 -4.709 17.980 1.00 97.94 365 ILE A N 1
ATOM 2961 C CA . ILE A 1 365 ? -14.886 -4.774 19.357 1.00 97.94 365 ILE A CA 1
ATOM 2962 C C . ILE A 1 365 ? -13.991 -3.577 19.669 1.00 97.94 365 ILE A C 1
ATOM 2964 O O . ILE A 1 365 ? -13.445 -2.922 18.768 1.00 97.94 365 ILE A O 1
ATOM 2968 N N . SER A 1 366 ? -13.836 -3.278 20.955 1.00 97.19 366 SER A N 1
ATOM 2969 C CA . SER A 1 366 ? -12.905 -2.246 21.402 1.00 97.19 366 SER A CA 1
ATOM 2970 C C . SER A 1 366 ? -11.448 -2.685 21.206 1.00 97.19 366 SER A C 1
ATOM 2972 O O . SER A 1 366 ? -11.124 -3.869 21.050 1.00 97.19 366 SER A O 1
ATOM 2974 N N . LEU A 1 367 ? -10.534 -1.716 21.222 1.00 95.12 367 LEU A N 1
ATOM 2975 C CA . LEU A 1 367 ? -9.105 -2.001 21.149 1.00 95.12 367 LEU A CA 1
ATOM 2976 C C . LEU A 1 367 ? -8.628 -2.803 22.376 1.00 95.12 367 LEU A C 1
ATOM 2978 O O . LEU A 1 367 ? -7.801 -3.711 22.256 1.00 95.12 367 LEU A O 1
ATOM 2982 N N . GLU A 1 368 ? -9.173 -2.500 23.554 1.00 94.69 368 GLU A N 1
ATOM 2983 C CA . GLU A 1 368 ? -8.897 -3.194 24.813 1.00 94.69 368 GLU A CA 1
ATOM 2984 C C . GLU A 1 368 ? -9.340 -4.656 24.746 1.00 94.69 368 GLU A C 1
ATOM 2986 O O . GLU A 1 368 ? -8.575 -5.541 25.137 1.00 94.69 368 GLU A O 1
ATOM 2991 N N . GLU A 1 369 ? -10.534 -4.918 24.209 1.00 96.50 369 GLU A N 1
ATOM 2992 C CA . GLU A 1 369 ? -11.060 -6.269 23.997 1.00 96.50 369 GLU A CA 1
ATOM 2993 C C . GLU A 1 369 ? -10.162 -7.069 23.049 1.00 96.50 369 GLU A C 1
ATOM 2995 O O . GLU A 1 369 ? -9.751 -8.189 23.374 1.00 96.50 369 GLU A O 1
ATOM 3000 N N . PHE A 1 370 ? -9.758 -6.473 21.922 1.00 95.94 370 PHE A N 1
ATOM 3001 C CA . PHE A 1 370 ? -8.840 -7.109 20.976 1.00 95.94 370 PHE A CA 1
ATOM 3002 C C . PHE A 1 370 ? -7.501 -7.486 21.634 1.00 95.94 370 PHE A C 1
ATOM 3004 O O . PHE A 1 370 ? -7.030 -8.624 21.514 1.00 95.94 370 PHE A O 1
ATOM 3011 N N . PHE A 1 371 ? -6.884 -6.571 22.390 1.00 92.75 371 PHE A N 1
ATOM 3012 C CA . PHE A 1 371 ? -5.634 -6.876 23.091 1.00 92.75 371 PHE A CA 1
ATOM 3013 C C . PHE A 1 371 ? -5.822 -7.843 24.265 1.00 92.75 371 PHE A C 1
ATOM 3015 O O . PHE A 1 371 ? -4.898 -8.602 24.572 1.00 92.75 371 PHE A O 1
ATOM 3022 N N . ALA A 1 372 ? -6.989 -7.871 24.912 1.00 93.69 372 ALA A N 1
ATOM 3023 C CA . ALA A 1 372 ? -7.316 -8.869 25.927 1.00 93.69 372 ALA A CA 1
ATOM 3024 C C . ALA A 1 372 ? -7.393 -10.280 25.325 1.00 93.69 372 ALA A C 1
ATOM 3026 O O . ALA A 1 372 ? -6.889 -11.227 25.931 1.00 93.69 372 ALA A O 1
ATOM 3027 N N . ILE A 1 373 ? -7.937 -10.422 24.112 1.00 92.88 373 ILE A N 1
ATOM 3028 C CA . ILE A 1 373 ? -7.899 -11.679 23.352 1.00 92.88 373 ILE A CA 1
ATOM 3029 C C . ILE A 1 373 ? -6.447 -12.064 23.050 1.00 92.88 373 ILE A C 1
ATOM 3031 O O . ILE A 1 373 ? -6.031 -13.177 23.369 1.00 92.88 373 ILE A O 1
ATOM 3035 N N . ALA A 1 374 ? -5.647 -11.143 22.506 1.00 90.31 374 ALA A N 1
ATOM 3036 C CA . ALA A 1 374 ? -4.257 -11.415 22.139 1.00 90.31 374 ALA A CA 1
ATOM 3037 C C . ALA A 1 374 ? -3.376 -11.849 23.330 1.00 90.31 374 ALA A C 1
ATOM 3039 O O . ALA A 1 374 ? -2.542 -12.750 23.203 1.00 90.31 374 ALA A O 1
ATOM 3040 N N . LYS A 1 375 ? -3.601 -11.270 24.518 1.00 89.00 375 LYS A N 1
ATOM 3041 C CA . LYS A 1 375 ? -2.908 -11.649 25.765 1.00 89.00 375 LYS A CA 1
ATOM 3042 C C . LYS A 1 375 ? -3.107 -13.119 26.152 1.00 89.00 375 LYS A C 1
ATOM 3044 O O . LYS A 1 375 ? -2.244 -13.671 26.829 1.00 89.00 375 LYS A O 1
ATOM 3049 N N . LYS A 1 376 ? -4.195 -13.769 25.718 1.00 89.56 376 LYS A N 1
ATOM 3050 C CA . LYS A 1 376 ? -4.433 -15.204 25.971 1.00 89.56 376 LYS A CA 1
ATOM 3051 C C . LYS A 1 376 ? -3.453 -16.103 25.210 1.00 89.56 376 LYS A C 1
ATOM 3053 O O . LYS A 1 376 ? -3.209 -17.227 25.638 1.00 89.56 376 LYS A O 1
ATOM 3058 N N . PHE A 1 377 ? -2.882 -15.614 24.107 1.00 83.38 377 PHE A N 1
ATOM 3059 C CA . PHE A 1 377 ? -2.033 -16.404 23.211 1.00 83.38 377 PHE A CA 1
ATOM 3060 C C . PHE A 1 377 ? -0.554 -16.011 23.267 1.00 83.38 377 PHE A C 1
ATOM 3062 O O . PHE A 1 377 ? 0.322 -16.858 23.087 1.00 83.38 377 PHE A O 1
ATOM 3069 N N . VAL A 1 378 ? -0.249 -14.741 23.543 1.00 77.44 378 VAL A N 1
ATOM 3070 C CA . VAL A 1 378 ? 1.128 -14.235 23.597 1.00 77.44 378 VAL A CA 1
ATOM 3071 C C . VAL A 1 378 ? 1.573 -14.100 25.051 1.00 77.44 378 VAL A C 1
ATOM 3073 O O . VAL A 1 378 ? 1.091 -13.236 25.779 1.00 77.44 378 VAL A O 1
ATOM 3076 N N . LYS A 1 379 ? 2.535 -14.931 25.482 1.00 58.00 379 LYS A N 1
ATOM 3077 C CA . LYS A 1 379 ? 3.104 -14.840 26.838 1.00 58.00 379 LYS A CA 1
ATOM 3078 C C . LYS A 1 379 ? 3.732 -13.452 27.072 1.00 58.00 379 LYS A C 1
ATOM 3080 O O . LYS A 1 379 ? 4.495 -12.987 26.217 1.00 58.00 379 LYS A O 1
ATOM 3085 N N . PRO A 1 380 ? 3.487 -12.799 28.224 1.00 47.75 380 PRO A N 1
ATOM 3086 C CA . PRO A 1 380 ? 4.175 -11.561 28.570 1.00 47.75 380 PRO A CA 1
ATOM 3087 C C . PRO A 1 380 ? 5.681 -11.829 28.692 1.00 47.75 380 PRO A C 1
ATOM 3089 O O . PRO A 1 380 ? 6.106 -12.742 29.401 1.00 47.75 380 PRO A O 1
ATOM 3092 N N . SER A 1 381 ? 6.511 -11.048 27.994 1.00 42.41 381 SER A N 1
ATOM 3093 C CA . SER A 1 381 ? 7.957 -11.090 28.222 1.00 42.41 381 SER A CA 1
ATOM 3094 C C . SER A 1 381 ? 8.281 -10.298 29.490 1.00 42.41 381 SER A C 1
ATOM 3096 O O . SER A 1 381 ? 7.692 -9.246 29.729 1.00 42.41 381 SER A O 1
ATOM 3098 N N . LYS A 1 382 ? 9.260 -10.758 30.277 1.00 35.78 382 LYS A N 1
ATOM 3099 C CA . LYS A 1 382 ? 9.785 -10.085 31.484 1.00 35.78 382 LY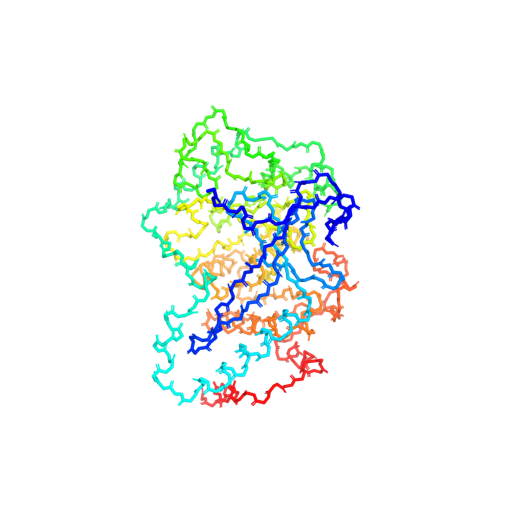S A CA 1
ATOM 3100 C C . LYS A 1 382 ? 10.519 -8.750 31.201 1.00 35.78 382 LYS A C 1
ATOM 3102 O O . LYS A 1 382 ? 11.429 -8.391 31.938 1.00 35.78 382 LYS A O 1
ATOM 3107 N N . ASN A 1 383 ? 10.154 -8.003 30.156 1.00 32.81 383 ASN A N 1
ATOM 3108 C CA . ASN A 1 383 ? 10.761 -6.701 29.867 1.00 32.81 383 ASN A CA 1
ATOM 3109 C C . ASN A 1 383 ? 9.851 -5.573 30.359 1.00 32.81 383 ASN A C 1
ATOM 3111 O O . ASN A 1 383 ? 8.779 -5.336 29.805 1.00 32.81 383 ASN A O 1
ATOM 3115 N N . LYS A 1 384 ? 10.321 -4.894 31.412 1.00 38.75 384 LYS A N 1
ATOM 3116 C CA . LYS A 1 384 ? 9.770 -3.677 32.020 1.00 38.75 384 LYS A CA 1
ATOM 3117 C C . LYS A 1 384 ? 9.693 -2.528 31.004 1.00 38.75 384 LYS A C 1
ATOM 3119 O O . LYS A 1 384 ? 10.587 -1.698 30.958 1.00 38.75 384 LYS A O 1
ATOM 3124 N N . TYR A 1 385 ? 8.626 -2.471 30.221 1.00 34.84 385 TYR A N 1
ATOM 3125 C CA . TYR A 1 385 ? 8.135 -1.236 29.599 1.00 34.84 385 TYR A CA 1
ATOM 3126 C C . TYR A 1 385 ? 6.609 -1.298 29.548 1.00 34.84 385 TYR A C 1
ATOM 3128 O O . TYR A 1 385 ? 5.997 -1.274 28.488 1.00 34.84 385 TYR A O 1
ATOM 3136 N N . ILE A 1 386 ? 5.996 -1.485 30.715 1.00 40.56 386 ILE A N 1
ATOM 3137 C CA . ILE A 1 386 ? 4.560 -1.314 30.917 1.00 40.56 386 ILE A CA 1
ATOM 3138 C C . ILE A 1 386 ? 4.429 -0.630 32.269 1.00 40.56 386 ILE A C 1
ATOM 3140 O O . ILE A 1 386 ? 4.663 -1.266 33.292 1.00 40.56 386 ILE A O 1
ATOM 3144 N N . ASN A 1 387 ? 4.221 0.684 32.218 1.00 34.22 387 ASN A N 1
ATOM 3145 C CA . ASN A 1 387 ? 3.551 1.545 33.195 1.00 34.22 387 ASN A CA 1
ATOM 3146 C C . ASN A 1 387 ? 3.924 2.979 32.828 1.00 34.22 387 ASN A C 1
ATOM 3148 O O . ASN A 1 387 ? 4.961 3.446 33.266 1.00 34.22 387 ASN A O 1
ATOM 3152 N N . HIS A 1 388 ? 3.136 3.609 31.959 1.00 33.50 388 HIS A N 1
ATOM 3153 C CA . HIS A 1 388 ? 2.853 5.051 31.947 1.00 33.50 388 HIS A CA 1
ATOM 3154 C C . HIS A 1 388 ? 1.835 5.311 30.831 1.00 33.50 388 HIS A C 1
ATOM 3156 O O . HIS A 1 388 ? 2.168 5.814 29.768 1.00 33.50 388 HIS A O 1
ATOM 3162 N N . ALA A 1 389 ? 0.599 4.872 31.063 1.00 34.53 389 ALA A N 1
ATOM 3163 C CA . ALA A 1 389 ? -0.588 5.353 30.357 1.00 34.53 389 ALA A CA 1
ATOM 3164 C C . ALA A 1 389 ? -1.838 5.023 31.191 1.00 34.53 389 ALA A C 1
ATOM 3166 O O . ALA A 1 389 ? -2.769 4.399 30.708 1.00 34.53 389 ALA A O 1
ATOM 3167 N N . THR A 1 390 ? -1.800 5.371 32.477 1.00 35.31 390 THR A N 1
ATOM 3168 C CA . THR A 1 390 ? -2.968 5.535 33.355 1.00 35.31 390 THR A CA 1
ATOM 3169 C C . THR A 1 390 ? -2.502 6.405 34.516 1.00 35.31 390 THR A C 1
ATOM 3171 O O . THR A 1 390 ? -1.711 5.933 35.336 1.00 35.31 390 THR A O 1
ATOM 3174 N N . ASN A 1 391 ? -2.920 7.672 34.484 1.00 27.52 391 ASN A N 1
ATOM 3175 C CA . ASN A 1 391 ? -2.961 8.695 35.543 1.00 27.52 391 ASN A CA 1
ATOM 3176 C C . ASN A 1 391 ? -2.511 10.051 34.983 1.00 27.52 391 ASN A C 1
ATOM 3178 O O . ASN A 1 391 ? -1.365 10.460 35.172 1.00 27.52 391 ASN A O 1
ATOM 3182 N N . ASN A 1 392 ? -3.400 10.700 34.232 1.00 29.56 392 ASN A N 1
ATOM 3183 C CA . ASN A 1 392 ? -4.053 11.950 34.638 1.00 29.56 392 ASN A CA 1
ATOM 3184 C C . ASN A 1 392 ? -5.052 12.387 33.573 1.00 29.56 392 ASN A C 1
ATOM 3186 O O . ASN A 1 392 ? -4.671 12.365 32.383 1.00 29.56 392 ASN A O 1
#

Nearest PDB structures (foldseek):
  5guj-assembly1_A  TM=6.137E-01  e=4.806E-07  Bacillus subtilis subsp. subtilis str. 168
  4edv-assembly1_A  TM=5.799E-01  e=6.104E-07  Staphylococcus aureus
  4e2k-assembly1_A  TM=5.796E-01  e=1.178E-06  Staphylococcus aureus
  5vaz-assembly2_B  TM=6.045E-01  e=1.076E-05  Pseudomonas aeruginosa PAO1
  3b39-assembly2_B  TM=5.567E-01  e=1.013E-05  Escherichia coli K-12

Solvent-accessible surface area (backbone atoms only — not comparable to full-atom values): 21603 Å² total; per-residue (Å²): 135,85,76,74,76,57,50,61,14,25,85,93,43,47,28,91,80,70,62,46,39,80,54,76,25,37,31,30,80,38,79,43,84,42,88,92,79,45,76,45,78,47,67,34,37,30,32,55,88,50,81,68,69,50,95,67,29,38,52,74,52,63,43,97,84,60,63,26,28,31,31,36,41,39,65,58,54,50,51,53,48,49,57,54,49,53,51,55,62,66,45,77,79,40,81,72,50,55,61,50,50,71,72,65,55,58,74,80,71,66,65,67,62,80,71,60,42,86,69,40,53,47,62,70,55,32,23,54,40,49,50,58,50,54,73,75,45,52,65,43,70,74,57,51,50,57,36,45,79,71,70,46,50,70,68,52,45,62,75,54,55,47,28,45,42,47,60,43,33,74,46,92,61,76,37,60,40,54,43,38,19,29,27,87,83,12,42,27,33,58,43,86,56,37,25,41,36,40,62,30,23,37,86,86,69,42,36,60,47,40,37,32,40,39,76,77,52,95,84,64,52,63,43,70,36,48,36,97,85,26,61,48,47,36,42,91,72,74,18,58,72,56,18,45,30,70,25,87,80,56,79,72,35,50,44,37,35,39,32,39,35,38,52,69,47,20,51,42,42,5,48,77,58,18,15,43,18,40,8,16,67,81,36,46,44,63,63,22,56,69,60,48,52,55,45,51,55,54,42,20,69,75,38,76,32,58,38,32,36,33,48,65,56,30,25,38,49,63,33,68,71,54,46,54,39,51,52,48,33,48,50,53,44,45,75,72,70,33,51,68,31,30,54,41,72,79,35,59,40,66,86,59,36,37,76,66,69,43,92,70,85,62,47,82,40,48,54,66,57,54,51,55,58,22,55,76,66,40,78,84,71,95,68,94,82,82,86,88,89,83,90,132

Mean predicted aligned error: 14.26 Å

pLDDT: mean 83.47, std 17.73, range [27.52, 98.69]

Sequence (392 aa):
MAKNPFFACNRHNPCPCCGNTKYRCKSKITTFDLPGGEEKIDMQYFCMNYRGDLPGYKYCGETHNLLWGKYITQELSAELSVIWSEFLHQSSNNHQLKKVIARSKPRLVRQIEQVNYQNLLSIEERDLEISKLLQQLKLKAKHKQALYQRGFSDRHQVYYQFKSLDYKQKLTNKVSPCLAGISPDGLSLVNKYSGLLIPIRNERQQYLGWQTRLDFATNLRYLWAKSAEFSVHLKEYEEIPLGFYLPIDEIKSSYIGIVEGVGFKAIHTANKLNQVVIGASGGMFASSPQQLKVYLDRASLLTNSNRVLFYADAGAVLNRLVLIQYQKAAALIIDYGYELKVAWWGQITKSQGDIDEYDREFEIISLEEFFAIAKKFVKPSKNKYINHATNN